Protein AF-A0A7S2BRA5-F1 (afdb_monomer_lite)

Secondary structure (DSSP, 8-state):
--S---HHHHHHHHHHHHHHHHHHGGG-SPPPP---------S--SSSTTS------------PPPPPP-PPPPP--------HHHHHHHHHHHHHHHHHHHHHHHHHHHHHHHHTT--S-HHHHHHHHHHHHHHHHHHHHHHHHHHHHHHHHHHHHHHHHHHHHHHHHHHHH----TTSSTTHHHHHHHHHHHHHHHHHH-TT-SS-EEHHHHHHHHHHH-TTS-HHHHHHHHHHHTT-TT-----SEE-HHHHHHHHHHHHTTT--GGGHHHHHHHHHHHHHHHHHHHHHHHHHHHHHHHHHHHHHHHHHHHHHHHHHHHHHHS----TT---S---S---------SS------HHHHHHHHHHHHHHHHHHHHHHHHHHHHHHHHHHHHHHHHHHHHHHHHHHHHHTTS--

Organism: NCBI:txid156173

pLDDT: mean 72.53, std 20.19, range [27.53, 97.31]

Foldseek 3Di:
DPPDDDPVNVVVVVVVVVVVVVVVVVVPDDDDDDDDDDDDDDDPPPDPVPPPDDDDDDDDDDDDDDDDDDDDDDDPDPDDDPPPVVVVVLVVQLVVLVVQLVVLVVQLVVLVVVVVVDDPDPVVVVVSVVSNVVSVVSNVVSVVSNVVSVVVVVVVVVVVVVVCVVVVCVLLVPPDPDDPPPPVSLVVVLLVLLLVLQVLQPPVPPQKHALVSLLVLLCQLPVVDDNVNLVVLLVVLQCDDPNDDRPRIHGSRSSSSSCCVRPVVPQDSVCSVVSVVSSVVVSVVVVVVVVVVVVVVVVVVVVVVVVCVPCVVLVVVLVVQLVVLQPPPPPVPPVPDDDPDDDPPPPPDVDPPRPRPPVSVVSNVVSVVVSVVVVVVVVVVVVVVVVVVVVVVVVVVVVVVVVVVVVVVVVPPPD

InterPro domains:
  IPR002048 EF-hand domain [PS50222] (189-224)
  IPR002048 EF-hand domain [cd00051] (202-258)
  IPR011992 EF-hand domain pair [SSF47473] (192-262)

Structure (mmCIF, N/CA/C/O backbone):
data_AF-A0A7S2BRA5-F1
#
_entry.id   AF-A0A7S2BRA5-F1
#
loop_
_atom_site.group_PDB
_atom_site.id
_atom_site.type_symbol
_atom_site.label_atom_id
_atom_site.label_alt_id
_atom_site.label_comp_id
_atom_site.label_asym_id
_atom_site.label_entity_id
_atom_site.label_seq_id
_atom_site.pdbx_PDB_ins_code
_atom_site.Cartn_x
_atom_site.Cartn_y
_atom_site.Cartn_z
_atom_site.occupancy
_atom_site.B_iso_or_equiv
_atom_site.auth_seq_id
_atom_site.auth_comp_id
_atom_site.auth_asym_id
_atom_site.auth_atom_id
_atom_site.pdbx_PDB_model_num
ATOM 1 N N . MET A 1 1 ? 44.182 22.747 -9.170 1.00 46.72 1 MET A N 1
ATOM 2 C CA . MET A 1 1 ? 43.966 21.871 -10.339 1.00 46.72 1 MET A CA 1
ATOM 3 C C . MET A 1 1 ? 45.149 22.026 -11.277 1.00 46.72 1 MET A C 1
ATOM 5 O O . MET A 1 1 ? 45.660 23.143 -11.347 1.00 46.72 1 MET A O 1
ATOM 9 N N . PRO A 1 2 ? 45.618 20.951 -11.929 1.00 47.84 2 PRO A N 1
ATOM 10 C CA . PRO A 1 2 ? 46.605 21.070 -12.998 1.00 47.84 2 PRO A CA 1
ATOM 11 C C . PRO A 1 2 ? 46.014 21.920 -14.130 1.00 47.84 2 PRO A C 1
ATOM 13 O O . PRO A 1 2 ? 44.801 21.903 -14.331 1.00 47.84 2 PRO A O 1
ATOM 16 N N . LYS A 1 3 ? 46.850 22.691 -14.829 1.00 53.38 3 LYS A N 1
ATOM 17 C CA . LYS A 1 3 ? 46.402 23.615 -15.885 1.00 53.38 3 LYS A CA 1
ATOM 18 C C . LYS A 1 3 ? 45.951 22.915 -17.175 1.00 53.38 3 LYS A C 1
ATOM 20 O O . LYS A 1 3 ? 45.308 23.561 -17.989 1.00 53.38 3 LYS A O 1
ATOM 25 N N . ASP A 1 4 ? 46.184 21.610 -17.287 1.00 45.78 4 ASP A N 1
ATOM 26 C CA . ASP A 1 4 ? 45.921 20.822 -18.489 1.00 45.78 4 ASP A CA 1
ATOM 27 C C . ASP A 1 4 ? 45.043 19.616 -18.134 1.00 45.78 4 ASP A C 1
ATOM 29 O O . ASP A 1 4 ? 45.521 18.491 -18.037 1.00 45.78 4 ASP A O 1
ATOM 33 N N . CYS A 1 5 ? 43.763 19.858 -17.846 1.00 57.06 5 CYS A N 1
ATOM 34 C CA . CYS A 1 5 ? 42.787 18.787 -17.653 1.00 57.06 5 CYS A CA 1
ATOM 35 C C . CYS A 1 5 ? 41.785 18.850 -18.803 1.00 57.06 5 CYS A C 1
ATOM 37 O O . CYS A 1 5 ? 41.179 19.898 -19.045 1.00 57.06 5 CYS A O 1
ATOM 39 N N . THR A 1 6 ? 41.641 17.754 -19.538 1.00 74.25 6 THR A N 1
ATOM 40 C CA . THR A 1 6 ? 40.702 17.683 -20.662 1.00 74.25 6 THR A CA 1
ATOM 41 C C . THR A 1 6 ? 39.257 17.654 -20.151 1.00 74.25 6 THR A C 1
ATOM 43 O O . THR A 1 6 ? 38.982 17.220 -19.031 1.00 74.25 6 THR A O 1
ATOM 46 N N . VAL A 1 7 ? 38.301 18.111 -20.969 1.00 53.34 7 VAL A N 1
ATOM 47 C CA . VAL A 1 7 ? 36.866 18.129 -20.612 1.00 53.34 7 VAL A CA 1
ATOM 48 C C . VAL A 1 7 ? 36.382 16.737 -20.183 1.00 53.34 7 VAL A C 1
ATOM 50 O O . VAL A 1 7 ? 35.589 16.609 -19.253 1.00 53.34 7 VAL A O 1
ATOM 53 N N . GLN A 1 8 ? 36.925 15.686 -20.795 1.00 54.59 8 GLN A N 1
ATOM 54 C CA . GLN A 1 8 ? 36.599 14.300 -20.483 1.00 54.59 8 GLN A CA 1
ATOM 55 C C . GLN A 1 8 ? 37.091 13.869 -19.090 1.00 54.59 8 GLN A C 1
ATOM 57 O O . GLN A 1 8 ? 36.327 13.273 -18.333 1.00 54.59 8 GLN A O 1
ATOM 62 N N . GLU A 1 9 ? 38.305 14.258 -18.694 1.00 59.75 9 GLU A N 1
ATOM 63 C CA . GLU A 1 9 ? 38.834 14.001 -17.344 1.00 59.75 9 GLU A CA 1
ATOM 64 C C . GLU A 1 9 ? 38.056 14.768 -16.265 1.00 59.75 9 GLU A C 1
ATOM 66 O O . GLU A 1 9 ? 37.844 14.261 -15.161 1.00 59.75 9 GLU A O 1
ATOM 71 N N . LEU A 1 10 ? 37.573 15.973 -16.584 1.00 62.12 10 LEU A N 1
ATOM 72 C CA . LEU A 1 10 ? 36.723 16.748 -15.680 1.00 62.12 10 LEU A CA 1
ATOM 73 C C . LEU A 1 10 ? 35.360 16.065 -15.471 1.00 62.12 10 LEU A C 1
ATOM 75 O O . LEU A 1 10 ? 34.874 15.989 -14.340 1.00 62.12 10 LEU A O 1
ATOM 79 N N . VAL A 1 11 ? 34.763 15.529 -16.541 1.00 62.78 11 VAL A N 1
ATOM 80 C CA . VAL A 1 11 ? 33.500 14.775 -16.484 1.00 62.78 11 VAL A CA 1
ATOM 81 C C . VAL A 1 11 ? 33.665 13.487 -15.671 1.00 62.78 11 VAL A C 1
ATOM 83 O O . VAL A 1 11 ? 32.839 13.213 -14.797 1.00 62.78 11 VAL A O 1
ATOM 86 N N . GLU A 1 12 ? 34.747 12.735 -15.875 1.00 63.59 12 GLU A N 1
ATOM 87 C CA . GLU A 1 12 ? 35.039 11.517 -15.105 1.00 63.59 12 GLU A CA 1
ATOM 88 C C . GLU A 1 12 ? 35.293 11.821 -13.619 1.00 63.59 12 GLU A C 1
ATOM 90 O O . GLU A 1 12 ? 34.756 11.148 -12.731 1.00 63.59 12 GLU A O 1
ATOM 95 N N . HIS A 1 13 ? 36.030 12.893 -13.317 1.00 61.69 13 HIS A N 1
ATOM 96 C CA . HIS A 1 13 ? 36.286 13.319 -11.942 1.00 61.69 13 HIS A CA 1
ATOM 97 C C . HIS A 1 13 ? 34.999 13.780 -11.226 1.00 61.69 13 HIS A C 1
ATOM 99 O O . HIS A 1 13 ? 34.818 13.532 -10.026 1.00 61.69 13 HIS A O 1
ATOM 105 N N . LEU A 1 14 ? 34.074 14.433 -11.938 1.00 58.50 14 LEU A N 1
ATOM 106 C CA . LEU A 1 14 ? 32.770 14.836 -11.399 1.00 58.50 14 LEU A CA 1
ATOM 107 C C . LEU A 1 14 ? 31.833 13.638 -11.189 1.00 58.50 14 LEU A C 1
ATOM 109 O O . LEU A 1 14 ? 31.177 13.556 -10.147 1.00 58.50 14 LEU A O 1
ATOM 113 N N . GLN A 1 15 ? 31.814 12.670 -12.111 1.00 60.31 15 GLN A N 1
ATOM 114 C CA . GLN A 1 15 ? 31.053 11.426 -11.948 1.00 60.31 15 GLN A CA 1
ATOM 115 C C . GLN A 1 15 ? 31.543 10.602 -10.749 1.00 60.31 15 GLN A C 1
ATOM 117 O O . GLN A 1 15 ? 30.725 10.079 -9.988 1.00 60.31 15 GLN A O 1
ATOM 122 N N . CYS A 1 16 ? 32.859 10.548 -10.525 1.00 53.97 16 CYS A N 1
ATOM 123 C CA . CYS A 1 16 ? 33.455 9.860 -9.381 1.00 53.97 16 CYS A CA 1
ATOM 124 C C . CYS A 1 16 ? 33.061 10.523 -8.044 1.00 53.97 16 CYS A C 1
ATOM 126 O O . CYS A 1 16 ? 32.631 9.845 -7.109 1.00 53.97 16 CYS A O 1
ATOM 128 N N . ARG A 1 17 ? 33.075 11.864 -7.965 1.00 50.81 17 ARG A N 1
ATOM 129 C CA . ARG A 1 17 ? 32.614 12.601 -6.768 1.00 50.81 17 ARG A CA 1
ATOM 130 C C . ARG A 1 17 ? 31.117 12.444 -6.488 1.00 50.81 17 ARG A C 1
ATOM 132 O O . ARG A 1 17 ? 30.725 12.316 -5.328 1.00 50.81 17 ARG A O 1
ATOM 139 N N . LEU A 1 18 ? 30.284 12.405 -7.527 1.00 47.84 18 LEU A N 1
ATOM 140 C CA . LEU A 1 18 ? 28.842 12.166 -7.386 1.00 47.84 18 LEU A CA 1
ATOM 141 C C . LEU A 1 18 ? 28.526 10.743 -6.892 1.00 47.84 18 LEU A C 1
ATOM 143 O O . LEU A 1 18 ? 27.549 10.550 -6.164 1.00 47.84 18 LEU A O 1
ATOM 147 N N . GLN A 1 19 ? 29.350 9.745 -7.234 1.00 49.25 19 GLN A N 1
ATOM 148 C CA . GLN A 1 19 ? 29.206 8.382 -6.708 1.00 49.25 19 GLN A CA 1
ATOM 149 C C . GLN A 1 19 ? 29.597 8.268 -5.227 1.00 49.25 19 GLN A C 1
ATOM 151 O O . GLN A 1 19 ? 28.903 7.576 -4.481 1.00 49.25 19 GLN A O 1
ATOM 156 N N . VAL A 1 20 ? 30.639 8.979 -4.779 1.00 51.38 20 VAL A N 1
ATOM 157 C CA . VAL A 1 20 ? 31.069 8.987 -3.366 1.00 51.38 20 VAL A CA 1
ATOM 158 C C . VAL A 1 20 ? 29.980 9.567 -2.456 1.00 51.38 20 VAL A C 1
ATOM 160 O O . VAL A 1 20 ? 29.613 8.934 -1.466 1.00 51.38 20 VAL A O 1
ATOM 163 N N . HIS A 1 21 ? 29.357 10.686 -2.837 1.00 42.12 21 HIS A N 1
ATOM 164 C CA . HIS A 1 21 ? 28.255 11.258 -2.051 1.00 42.12 21 HIS A CA 1
ATOM 165 C C . HIS A 1 21 ? 26.981 10.396 -2.060 1.00 42.12 21 HIS A C 1
ATOM 167 O O . HIS A 1 21 ? 26.274 10.332 -1.055 1.00 42.12 21 HIS A O 1
ATOM 173 N N . ARG A 1 22 ? 26.707 9.651 -3.143 1.00 43.31 22 ARG A N 1
ATOM 174 C CA . ARG A 1 22 ? 25.633 8.637 -3.156 1.00 43.31 22 ARG A CA 1
ATOM 175 C C . ARG A 1 22 ? 25.906 7.465 -2.208 1.00 43.31 22 ARG A C 1
ATOM 177 O O . ARG A 1 22 ? 24.955 6.899 -1.673 1.00 43.31 22 ARG A O 1
ATOM 184 N N . GLY A 1 23 ? 27.173 7.104 -1.999 1.00 38.81 23 GLY A N 1
ATOM 185 C CA . GLY A 1 23 ? 27.585 6.080 -1.037 1.00 38.81 23 GLY A CA 1
ATOM 186 C C . GLY A 1 23 ? 27.394 6.523 0.416 1.00 38.81 23 GLY A C 1
ATOM 187 O O . GLY A 1 23 ? 26.856 5.764 1.221 1.00 38.81 23 GLY A O 1
ATOM 188 N N . GLU A 1 24 ? 27.742 7.769 0.743 1.00 39.47 24 GLU A N 1
ATOM 189 C CA . GLU A 1 24 ? 27.607 8.324 2.102 1.00 39.47 24 GLU A CA 1
ATOM 190 C C . GLU A 1 24 ? 26.142 8.503 2.537 1.00 39.47 24 GLU A C 1
ATOM 192 O O . GLU A 1 24 ? 25.798 8.223 3.685 1.00 39.47 24 GLU A O 1
ATOM 197 N N . LEU A 1 25 ? 25.243 8.847 1.609 1.00 36.59 25 LEU A N 1
ATOM 198 C CA . LEU A 1 25 ? 23.796 8.916 1.866 1.00 36.59 25 LEU A CA 1
ATOM 199 C C . LEU A 1 25 ? 23.154 7.549 2.179 1.00 36.59 25 LEU A C 1
ATOM 201 O O . LEU A 1 25 ? 22.078 7.500 2.771 1.00 36.59 25 LEU A O 1
ATOM 205 N N . SER A 1 26 ? 23.809 6.432 1.841 1.00 36.31 26 SER A N 1
ATOM 206 C CA . SER A 1 26 ? 23.321 5.083 2.172 1.00 36.31 26 SER A CA 1
ATOM 207 C C . SER A 1 26 ? 23.658 4.627 3.602 1.00 36.31 26 SER A C 1
ATOM 209 O O . SER A 1 26 ? 23.059 3.670 4.096 1.00 36.31 26 SER A O 1
ATOM 211 N N . LEU A 1 27 ? 24.559 5.335 4.296 1.00 34.44 27 LEU A N 1
ATOM 212 C CA . LEU A 1 27 ? 24.981 5.030 5.671 1.00 34.44 27 LEU A CA 1
ATOM 213 C C . LEU A 1 27 ? 24.080 5.660 6.747 1.00 34.44 27 LEU A C 1
ATOM 215 O O . LEU A 1 27 ? 24.213 5.327 7.923 1.00 34.44 27 LEU A O 1
ATOM 219 N N . ILE A 1 28 ? 23.121 6.511 6.366 1.00 33.12 28 ILE A N 1
ATOM 220 C CA . ILE A 1 28 ? 22.154 7.128 7.286 1.00 33.12 28 ILE A CA 1
ATOM 221 C C . ILE A 1 28 ? 20.800 6.416 7.160 1.00 33.12 28 ILE A C 1
ATOM 223 O O . ILE A 1 28 ? 19.780 6.989 6.791 1.00 33.12 28 ILE A O 1
ATOM 227 N N . THR A 1 29 ? 20.785 5.120 7.460 1.00 33.69 29 THR A N 1
ATOM 228 C CA . THR A 1 29 ? 19.551 4.411 7.823 1.00 33.69 29 THR A CA 1
ATOM 229 C C . THR A 1 29 ? 19.807 3.642 9.117 1.00 33.69 29 THR A C 1
ATOM 231 O O . THR A 1 29 ? 20.888 3.072 9.277 1.00 33.69 29 THR A O 1
ATOM 234 N N . PRO A 1 30 ? 18.876 3.635 10.085 1.00 32.84 30 PRO A N 1
ATOM 235 C CA . PRO A 1 30 ? 19.078 2.881 11.311 1.00 32.84 30 PRO A CA 1
ATOM 236 C C . PRO A 1 30 ? 19.027 1.377 11.008 1.00 32.84 30 PRO A C 1
ATOM 238 O O . PRO A 1 30 ? 18.042 0.867 10.472 1.00 32.84 30 PRO A O 1
ATOM 241 N N . SER A 1 31 ? 20.104 0.675 11.368 1.00 28.55 31 SER A N 1
ATOM 242 C CA . SER A 1 31 ? 20.233 -0.784 11.308 1.00 28.55 31 SER A CA 1
ATOM 243 C C . SER A 1 31 ? 19.064 -1.518 11.976 1.00 28.55 31 SER A C 1
ATOM 245 O O . SER A 1 31 ? 18.672 -1.158 13.090 1.00 28.55 31 SER A O 1
ATOM 247 N N . PRO A 1 32 ? 18.596 -2.647 11.413 1.00 36.62 32 PRO A N 1
ATOM 248 C CA . PRO A 1 32 ? 17.955 -3.681 12.201 1.00 36.62 32 PRO A CA 1
ATOM 249 C C . PRO A 1 32 ? 19.015 -4.520 12.935 1.00 36.62 32 PRO A C 1
ATOM 251 O O . PRO A 1 32 ? 20.098 -4.812 12.429 1.00 36.62 32 PRO A O 1
ATOM 254 N N . ARG A 1 33 ? 18.672 -4.892 14.168 1.00 30.08 33 ARG A N 1
ATOM 255 C CA . ARG A 1 33 ? 19.448 -5.721 15.094 1.00 30.08 33 ARG A CA 1
ATOM 256 C C . ARG A 1 33 ? 19.929 -7.044 14.471 1.00 30.08 33 ARG A C 1
ATOM 258 O O . ARG A 1 33 ? 19.135 -7.808 13.939 1.00 30.08 33 ARG A O 1
ATOM 265 N N . LEU A 1 34 ? 21.226 -7.297 14.664 1.00 34.12 34 LEU A N 1
ATOM 266 C CA . LEU A 1 34 ? 21.883 -8.562 15.031 1.00 34.12 34 LEU A CA 1
ATOM 267 C C . LEU A 1 34 ? 21.257 -9.881 14.537 1.00 34.12 34 LEU A C 1
ATOM 269 O O . LEU A 1 34 ? 20.319 -10.405 15.130 1.00 34.12 34 LEU A O 1
ATOM 273 N N . ALA A 1 35 ? 21.952 -10.524 13.598 1.00 27.91 35 ALA A N 1
ATOM 274 C CA . ALA A 1 35 ? 22.103 -11.974 13.592 1.00 27.91 35 ALA A CA 1
ATOM 275 C C . ALA A 1 35 ? 23.601 -12.302 13.508 1.00 27.91 35 ALA A C 1
ATOM 277 O O . ALA A 1 35 ? 24.223 -12.190 12.455 1.00 27.91 35 ALA A O 1
ATOM 278 N N . LEU A 1 36 ? 24.177 -12.672 14.654 1.00 37.22 36 LEU A N 1
ATOM 279 C CA . LEU A 1 36 ? 25.467 -13.350 14.750 1.00 37.22 36 LEU A CA 1
ATOM 280 C C . LEU A 1 36 ? 25.398 -14.657 13.949 1.00 37.22 36 LEU A C 1
ATOM 282 O O . LEU A 1 36 ? 24.536 -15.502 14.192 1.00 37.22 36 LEU A O 1
ATOM 286 N N . GLY A 1 37 ? 26.315 -14.821 13.001 1.00 27.53 37 GLY A N 1
ATOM 287 C CA . GLY A 1 37 ? 26.464 -16.032 12.209 1.00 27.53 37 GLY A CA 1
ATOM 288 C C . GLY A 1 37 ? 27.846 -16.073 11.575 1.00 27.53 37 GLY A C 1
ATOM 289 O O . GLY A 1 37 ? 28.097 -15.383 10.596 1.00 27.53 37 GLY A O 1
ATOM 290 N N . ASN A 1 38 ? 28.721 -16.867 12.188 1.00 35.66 38 ASN A N 1
ATOM 291 C CA . ASN A 1 38 ? 30.100 -17.160 11.805 1.00 35.66 38 ASN A CA 1
ATOM 292 C C . ASN A 1 38 ? 30.315 -17.280 10.287 1.00 35.66 38 ASN A C 1
ATOM 294 O O . ASN A 1 38 ? 29.696 -18.127 9.643 1.00 35.66 38 ASN A O 1
ATOM 298 N N . VAL A 1 39 ? 31.280 -16.525 9.758 1.00 29.16 39 VAL A N 1
ATOM 299 C CA . VAL A 1 39 ? 31.960 -16.858 8.501 1.00 29.16 39 VAL A CA 1
ATOM 300 C C . VAL A 1 39 ? 33.380 -17.284 8.848 1.00 29.16 39 VAL A C 1
ATOM 302 O O . VAL A 1 39 ? 34.148 -16.538 9.451 1.00 29.16 39 VAL A O 1
ATOM 305 N N . GLN A 1 40 ? 33.668 -18.538 8.512 1.00 31.59 40 GLN A N 1
ATOM 306 C CA . GLN A 1 40 ? 34.974 -19.164 8.597 1.00 31.59 40 GLN A CA 1
ATOM 307 C C . GLN A 1 40 ? 35.931 -18.570 7.560 1.00 31.59 40 GLN A C 1
ATOM 309 O O . GLN A 1 40 ? 35.599 -18.449 6.385 1.00 31.59 40 GLN A O 1
ATOM 314 N N . ALA A 1 41 ? 37.118 -18.244 8.062 1.00 36.78 41 ALA A N 1
ATOM 315 C CA . ALA A 1 41 ? 38.440 -18.341 7.457 1.00 36.78 41 ALA A CA 1
ATOM 316 C C . ALA A 1 41 ? 38.543 -18.845 6.002 1.00 36.78 41 ALA A C 1
ATOM 318 O O . ALA A 1 41 ? 38.419 -20.039 5.740 1.00 36.78 41 ALA A O 1
ATOM 319 N N . ALA A 1 42 ? 38.943 -17.943 5.111 1.00 35.03 42 ALA A N 1
ATOM 320 C CA . ALA A 1 42 ? 40.104 -18.089 4.231 1.00 35.03 42 ALA A CA 1
ATOM 321 C C . ALA A 1 42 ? 40.444 -16.689 3.685 1.00 35.03 42 ALA A C 1
ATOM 323 O O . ALA A 1 42 ? 39.541 -15.886 3.484 1.00 35.03 42 ALA A O 1
ATOM 324 N N . ASP A 1 43 ? 41.728 -16.404 3.479 1.00 32.94 43 ASP A N 1
ATOM 325 C CA . ASP A 1 43 ? 42.270 -15.191 2.830 1.00 32.94 43 ASP A CA 1
ATOM 326 C C . ASP A 1 43 ? 42.571 -13.956 3.698 1.00 32.94 43 ASP A C 1
ATOM 328 O O . ASP A 1 43 ? 42.394 -12.812 3.284 1.00 32.94 43 ASP A O 1
ATOM 332 N N . SER A 1 44 ? 43.176 -14.161 4.873 1.00 32.47 44 SER A N 1
ATOM 333 C CA . SER A 1 44 ? 43.899 -13.087 5.576 1.00 32.47 44 SER A CA 1
ATOM 334 C C . SER A 1 44 ? 45.235 -13.557 6.161 1.00 32.47 44 SER A C 1
ATOM 336 O O . SER A 1 44 ? 45.499 -13.411 7.352 1.00 32.47 44 SER A O 1
ATOM 338 N N . VAL A 1 45 ? 46.105 -14.116 5.320 1.00 38.50 45 VAL A N 1
ATOM 339 C CA . VAL A 1 45 ? 47.541 -14.236 5.619 1.00 38.50 45 VAL A CA 1
ATOM 340 C C . VAL A 1 45 ? 48.255 -13.231 4.728 1.00 38.50 45 VAL A C 1
ATOM 342 O O . VAL A 1 45 ? 48.522 -13.539 3.571 1.00 38.50 45 VAL A O 1
ATOM 345 N N . LYS A 1 46 ? 48.457 -12.008 5.244 1.00 36.25 46 LYS A N 1
ATOM 346 C CA . LYS A 1 46 ? 49.505 -11.041 4.828 1.00 36.25 46 LYS A CA 1
ATOM 347 C C . LYS A 1 46 ? 49.409 -9.649 5.470 1.00 36.25 46 LYS A C 1
ATOM 349 O O . LYS A 1 46 ? 50.289 -8.837 5.222 1.00 36.25 46 LYS A O 1
ATOM 354 N N . LEU A 1 47 ? 48.406 -9.358 6.307 1.00 30.92 47 LEU A N 1
ATOM 355 C CA . LEU A 1 47 ? 48.275 -8.026 6.928 1.00 30.92 47 LEU A CA 1
ATOM 356 C C . LEU A 1 47 ? 48.659 -7.939 8.415 1.00 30.92 47 LEU A C 1
ATOM 358 O O . LEU A 1 47 ? 48.621 -6.848 8.974 1.00 30.92 47 LEU A O 1
ATOM 362 N N . VAL A 1 48 ? 49.042 -9.049 9.054 1.00 32.00 48 VAL A N 1
ATOM 363 C CA . VAL A 1 48 ? 49.353 -9.073 10.499 1.00 32.00 48 VAL A CA 1
ATOM 364 C C . VAL A 1 48 ? 50.850 -8.874 10.798 1.00 32.00 48 VAL A C 1
ATOM 366 O O . VAL A 1 48 ? 51.186 -8.426 11.886 1.00 32.00 48 VAL A O 1
ATOM 369 N N . ASP A 1 49 ? 51.745 -9.033 9.818 1.00 34.06 49 ASP A N 1
ATOM 370 C CA . ASP A 1 49 ? 53.202 -8.896 10.033 1.00 34.06 49 ASP A CA 1
ATOM 371 C C . ASP A 1 49 ? 53.742 -7.453 9.932 1.00 34.06 49 ASP A C 1
ATOM 373 O O . ASP A 1 49 ? 54.942 -7.226 10.083 1.00 34.06 49 ASP A O 1
ATOM 377 N N . LEU A 1 50 ? 52.890 -6.450 9.683 1.00 34.34 50 LEU A N 1
ATOM 378 C CA . LEU A 1 50 ? 53.331 -5.064 9.441 1.00 34.34 50 LEU A CA 1
ATOM 379 C C . LEU A 1 50 ? 53.034 -4.063 10.569 1.00 34.34 50 LEU A C 1
ATOM 381 O O . LEU A 1 50 ? 53.355 -2.886 10.421 1.00 34.34 50 LEU A O 1
ATOM 385 N N . LEU A 1 51 ? 52.485 -4.499 11.707 1.00 31.92 51 LEU A N 1
ATOM 386 C CA . LEU A 1 51 ? 52.162 -3.604 12.833 1.00 31.92 51 LEU A CA 1
ATOM 387 C C . LEU A 1 51 ? 52.828 -3.972 14.168 1.00 31.92 51 LEU A C 1
ATOM 389 O O . LEU A 1 51 ? 52.472 -3.416 15.203 1.00 31.92 51 LEU A O 1
ATOM 393 N N . GLU A 1 52 ? 53.845 -4.837 14.158 1.00 36.75 52 GLU A N 1
ATOM 394 C CA . GLU A 1 52 ? 54.565 -5.251 15.372 1.00 36.75 52 GLU A CA 1
ATOM 395 C C . GLU A 1 52 ? 55.966 -4.626 15.506 1.00 36.75 52 GLU A C 1
ATOM 397 O O . GLU A 1 52 ? 56.938 -5.295 15.843 1.00 36.75 52 GLU A O 1
ATOM 402 N N . LYS A 1 53 ? 56.099 -3.316 15.266 1.00 37.31 53 LYS A N 1
ATOM 403 C CA . LYS A 1 53 ? 57.252 -2.539 15.754 1.00 37.31 53 LYS A CA 1
ATOM 404 C C . LYS A 1 53 ? 56.825 -1.119 16.098 1.00 37.31 53 LYS A C 1
ATOM 406 O O . LYS A 1 53 ? 56.577 -0.342 15.186 1.00 37.31 53 LYS A O 1
ATOM 411 N N . GLN A 1 54 ? 56.767 -0.822 17.400 1.00 33.22 54 GLN A N 1
ATOM 412 C CA . GLN A 1 54 ? 57.142 0.433 18.092 1.00 33.22 54 GLN A CA 1
ATOM 413 C C . GLN A 1 54 ? 56.445 0.460 19.474 1.00 33.22 54 GLN A C 1
ATOM 415 O O . GLN A 1 54 ? 55.218 0.556 19.530 1.00 33.22 54 GLN A O 1
ATOM 420 N N . PRO A 1 55 ? 57.176 0.361 20.602 1.00 43.38 55 PRO A N 1
ATOM 421 C CA . PRO A 1 55 ? 56.598 0.490 21.933 1.00 43.38 55 PRO A CA 1
ATOM 422 C C . PRO A 1 55 ? 56.859 1.890 22.498 1.00 43.38 55 PRO A C 1
ATOM 424 O O . PRO A 1 55 ? 58.012 2.232 22.715 1.00 43.38 55 PRO A O 1
ATOM 427 N N . GLU A 1 56 ? 55.827 2.665 22.855 1.00 34.31 56 GLU A N 1
ATOM 428 C CA . GLU A 1 56 ? 55.992 3.716 23.872 1.00 34.31 56 GLU A CA 1
ATOM 429 C C . GLU A 1 56 ? 54.684 4.123 24.587 1.00 34.31 56 GLU A C 1
ATOM 431 O O . GLU A 1 56 ? 53.806 4.813 24.083 1.00 34.31 56 GLU A O 1
ATOM 436 N N . LYS A 1 57 ? 54.584 3.618 25.822 1.00 38.12 57 LYS A N 1
ATOM 437 C CA . LYS A 1 57 ? 54.010 4.189 27.053 1.00 38.12 57 LYS A CA 1
ATOM 438 C C . LYS A 1 57 ? 53.097 5.430 26.936 1.00 38.12 57 LYS A C 1
ATOM 440 O O . LYS A 1 57 ? 53.581 6.557 26.941 1.00 38.12 57 LYS A O 1
ATOM 445 N N . ARG A 1 58 ? 51.793 5.244 27.190 1.00 30.80 58 ARG A N 1
ATOM 446 C CA . ARG A 1 58 ? 50.994 6.165 28.033 1.00 30.80 58 ARG A CA 1
ATOM 447 C C . ARG A 1 58 ? 50.028 5.388 28.932 1.00 30.80 58 ARG A C 1
ATOM 449 O O . ARG A 1 58 ? 49.029 4.845 28.478 1.00 30.80 58 ARG A O 1
ATOM 456 N N . LYS A 1 59 ? 50.335 5.355 30.234 1.00 30.59 59 LYS A N 1
ATOM 457 C CA . LYS A 1 59 ? 49.399 4.965 31.299 1.00 30.59 59 LYS A CA 1
ATOM 458 C C . LYS A 1 59 ? 48.338 6.060 31.430 1.00 30.59 59 LYS A C 1
ATOM 460 O O . LYS A 1 59 ? 48.659 7.151 31.893 1.00 30.59 59 LYS A O 1
ATOM 465 N N . VAL A 1 60 ? 47.090 5.763 31.080 1.00 30.62 60 VAL A N 1
ATOM 466 C CA . VAL A 1 60 ? 45.930 6.551 31.522 1.00 30.62 60 VAL A CA 1
ATOM 467 C C . VAL A 1 60 ? 45.315 5.815 32.707 1.00 30.62 60 VAL A C 1
ATOM 469 O O . VAL A 1 60 ? 44.776 4.720 32.571 1.00 30.62 60 VAL A O 1
ATOM 472 N N . VAL A 1 61 ? 45.466 6.396 33.895 1.00 30.17 61 VAL A N 1
ATOM 473 C CA . VAL A 1 61 ? 44.852 5.911 35.134 1.00 30.17 61 VAL A CA 1
ATOM 474 C C . VAL A 1 61 ? 43.389 6.350 35.130 1.00 30.17 61 VAL A C 1
ATOM 476 O O . VAL A 1 61 ? 43.094 7.524 35.343 1.00 30.17 61 VAL A O 1
ATOM 479 N N . VAL A 1 62 ? 42.467 5.416 34.895 1.00 31.39 62 VAL A N 1
ATOM 480 C CA . VAL A 1 62 ? 41.029 5.649 35.078 1.00 31.39 62 VAL A CA 1
ATOM 481 C C . VAL A 1 62 ? 40.690 5.371 36.543 1.00 31.39 62 VAL A C 1
ATOM 483 O O . VAL A 1 62 ? 40.652 4.223 36.981 1.00 31.39 62 VAL A O 1
ATOM 486 N N . LYS A 1 63 ? 40.479 6.435 37.325 1.00 30.64 63 LYS A N 1
ATOM 487 C CA . LYS A 1 63 ? 39.889 6.345 38.667 1.00 30.64 63 LYS A CA 1
ATOM 488 C C . LYS A 1 63 ? 38.386 6.099 38.524 1.00 30.64 63 LYS A C 1
ATOM 490 O O . LYS A 1 63 ? 37.665 6.984 38.069 1.00 30.64 63 LYS A O 1
ATOM 495 N N . PHE A 1 64 ? 37.913 4.933 38.956 1.00 30.31 64 PHE A N 1
ATOM 496 C CA . PHE A 1 64 ? 36.487 4.692 39.165 1.00 30.31 64 PHE A CA 1
ATOM 497 C C . PHE A 1 64 ? 36.027 5.442 40.420 1.00 30.31 64 PHE A C 1
ATOM 499 O O . PHE A 1 64 ? 36.496 5.174 41.525 1.00 30.31 64 PHE A O 1
ATOM 506 N N . LYS A 1 65 ? 35.128 6.412 40.234 1.00 33.44 65 LYS A N 1
ATOM 507 C CA . LYS A 1 65 ? 34.378 7.057 41.314 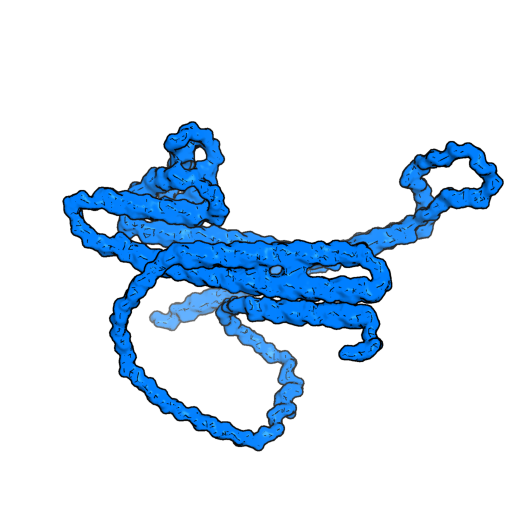1.00 33.44 65 LYS A CA 1
ATOM 508 C C . LYS A 1 65 ? 33.151 6.184 41.587 1.00 33.44 65 LYS A C 1
ATOM 510 O O . LYS A 1 65 ? 32.404 5.879 40.661 1.00 33.44 65 LYS A O 1
ATOM 515 N N . SER A 1 66 ? 32.989 5.741 42.828 1.00 37.66 66 SER A N 1
ATOM 516 C CA . SER A 1 66 ? 31.835 4.970 43.288 1.00 37.66 66 SER A CA 1
ATOM 517 C C . SER A 1 66 ? 30.528 5.746 43.080 1.00 37.66 66 SER A C 1
ATOM 519 O O . SER A 1 66 ? 30.455 6.948 43.333 1.00 37.66 66 SER A O 1
ATOM 521 N N . LEU A 1 67 ? 29.506 5.037 42.596 1.00 35.31 67 LEU A N 1
ATOM 522 C CA . LEU A 1 67 ? 28.131 5.517 42.438 1.00 35.31 67 LEU A CA 1
ATOM 523 C C . LEU A 1 67 ? 27.472 5.714 43.814 1.00 35.31 67 LEU A C 1
ATOM 525 O O . LEU A 1 67 ? 27.542 4.794 44.632 1.00 35.31 67 LEU A O 1
ATOM 529 N N . PRO A 1 68 ? 26.777 6.835 44.071 1.00 37.97 68 PRO A N 1
ATOM 530 C CA . PRO A 1 68 ? 25.828 6.904 45.167 1.00 37.97 68 PRO A CA 1
ATOM 531 C C . PRO A 1 68 ? 24.475 6.320 44.732 1.00 37.97 68 PRO A C 1
ATOM 533 O O . PRO A 1 68 ? 23.880 6.742 43.741 1.00 37.97 68 PRO A O 1
ATOM 536 N N . GLN A 1 69 ? 23.999 5.343 45.505 1.00 43.78 69 GLN A N 1
ATOM 537 C CA . GLN A 1 69 ? 22.601 4.918 45.560 1.00 43.78 69 GLN A CA 1
ATOM 538 C C . GLN A 1 69 ? 21.748 6.036 46.170 1.00 43.78 69 GLN A C 1
ATOM 540 O O . GLN A 1 69 ? 21.928 6.359 47.340 1.00 43.78 69 GLN A O 1
ATOM 545 N N . ALA A 1 70 ? 20.806 6.575 45.396 1.00 37.25 70 ALA A N 1
ATOM 546 C CA . ALA A 1 70 ? 19.532 7.119 45.874 1.00 37.25 70 ALA A CA 1
ATOM 547 C C . ALA A 1 70 ? 18.628 7.415 44.665 1.00 37.25 70 ALA A C 1
ATOM 549 O O . ALA A 1 70 ? 18.990 8.214 43.802 1.00 37.25 70 ALA A O 1
ATOM 550 N N . CYS A 1 71 ? 17.457 6.776 44.594 1.00 39.16 71 CYS A N 1
ATOM 551 C CA . CYS A 1 71 ? 16.386 7.197 43.689 1.00 39.16 71 CYS A CA 1
ATOM 552 C C . CYS A 1 71 ? 15.785 8.511 44.218 1.00 39.16 71 CYS A C 1
ATOM 554 O O . CYS A 1 71 ? 15.407 8.548 45.393 1.00 39.16 71 CYS A O 1
ATOM 556 N N . PRO A 1 72 ? 15.668 9.576 43.408 1.00 41.69 72 PRO A N 1
ATOM 557 C CA . PRO A 1 72 ? 14.867 10.726 43.785 1.00 41.69 72 PRO A CA 1
ATOM 558 C C . PRO A 1 72 ? 13.384 10.397 43.583 1.00 41.69 72 PRO A C 1
ATOM 560 O O . PRO A 1 72 ? 13.005 9.806 42.576 1.00 41.69 72 PRO A O 1
ATOM 563 N N . GLN A 1 73 ? 12.569 10.765 44.569 1.00 38.81 73 GLN A N 1
ATOM 564 C CA . GLN A 1 73 ? 11.112 10.700 44.505 1.00 38.81 73 GLN A CA 1
ATOM 565 C C . GLN A 1 73 ? 10.589 11.582 43.363 1.00 38.81 73 GLN A C 1
ATOM 567 O O . GLN A 1 73 ? 11.032 12.726 43.213 1.00 38.81 73 GLN A O 1
ATOM 572 N N . ASP A 1 74 ? 9.656 11.030 42.584 1.00 42.00 74 ASP A N 1
ATOM 573 C CA . ASP A 1 74 ? 8.982 11.689 41.468 1.00 42.00 74 ASP A CA 1
ATOM 574 C C . ASP A 1 74 ? 8.321 12.994 41.927 1.00 42.00 74 ASP A C 1
ATOM 576 O O . ASP A 1 74 ? 7.428 13.014 42.777 1.00 42.00 74 ASP A O 1
ATOM 580 N N . LYS A 1 75 ? 8.778 14.108 41.349 1.00 38.12 75 LYS A N 1
ATOM 581 C CA . LYS A 1 75 ? 8.032 15.367 41.368 1.00 38.12 75 LYS A CA 1
ATOM 582 C C . LYS A 1 75 ? 6.883 15.245 40.362 1.00 38.12 75 LYS A C 1
ATOM 584 O O . LYS A 1 75 ? 7.125 14.715 39.280 1.00 38.12 75 LYS A O 1
ATOM 589 N N . PRO A 1 76 ? 5.679 15.765 40.661 1.00 43.44 76 PRO A N 1
ATOM 590 C CA . PRO A 1 76 ? 4.610 15.834 39.674 1.00 43.44 76 PRO A CA 1
ATOM 591 C C . PRO A 1 76 ? 5.106 16.652 38.476 1.00 43.44 76 PRO A C 1
ATOM 593 O O . PRO A 1 76 ? 5.441 17.831 38.616 1.00 43.44 76 PRO A O 1
ATOM 596 N N . GLU A 1 77 ? 5.236 15.997 37.322 1.00 41.47 77 GLU A N 1
ATOM 597 C CA . GLU A 1 77 ? 5.561 16.663 36.066 1.00 41.47 77 GLU A CA 1
ATOM 598 C C . GLU A 1 77 ? 4.434 17.650 35.762 1.00 41.47 77 GLU A C 1
ATOM 600 O O . GLU A 1 77 ? 3.269 17.277 35.639 1.00 41.47 77 GLU A O 1
ATOM 605 N N . HIS A 1 78 ? 4.790 18.931 35.708 1.00 42.28 78 HIS A N 1
ATOM 606 C CA . HIS A 1 78 ? 3.877 20.003 35.352 1.00 42.28 78 HIS A CA 1
ATOM 607 C C . HIS A 1 78 ? 3.349 19.719 33.941 1.00 42.28 78 HIS A C 1
ATOM 609 O O . HIS A 1 78 ? 4.138 19.638 32.997 1.00 42.28 78 HIS A O 1
ATOM 615 N N . GLU A 1 79 ? 2.035 19.540 33.800 1.00 45.38 79 GLU A N 1
ATOM 616 C CA . GLU A 1 79 ? 1.393 19.417 32.494 1.00 45.38 79 GLU A CA 1
ATOM 617 C C . GLU A 1 79 ? 1.709 20.666 31.672 1.00 45.38 79 GLU A C 1
ATOM 619 O O . GLU A 1 79 ? 1.218 21.755 31.961 1.00 45.38 79 GLU A O 1
ATOM 624 N N . VAL A 1 80 ? 2.567 20.517 30.664 1.00 50.56 80 VAL A N 1
ATOM 625 C CA . VAL A 1 80 ? 2.776 21.554 29.659 1.00 50.56 80 VAL A CA 1
ATOM 626 C C . VAL A 1 80 ? 1.564 21.486 28.721 1.00 50.56 80 VAL A C 1
ATOM 628 O O . VAL A 1 80 ? 1.341 20.430 28.102 1.00 50.56 80 VAL A O 1
ATOM 631 N N . PRO A 1 81 ? 0.739 22.546 28.641 1.00 51.59 81 PRO A N 1
ATOM 632 C CA . PRO A 1 81 ? -0.334 22.620 27.661 1.00 51.59 81 PRO A CA 1
ATOM 633 C C . PRO A 1 81 ? 0.273 22.447 26.268 1.00 51.59 81 PRO A C 1
ATOM 635 O O . PRO A 1 81 ? 1.318 23.029 25.972 1.00 51.59 81 PRO A O 1
ATOM 638 N N . LEU A 1 82 ? -0.341 21.614 25.424 1.00 55.25 82 LEU A N 1
ATOM 639 C CA . LEU A 1 82 ? -0.015 21.666 24.005 1.00 55.25 82 LEU A CA 1
ATOM 640 C C . LEU A 1 82 ? -0.584 22.987 23.495 1.00 55.25 82 LEU A C 1
ATOM 642 O O . LEU A 1 82 ? -1.798 23.112 23.374 1.00 55.25 82 LEU A O 1
ATOM 646 N N . ASP A 1 83 ? 0.285 23.951 23.215 1.00 72.31 83 ASP A N 1
ATOM 647 C CA . ASP A 1 83 ? -0.103 25.085 22.389 1.00 72.31 83 ASP A CA 1
ATOM 648 C C . ASP A 1 83 ? -0.409 24.537 20.993 1.00 72.31 83 ASP A C 1
ATOM 650 O O . ASP A 1 83 ? 0.497 24.140 20.251 1.00 72.31 83 ASP A O 1
ATOM 654 N N . GLU A 1 84 ? -1.694 24.484 20.638 1.00 74.81 84 GLU A N 1
ATOM 655 C CA . GLU A 1 84 ? -2.158 24.197 19.274 1.00 74.81 84 GLU A CA 1
ATOM 656 C C . GLU A 1 84 ? -1.449 25.107 18.255 1.00 74.81 84 GLU A C 1
ATOM 658 O O . GLU A 1 84 ? -1.115 24.676 17.148 1.00 74.81 84 GLU A O 1
ATOM 663 N N . ASP A 1 85 ? -1.091 26.315 18.690 1.00 77.69 85 ASP A N 1
ATOM 664 C CA . ASP A 1 85 ? -0.292 27.287 17.954 1.00 77.69 85 ASP A CA 1
ATOM 665 C C . ASP A 1 85 ? 1.089 26.739 17.551 1.00 77.69 85 ASP A C 1
ATOM 667 O O . ASP A 1 85 ? 1.519 26.925 16.412 1.00 77.69 85 ASP A O 1
ATOM 671 N N . VAL A 1 86 ? 1.765 25.978 18.421 1.00 81.31 86 VAL A N 1
ATOM 672 C CA . VAL A 1 86 ? 3.080 25.377 18.122 1.00 81.31 86 VAL A CA 1
ATOM 673 C C . VAL A 1 86 ? 2.948 24.238 17.106 1.00 81.31 86 VAL A C 1
ATOM 675 O O . VAL A 1 86 ? 3.821 24.046 16.254 1.00 81.31 86 VAL A O 1
ATOM 678 N N . ALA A 1 87 ? 1.859 23.466 17.163 1.00 76.38 87 ALA A N 1
ATOM 679 C CA . ALA A 1 87 ? 1.600 22.403 16.192 1.00 76.38 87 ALA A CA 1
ATOM 680 C C . ALA A 1 87 ? 1.306 22.979 14.796 1.00 76.38 87 ALA A C 1
ATOM 682 O O . ALA A 1 87 ? 1.879 22.514 13.806 1.00 76.38 87 ALA A O 1
ATOM 683 N N . MET A 1 88 ? 0.481 24.027 14.731 1.00 80.25 88 MET A N 1
ATOM 684 C CA . MET A 1 88 ? 0.178 24.755 13.499 1.00 80.25 88 MET A CA 1
ATOM 685 C C . MET A 1 88 ? 1.414 25.443 12.913 1.00 80.25 88 MET A C 1
ATOM 687 O O . MET A 1 88 ? 1.659 25.342 11.709 1.00 80.25 88 MET A O 1
ATOM 691 N N . GLU A 1 89 ? 2.247 26.069 13.746 1.00 86.06 89 GLU A N 1
ATOM 692 C CA . GLU A 1 89 ? 3.497 26.694 13.305 1.00 86.06 89 GLU A CA 1
ATOM 693 C C . GLU A 1 89 ? 4.465 25.659 12.702 1.00 86.06 89 GLU A C 1
ATOM 695 O O . GLU A 1 89 ? 5.066 25.890 11.649 1.00 86.06 89 GLU A O 1
ATOM 700 N N . ASN A 1 90 ? 4.599 24.482 13.324 1.00 81.62 90 ASN A N 1
ATOM 701 C CA . ASN A 1 90 ? 5.441 23.405 12.798 1.00 81.62 90 ASN A CA 1
ATOM 702 C C . ASN A 1 90 ? 4.909 22.842 11.472 1.00 81.62 90 ASN A C 1
ATOM 704 O O . ASN A 1 90 ? 5.700 22.530 10.579 1.00 81.62 90 ASN A O 1
ATOM 708 N N . PHE A 1 91 ? 3.586 22.747 11.313 1.00 79.56 91 PHE A N 1
ATOM 709 C CA . PHE A 1 91 ? 2.972 22.342 10.049 1.00 79.56 91 PHE A CA 1
ATOM 710 C C . PHE A 1 91 ? 3.266 23.354 8.932 1.00 79.56 91 PHE A C 1
ATOM 712 O O . PHE A 1 91 ? 3.754 22.970 7.868 1.00 79.56 91 PHE A O 1
ATOM 719 N N . GLN A 1 92 ? 3.078 24.649 9.200 1.00 89.19 92 GLN A N 1
ATOM 720 C CA . GLN A 1 92 ? 3.383 25.720 8.246 1.00 89.19 92 GLN A CA 1
ATOM 721 C C . GLN A 1 92 ? 4.869 25.740 7.854 1.00 89.19 92 GLN A C 1
ATOM 723 O O . GLN A 1 92 ? 5.200 25.891 6.677 1.00 89.19 92 GLN A O 1
ATOM 728 N N . LYS A 1 93 ? 5.785 25.519 8.809 1.00 85.88 93 LYS A N 1
ATOM 729 C CA . LYS A 1 93 ? 7.229 25.395 8.531 1.00 85.88 93 LYS A CA 1
ATOM 730 C C . LYS A 1 93 ? 7.552 24.191 7.645 1.00 85.88 93 LYS A C 1
ATOM 732 O O . LYS A 1 93 ? 8.404 24.297 6.762 1.00 85.88 93 LYS A O 1
ATOM 737 N N . ALA A 1 94 ? 6.886 23.057 7.860 1.00 77.25 94 ALA A N 1
ATOM 738 C CA . ALA A 1 94 ? 7.057 21.870 7.028 1.00 77.25 94 ALA A CA 1
ATOM 739 C C . ALA A 1 94 ? 6.546 22.094 5.595 1.00 77.25 94 ALA A C 1
ATOM 741 O O . ALA A 1 94 ? 7.201 21.682 4.635 1.00 77.25 94 ALA A O 1
ATOM 742 N N . GLU A 1 95 ? 5.413 22.779 5.441 1.00 85.75 95 GLU A N 1
ATOM 743 C CA . GLU A 1 95 ? 4.839 23.114 4.137 1.00 85.75 95 GLU A CA 1
ATOM 744 C C . GLU A 1 95 ? 5.703 24.127 3.370 1.00 85.75 95 GLU A C 1
ATOM 746 O O . GLU A 1 95 ? 6.014 23.908 2.197 1.00 85.75 95 GLU A O 1
ATOM 751 N N . ALA A 1 96 ? 6.207 25.159 4.052 1.00 87.62 96 ALA A N 1
ATOM 752 C CA . ALA A 1 96 ? 7.152 26.116 3.479 1.00 87.62 96 ALA A CA 1
ATOM 753 C C . ALA A 1 96 ? 8.452 25.438 3.007 1.00 87.62 96 ALA A C 1
ATOM 755 O O . ALA A 1 96 ? 8.915 25.693 1.896 1.00 87.62 96 ALA A O 1
ATOM 756 N N . ALA A 1 97 ? 9.014 24.518 3.803 1.00 82.19 97 ALA A N 1
ATOM 757 C CA . ALA A 1 97 ? 10.198 23.751 3.406 1.00 82.19 97 ALA A CA 1
ATOM 758 C C . ALA A 1 97 ? 9.930 22.854 2.183 1.00 82.19 97 ALA A C 1
ATOM 760 O O . ALA A 1 97 ? 10.813 22.664 1.345 1.00 82.19 97 ALA A O 1
ATOM 761 N N . ARG A 1 98 ? 8.710 22.311 2.060 1.00 85.06 98 ARG A N 1
ATOM 762 C CA . ARG A 1 98 ? 8.303 21.510 0.898 1.00 85.06 98 ARG A CA 1
ATOM 763 C C . ARG A 1 98 ? 8.242 22.357 -0.372 1.00 85.06 98 ARG A C 1
ATOM 765 O O . ARG A 1 98 ? 8.757 21.920 -1.398 1.00 85.06 98 ARG A O 1
ATOM 772 N N . LEU A 1 99 ? 7.649 23.549 -0.292 1.00 90.62 99 LEU A N 1
ATOM 773 C CA . LEU A 1 99 ? 7.576 24.499 -1.406 1.00 90.62 99 LEU A CA 1
ATOM 774 C C . LEU A 1 99 ? 8.975 24.969 -1.842 1.00 90.62 99 LEU A C 1
ATOM 776 O O . LEU A 1 99 ? 9.268 24.956 -3.034 1.00 90.62 99 LEU A O 1
ATOM 780 N N . GLU A 1 100 ? 9.873 25.271 -0.894 1.00 86.44 100 GLU A N 1
ATOM 781 C CA . GLU A 1 100 ? 11.277 25.632 -1.179 1.00 86.44 100 GLU A CA 1
ATOM 782 C C . GLU A 1 100 ? 12.010 24.504 -1.936 1.00 86.44 100 GLU A C 1
ATOM 784 O O . GLU A 1 100 ? 12.753 24.753 -2.888 1.00 86.44 100 GLU A O 1
ATOM 789 N N . ALA A 1 101 ? 11.776 23.242 -1.557 1.00 81.00 101 ALA A N 1
ATOM 790 C CA . ALA A 1 101 ? 12.352 22.088 -2.248 1.00 81.00 101 ALA A CA 1
ATOM 791 C C . ALA A 1 101 ? 11.777 21.892 -3.662 1.00 81.00 101 ALA A C 1
ATOM 793 O O . ALA A 1 101 ? 12.500 21.487 -4.575 1.00 81.00 101 ALA A O 1
ATOM 794 N N . GLU A 1 102 ? 10.491 22.183 -3.858 1.00 88.44 102 GLU A N 1
ATOM 795 C CA . GLU A 1 102 ? 9.828 22.092 -5.159 1.00 88.44 102 GLU A CA 1
ATOM 796 C C . GLU A 1 102 ? 10.334 23.169 -6.131 1.00 88.44 102 GLU A C 1
ATOM 798 O O . GLU A 1 102 ? 10.686 22.858 -7.270 1.00 88.44 102 GLU A O 1
ATOM 803 N N . GLU A 1 103 ? 10.497 24.406 -5.661 1.00 91.69 103 GLU A N 1
ATOM 804 C CA . GLU A 1 103 ? 11.102 25.500 -6.429 1.00 91.69 103 GLU A CA 1
ATOM 805 C C . GLU A 1 103 ? 12.565 25.194 -6.807 1.00 91.69 103 GLU A C 1
ATOM 807 O O . GLU A 1 103 ? 12.973 25.342 -7.967 1.00 91.69 103 GLU A O 1
ATOM 812 N N . ALA A 1 104 ? 13.356 24.663 -5.865 1.00 83.88 104 ALA A N 1
ATOM 813 C CA . ALA A 1 104 ? 14.729 24.223 -6.128 1.00 83.88 104 ALA A CA 1
ATOM 814 C C . ALA A 1 104 ? 14.796 23.087 -7.169 1.00 83.88 104 ALA A C 1
ATOM 816 O O . ALA A 1 104 ? 15.739 22.991 -7.958 1.00 83.88 104 ALA A O 1
ATOM 817 N N . ARG A 1 105 ? 13.783 22.219 -7.208 1.00 85.50 105 ARG A N 1
ATOM 818 C CA . ARG A 1 105 ? 13.699 21.144 -8.199 1.00 85.50 105 ARG A CA 1
ATOM 819 C C . ARG A 1 105 ? 13.318 21.670 -9.580 1.00 85.50 105 ARG A C 1
ATOM 821 O O . ARG A 1 105 ? 13.884 21.212 -10.571 1.00 85.50 105 ARG A O 1
ATOM 828 N N . ASN A 1 106 ? 12.409 22.639 -9.651 1.00 89.31 106 ASN A N 1
ATOM 829 C CA . ASN A 1 106 ? 12.007 23.267 -10.909 1.00 89.31 106 ASN A CA 1
ATOM 830 C C . ASN A 1 106 ? 13.164 24.050 -11.540 1.00 89.31 106 ASN A C 1
ATOM 832 O O . ASN A 1 106 ? 13.443 23.866 -12.722 1.00 89.31 106 ASN A O 1
ATOM 836 N N . THR A 1 107 ? 13.922 24.807 -10.743 1.00 86.62 107 THR A N 1
ATOM 837 C CA . THR A 1 107 ? 15.140 25.492 -11.216 1.00 86.62 107 THR A CA 1
ATOM 838 C C . THR A 1 107 ? 16.204 24.516 -11.730 1.00 86.62 107 THR A C 1
ATOM 840 O O . THR A 1 107 ? 16.846 24.784 -12.745 1.00 86.62 107 THR A O 1
ATOM 843 N N . LEU A 1 108 ? 16.357 23.340 -11.108 1.00 85.44 108 LEU A N 1
ATOM 844 C CA . LEU A 1 108 ? 17.228 22.278 -11.628 1.00 85.44 108 LEU A CA 1
ATOM 845 C C . LEU A 1 108 ? 16.726 21.721 -12.974 1.00 85.44 108 LEU A C 1
ATOM 847 O O . LEU A 1 108 ? 17.531 21.430 -13.858 1.00 85.44 108 LEU A O 1
ATOM 851 N N . ILE A 1 109 ? 15.410 21.552 -13.138 1.00 85.62 109 ILE A N 1
ATOM 852 C CA . ILE A 1 109 ? 14.806 21.078 -14.393 1.00 85.62 109 ILE A CA 1
ATOM 853 C C . ILE A 1 109 ? 15.018 22.103 -15.512 1.00 85.62 109 ILE A C 1
ATOM 855 O O . ILE A 1 109 ? 15.391 21.715 -16.618 1.00 85.62 109 ILE A O 1
ATOM 859 N N . GLU A 1 110 ? 14.815 23.391 -15.237 1.00 87.06 110 GLU A N 1
ATOM 860 C CA . GLU A 1 110 ? 15.073 24.473 -16.195 1.00 87.06 110 GLU A CA 1
ATOM 861 C C . GLU A 1 110 ? 16.549 24.557 -16.571 1.00 87.06 110 GLU A C 1
ATOM 863 O O . GLU A 1 110 ? 16.871 24.589 -17.759 1.00 87.06 110 GLU A O 1
ATOM 868 N N . ALA A 1 111 ? 17.447 24.482 -15.583 1.00 80.50 111 ALA A N 1
ATOM 869 C CA . ALA A 1 111 ? 18.877 24.391 -15.841 1.00 80.50 111 ALA A CA 1
ATOM 870 C C . ALA A 1 111 ? 19.180 23.184 -16.737 1.00 80.50 111 ALA A C 1
ATOM 872 O O . ALA A 1 111 ? 19.858 23.321 -17.742 1.00 80.50 111 ALA A O 1
ATOM 873 N N . LYS A 1 112 ? 18.609 22.007 -16.465 1.00 82.38 112 LYS A N 1
ATOM 874 C CA . LYS A 1 112 ? 18.848 20.817 -17.290 1.00 82.38 112 LYS A CA 1
ATOM 875 C C . LYS A 1 112 ? 18.351 20.968 -18.731 1.00 82.38 112 LYS A C 1
ATOM 877 O O . LYS A 1 112 ? 19.028 20.489 -19.628 1.00 82.38 112 LYS A O 1
ATOM 882 N N . LYS A 1 113 ? 17.218 21.636 -18.967 1.00 85.31 113 LYS A N 1
ATOM 883 C CA . LYS A 1 113 ? 16.726 21.914 -20.331 1.00 85.31 113 LYS A CA 1
ATOM 884 C C . LYS A 1 113 ? 17.673 22.823 -21.116 1.00 85.31 113 LYS A C 1
ATOM 886 O O . LYS A 1 113 ? 17.787 22.669 -22.323 1.00 85.31 113 LYS A O 1
ATOM 891 N N . GLY A 1 114 ? 18.364 23.738 -20.434 1.00 79.56 114 GLY A N 1
ATOM 892 C CA . GLY A 1 114 ? 19.392 24.575 -21.052 1.00 79.56 114 GLY A CA 1
ATOM 893 C C . GLY A 1 114 ? 20.599 23.783 -21.565 1.00 79.56 114 GLY A C 1
ATOM 894 O O . GLY A 1 114 ? 21.241 24.236 -22.501 1.00 79.56 114 GLY A O 1
ATOM 895 N N . LEU A 1 115 ? 20.875 22.594 -21.011 1.00 79.12 115 LEU A N 1
ATOM 896 C CA . LEU A 1 115 ? 21.985 21.739 -21.453 1.00 79.12 115 LEU A CA 1
ATOM 897 C C . LEU A 1 115 ? 21.826 21.288 -22.910 1.00 79.12 115 LEU A C 1
ATOM 899 O O . LEU A 1 115 ? 22.817 21.182 -23.620 1.00 79.12 115 LEU A O 1
ATOM 903 N N . ASP A 1 116 ? 20.588 21.046 -23.344 1.00 77.25 116 ASP A N 1
ATOM 904 C CA . ASP A 1 116 ? 20.285 20.588 -24.705 1.00 77.25 116 ASP A CA 1
ATOM 905 C C . ASP A 1 116 ? 20.389 21.726 -25.742 1.00 77.25 116 ASP A C 1
ATOM 907 O O . ASP A 1 116 ? 20.331 21.472 -26.941 1.00 77.25 116 ASP A O 1
ATOM 911 N N . ALA A 1 117 ? 20.528 22.976 -25.283 1.00 80.62 117 ALA A N 1
ATOM 912 C CA . ALA A 1 117 ? 20.609 24.178 -26.110 1.00 80.62 117 ALA A CA 1
ATOM 913 C C . ALA A 1 117 ? 22.007 24.826 -26.114 1.00 80.62 117 ALA A C 1
ATOM 915 O O . ALA A 1 117 ? 22.159 25.910 -26.673 1.00 80.62 117 ALA A O 1
ATOM 916 N N . LEU A 1 118 ? 23.005 24.214 -25.464 1.00 79.81 118 LEU A N 1
ATOM 917 C CA . LEU A 1 118 ? 24.374 24.730 -25.468 1.00 79.81 118 LEU A CA 1
ATOM 918 C C . LEU A 1 118 ? 25.093 24.365 -26.777 1.00 79.81 118 LEU A C 1
ATOM 920 O O . LEU A 1 118 ? 25.231 23.184 -27.090 1.00 79.81 118 LEU A O 1
ATOM 924 N N . ASP A 1 119 ? 25.593 25.383 -27.480 1.00 74.69 119 ASP A N 1
ATOM 925 C CA . ASP A 1 119 ? 26.614 25.246 -28.527 1.00 74.69 119 ASP A CA 1
ATOM 926 C C . ASP A 1 119 ? 28.012 25.053 -27.896 1.00 74.69 119 ASP A C 1
ATOM 928 O O . ASP A 1 119 ? 28.203 25.275 -26.699 1.00 74.69 119 ASP A O 1
ATOM 932 N N . ASP A 1 120 ? 29.006 24.656 -28.699 1.00 78.19 120 ASP A N 1
ATOM 933 C CA . ASP A 1 120 ? 30.376 24.289 -28.278 1.00 78.19 120 ASP A CA 1
ATOM 934 C C . ASP A 1 120 ? 31.225 25.438 -27.657 1.00 78.19 120 ASP A C 1
ATOM 936 O O . ASP A 1 120 ? 32.449 25.316 -27.537 1.00 78.19 120 ASP A O 1
ATOM 940 N N . ASP A 1 121 ? 30.624 26.559 -27.236 1.00 84.38 121 ASP A N 1
ATOM 941 C CA . ASP A 1 121 ? 31.346 27.656 -26.584 1.00 84.38 121 ASP A CA 1
ATOM 942 C C . ASP A 1 121 ? 31.709 27.308 -25.126 1.00 84.38 121 ASP A C 1
ATOM 944 O O . ASP A 1 121 ? 30.873 27.075 -24.246 1.00 84.38 121 ASP A O 1
ATOM 948 N N . VAL A 1 122 ? 33.012 27.276 -24.851 1.00 77.31 122 VAL A N 1
ATOM 949 C CA . VAL A 1 122 ? 33.594 26.847 -23.573 1.00 77.31 122 VAL A CA 1
ATOM 950 C C . VAL A 1 122 ? 33.171 27.751 -22.412 1.00 77.31 122 VAL A C 1
ATOM 952 O O . VAL A 1 122 ? 33.048 27.274 -21.276 1.00 77.31 122 VAL A O 1
ATOM 955 N N . ASP A 1 123 ? 32.963 29.046 -22.655 1.00 84.81 123 ASP A N 1
ATOM 956 C CA . ASP A 1 123 ? 32.587 29.980 -21.590 1.00 84.81 123 ASP A CA 1
ATOM 957 C C . ASP A 1 123 ? 31.106 29.839 -21.196 1.00 84.81 123 ASP A C 1
ATOM 959 O O . ASP A 1 123 ? 30.779 29.906 -20.001 1.00 84.81 123 ASP A O 1
ATOM 963 N N . ASP A 1 124 ? 30.237 29.485 -22.147 1.00 81.38 124 ASP A N 1
ATOM 964 C CA . ASP A 1 124 ? 28.840 29.135 -21.878 1.00 81.38 124 ASP A CA 1
ATOM 965 C C . ASP A 1 124 ? 28.734 27.829 -21.083 1.00 81.38 124 ASP A C 1
ATOM 967 O O . ASP A 1 124 ? 27.992 27.762 -20.095 1.00 81.38 124 ASP A O 1
ATOM 971 N N . VAL A 1 125 ? 29.561 26.826 -21.406 1.00 77.19 125 VAL A N 1
ATOM 972 C CA . VAL A 1 125 ? 29.653 25.571 -20.636 1.00 77.19 125 VAL A CA 1
ATOM 973 C C . VAL A 1 125 ? 30.068 25.834 -19.184 1.00 77.19 125 VAL A C 1
ATOM 975 O O . VAL A 1 125 ? 29.475 25.279 -18.254 1.00 77.19 125 VAL A O 1
ATOM 978 N N . LYS A 1 126 ? 31.055 26.704 -18.938 1.00 84.31 126 LYS A N 1
ATOM 979 C CA . LYS A 1 126 ? 31.478 27.044 -17.564 1.00 84.31 126 LYS A CA 1
ATOM 980 C C . LYS A 1 126 ? 30.380 27.771 -16.790 1.00 84.31 126 LYS A C 1
ATOM 982 O O . LYS A 1 126 ? 30.108 27.419 -15.638 1.00 84.31 126 LYS A O 1
ATOM 987 N N . SER A 1 127 ? 29.736 28.762 -17.407 1.00 86.31 127 SER A N 1
ATOM 988 C CA . SER A 1 127 ? 28.607 29.490 -16.812 1.00 86.31 127 SER A CA 1
ATOM 989 C C . SER A 1 127 ? 27.468 28.532 -16.445 1.00 86.31 127 SER A C 1
ATOM 991 O O . SER A 1 127 ? 26.943 28.565 -15.326 1.00 86.31 127 SER A O 1
ATOM 993 N N . PHE A 1 128 ? 27.162 27.595 -17.344 1.00 85.31 128 PHE A N 1
ATOM 994 C CA . PHE A 1 128 ? 26.171 26.549 -17.137 1.00 85.31 128 PHE A CA 1
ATOM 995 C C . PHE A 1 128 ? 26.510 25.627 -15.958 1.00 85.31 128 PHE A C 1
ATOM 997 O O . PHE A 1 128 ? 25.680 25.436 -15.067 1.00 85.31 128 PHE A O 1
ATOM 1004 N N . ILE A 1 129 ? 27.738 25.093 -15.904 1.00 84.25 129 ILE A N 1
ATOM 1005 C CA . ILE A 1 129 ? 28.197 24.218 -14.810 1.00 84.25 129 ILE A CA 1
ATOM 1006 C C . ILE A 1 129 ? 28.071 24.928 -13.458 1.00 84.25 129 ILE A C 1
ATOM 1008 O O . ILE A 1 129 ? 27.662 24.312 -12.472 1.00 84.25 129 ILE A O 1
ATOM 1012 N N . THR A 1 130 ? 28.377 26.226 -13.410 1.00 88.94 130 THR A N 1
ATOM 1013 C CA . THR A 1 130 ? 28.292 27.022 -12.178 1.00 88.94 130 THR A CA 1
ATOM 1014 C C . THR A 1 130 ? 26.838 27.156 -11.709 1.00 88.94 130 THR A C 1
ATOM 1016 O O . THR A 1 130 ? 26.538 26.854 -10.552 1.00 88.94 130 THR A O 1
ATOM 1019 N N . LYS A 1 131 ? 25.907 27.483 -12.620 1.00 88.50 131 LYS A N 1
ATOM 1020 C CA . LYS A 1 131 ? 24.462 27.543 -12.325 1.00 88.50 131 LYS A CA 1
ATOM 1021 C C . LYS A 1 131 ? 23.899 26.188 -11.887 1.00 88.50 131 LYS A C 1
ATOM 1023 O O . LYS A 1 131 ? 23.124 26.120 -10.934 1.00 88.50 131 LYS A O 1
ATOM 1028 N N . LEU A 1 132 ? 24.311 25.103 -12.546 1.00 83.62 132 LEU A N 1
ATOM 1029 C CA . LEU A 1 132 ? 23.897 23.744 -12.194 1.00 83.62 132 LEU A CA 1
ATOM 1030 C C . LEU A 1 132 ? 24.400 23.360 -10.792 1.00 83.62 132 LEU A C 1
ATOM 1032 O O . LEU A 1 132 ? 23.637 22.841 -9.979 1.00 83.62 132 LEU A O 1
ATOM 1036 N N . SER A 1 133 ? 25.662 23.668 -10.484 1.00 88.56 133 SER A N 1
ATOM 1037 C CA . SER A 1 133 ? 26.261 23.489 -9.156 1.00 88.56 133 SER A CA 1
ATOM 1038 C C . SER A 1 133 ? 25.458 24.220 -8.073 1.00 88.56 133 SER A C 1
ATOM 1040 O O . SER A 1 133 ? 25.052 23.609 -7.083 1.00 88.56 133 SER A O 1
ATOM 1042 N N . GLU A 1 134 ? 25.146 25.500 -8.277 1.00 89.31 134 GLU A N 1
ATOM 1043 C CA . GLU A 1 134 ? 24.355 26.283 -7.321 1.00 89.31 134 GLU A CA 1
ATOM 1044 C C . GLU A 1 134 ? 22.938 25.722 -7.131 1.00 89.31 134 GLU A C 1
ATOM 1046 O O . GLU A 1 134 ? 22.473 25.601 -5.993 1.00 89.31 134 GLU A O 1
ATOM 1051 N N . ALA A 1 135 ? 22.268 25.317 -8.216 1.00 82.81 135 ALA A N 1
ATOM 1052 C CA . ALA A 1 135 ? 20.945 24.694 -8.155 1.00 82.81 135 ALA A CA 1
ATOM 1053 C C . ALA A 1 135 ? 20.973 23.368 -7.376 1.00 82.81 135 ALA A C 1
ATOM 1055 O O . ALA A 1 135 ? 20.134 23.142 -6.502 1.00 82.81 135 ALA A O 1
ATOM 1056 N N . THR A 1 136 ? 21.979 22.517 -7.613 1.00 82.62 136 THR A N 1
ATOM 1057 C CA . THR A 1 136 ? 22.133 21.259 -6.862 1.00 82.62 136 THR A CA 1
ATOM 1058 C C . THR A 1 136 ? 22.399 21.494 -5.376 1.00 82.62 136 THR A C 1
ATOM 1060 O O . THR A 1 136 ? 21.837 20.788 -4.538 1.00 82.62 136 THR A O 1
ATOM 1063 N N . GLN A 1 137 ? 23.188 22.513 -5.018 1.00 90.38 137 GLN A N 1
ATOM 1064 C CA . GLN A 1 137 ? 23.447 22.851 -3.619 1.00 90.38 137 GLN A CA 1
ATOM 1065 C C . GLN A 1 137 ? 22.192 23.392 -2.916 1.00 90.38 137 GLN A C 1
ATOM 1067 O O . GLN A 1 137 ? 21.959 23.067 -1.749 1.00 90.38 137 GLN A O 1
ATOM 1072 N N . LYS A 1 138 ? 21.374 24.198 -3.608 1.00 88.88 138 LYS A N 1
ATOM 1073 C CA . LYS A 1 138 ? 20.082 24.676 -3.086 1.00 88.88 138 LYS A CA 1
ATOM 1074 C C . LYS A 1 138 ? 19.116 23.517 -2.846 1.00 88.88 138 LYS A C 1
ATOM 1076 O O . LYS A 1 138 ? 18.559 23.426 -1.755 1.00 88.88 138 LYS A O 1
ATOM 1081 N N . LEU A 1 139 ? 18.994 22.597 -3.806 1.00 86.31 139 LEU A N 1
ATOM 1082 C CA . LEU A 1 139 ? 18.147 21.411 -3.666 1.00 86.31 139 LEU A CA 1
ATOM 1083 C C . LEU A 1 139 ? 18.588 20.537 -2.485 1.00 86.31 139 LEU A C 1
ATOM 1085 O O . LEU A 1 139 ? 17.760 20.181 -1.652 1.00 8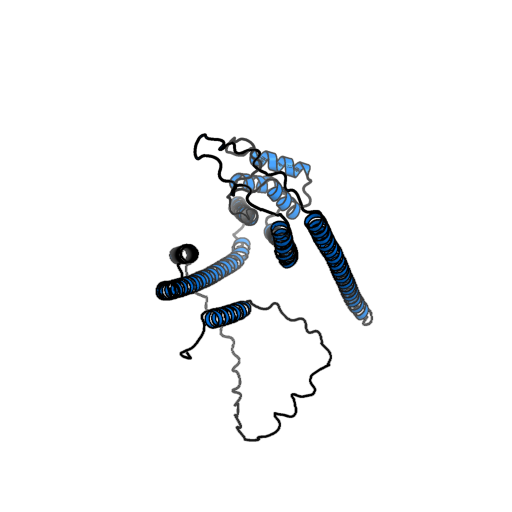6.31 139 LEU A O 1
ATOM 1089 N N . ALA A 1 140 ? 19.890 20.266 -2.351 1.00 86.31 140 ALA A N 1
ATOM 1090 C CA . ALA A 1 140 ? 20.415 19.478 -1.238 1.00 86.31 140 ALA A CA 1
ATOM 1091 C C . ALA A 1 140 ? 20.095 20.111 0.130 1.00 86.31 140 ALA A C 1
ATOM 1093 O O . ALA A 1 140 ? 19.703 19.411 1.062 1.00 86.31 140 ALA A O 1
ATOM 1094 N N . LYS A 1 141 ? 20.210 21.441 0.259 1.00 90.50 141 LYS A N 1
ATOM 1095 C CA . LYS A 1 141 ? 19.839 22.155 1.494 1.00 90.50 141 LYS A CA 1
ATOM 1096 C C . LYS A 1 141 ? 18.337 22.070 1.783 1.00 90.50 141 LYS A C 1
ATOM 1098 O O . LYS A 1 141 ? 17.961 21.872 2.937 1.00 90.50 141 LYS A O 1
ATOM 1103 N N . ALA A 1 142 ? 17.491 22.201 0.762 1.00 85.62 142 ALA A N 1
ATOM 1104 C CA . ALA A 1 142 ? 16.042 22.113 0.919 1.00 85.62 142 ALA A CA 1
ATOM 1105 C C . ALA A 1 142 ? 15.590 20.693 1.311 1.00 85.62 142 ALA A C 1
ATOM 1107 O O . ALA A 1 142 ? 14.784 20.532 2.226 1.00 85.62 142 ALA A O 1
ATOM 1108 N N . GLU A 1 143 ? 16.168 19.651 0.706 1.00 84.25 143 GLU A N 1
ATOM 1109 C CA . GLU A 1 143 ? 15.877 18.254 1.057 1.00 84.25 143 GLU A CA 1
ATOM 1110 C C . GLU A 1 143 ? 16.256 17.923 2.510 1.00 84.25 143 GLU A C 1
ATOM 1112 O O . GLU A 1 143 ? 15.502 17.229 3.198 1.00 84.25 143 GLU A O 1
ATOM 1117 N N . VAL A 1 144 ? 17.376 18.461 3.011 1.00 91.38 144 VAL A N 1
ATOM 1118 C CA . VAL A 1 144 ? 17.768 18.318 4.425 1.00 91.38 144 VAL A CA 1
ATOM 1119 C C . VAL A 1 144 ? 16.749 18.988 5.351 1.00 91.38 144 VAL A C 1
ATOM 1121 O O . VAL A 1 144 ? 16.298 18.347 6.299 1.00 91.38 144 VAL A O 1
ATOM 1124 N N . LYS A 1 145 ? 16.305 20.220 5.053 1.00 88.44 145 LYS A N 1
ATOM 1125 C CA . LYS A 1 145 ? 15.256 20.900 5.841 1.00 88.44 145 LYS A CA 1
ATOM 1126 C C . LYS A 1 145 ? 13.953 20.095 5.875 1.00 88.44 145 LYS A C 1
ATOM 1128 O O . LYS A 1 145 ? 13.348 19.940 6.935 1.00 88.44 145 LYS A O 1
ATOM 1133 N N . VAL A 1 146 ? 13.523 19.547 4.736 1.00 85.62 146 VAL A N 1
ATOM 1134 C CA . VAL A 1 146 ? 12.324 18.692 4.658 1.00 85.62 146 VAL A CA 1
ATOM 1135 C C . VAL A 1 146 ? 12.494 17.432 5.513 1.00 85.62 146 VAL A C 1
ATOM 1137 O O . VAL A 1 146 ? 11.564 17.032 6.217 1.00 85.62 146 VAL A O 1
ATOM 1140 N N . ALA A 1 147 ? 13.676 16.811 5.492 1.00 83.62 147 ALA A N 1
ATOM 1141 C CA . ALA A 1 147 ? 13.968 15.647 6.323 1.00 83.62 147 ALA A CA 1
ATOM 1142 C C . ALA A 1 147 ? 13.918 15.979 7.825 1.00 83.62 147 ALA A C 1
ATOM 1144 O O . ALA A 1 147 ? 13.309 15.227 8.589 1.00 83.62 147 ALA A O 1
ATOM 1145 N N . GLU A 1 148 ? 14.486 17.112 8.247 1.00 88.81 148 GLU A N 1
ATOM 1146 C CA . GLU A 1 148 ? 14.433 17.591 9.635 1.00 88.81 148 GLU A CA 1
ATOM 1147 C C . GLU A 1 148 ? 12.991 17.829 10.103 1.00 88.81 148 GLU A C 1
ATOM 1149 O O . GLU A 1 148 ? 12.588 17.314 11.149 1.00 88.81 148 GLU A O 1
ATOM 1154 N N . GLN A 1 149 ? 12.182 18.525 9.296 1.00 85.62 149 GLN A N 1
ATOM 1155 C CA . GLN A 1 149 ? 10.769 18.773 9.605 1.00 85.62 149 GLN A CA 1
ATOM 1156 C C . GLN A 1 149 ? 9.969 17.472 9.709 1.00 85.62 149 GLN A C 1
ATOM 1158 O O . GLN A 1 149 ? 9.165 17.291 10.624 1.00 85.62 149 GLN A O 1
ATOM 1163 N N . LYS A 1 150 ? 10.245 16.500 8.835 1.00 80.19 150 LYS A N 1
ATOM 1164 C CA . LYS A 1 150 ? 9.609 15.182 8.899 1.00 80.19 150 LYS A CA 1
ATOM 1165 C C . LYS A 1 150 ? 9.958 14.431 10.187 1.00 80.19 150 LYS A C 1
ATOM 1167 O O . LYS A 1 150 ? 9.090 13.773 10.758 1.00 80.19 150 LYS A O 1
ATOM 1172 N N . VAL A 1 151 ? 11.202 14.526 10.664 1.00 85.06 151 VAL A N 1
ATOM 1173 C CA . VAL A 1 151 ? 11.622 13.927 11.943 1.00 85.06 151 VAL A CA 1
ATOM 1174 C C . VAL A 1 151 ? 10.910 14.591 13.123 1.00 85.06 151 VAL A C 1
ATOM 1176 O O . VAL A 1 151 ? 10.464 13.881 14.026 1.00 85.06 151 VAL A O 1
ATOM 1179 N N . LEU A 1 152 ? 10.765 15.919 13.119 1.00 83.25 152 LEU A N 1
ATOM 1180 C CA . LEU A 1 152 ? 10.016 16.641 14.154 1.00 83.25 152 LEU A CA 1
ATOM 1181 C C . LEU A 1 152 ? 8.543 16.220 14.182 1.00 83.25 152 LEU A C 1
ATOM 1183 O O . LEU A 1 152 ? 8.020 15.901 15.248 1.00 83.25 152 LEU A O 1
ATOM 1187 N N . LEU A 1 153 ? 7.907 16.107 13.016 1.00 76.38 153 LEU A N 1
ATOM 1188 C CA . LEU A 1 153 ? 6.510 15.687 12.901 1.00 76.38 153 LEU A CA 1
ATOM 1189 C C . LEU A 1 153 ? 6.312 14.231 13.361 1.00 76.38 153 LEU A C 1
ATOM 1191 O O . LEU A 1 153 ? 5.351 13.924 14.065 1.00 76.38 153 LEU A O 1
ATOM 1195 N N . MET A 1 154 ? 7.260 13.334 13.059 1.00 75.81 154 MET A N 1
ATOM 1196 C CA . MET A 1 154 ? 7.251 11.970 13.604 1.00 75.81 154 MET A CA 1
ATOM 1197 C C . MET A 1 154 ? 7.412 11.941 15.130 1.00 75.81 154 MET A C 1
ATOM 1199 O O . MET A 1 154 ? 6.747 11.139 15.787 1.00 75.81 154 MET A O 1
ATOM 1203 N N . LYS A 1 155 ? 8.267 12.799 15.710 1.00 83.00 155 LYS A N 1
ATOM 1204 C CA . LYS A 1 155 ? 8.407 12.911 17.172 1.00 83.00 155 LYS A CA 1
ATOM 1205 C C . LYS A 1 155 ? 7.111 13.399 17.811 1.00 83.00 155 LYS A C 1
ATOM 1207 O O . LYS A 1 155 ? 6.617 12.717 18.707 1.00 83.00 155 LYS A O 1
ATOM 1212 N N . ALA A 1 156 ? 6.528 14.479 17.290 1.00 76.31 156 ALA A N 1
ATOM 1213 C CA . ALA A 1 156 ? 5.257 15.025 17.761 1.00 76.31 156 ALA A CA 1
ATOM 1214 C C . ALA A 1 156 ? 4.133 13.978 17.692 1.00 76.31 156 ALA A C 1
ATOM 1216 O O . ALA A 1 156 ? 3.429 13.758 18.675 1.00 76.31 156 ALA A O 1
ATOM 1217 N N . LYS A 1 157 ? 4.032 13.237 16.579 1.00 75.31 157 LYS A N 1
ATOM 1218 C CA . LYS A 1 157 ? 3.081 12.124 16.445 1.00 75.31 157 LYS A CA 1
ATOM 1219 C C . LYS A 1 157 ? 3.317 11.035 17.494 1.00 75.31 157 LYS A C 1
ATOM 1221 O O . LYS A 1 157 ? 2.371 10.576 18.125 1.00 75.31 157 LYS A O 1
ATOM 1226 N N . SER A 1 158 ? 4.571 10.638 17.717 1.00 76.75 158 SER A N 1
ATOM 1227 C CA . SER A 1 158 ? 4.900 9.616 18.718 1.00 76.75 158 SER A CA 1
ATOM 1228 C C . SER A 1 158 ? 4.583 10.062 20.152 1.00 76.75 158 SER A C 1
ATOM 1230 O O . SER A 1 158 ? 4.203 9.241 20.985 1.00 76.75 158 SER A O 1
ATOM 1232 N N . GLU A 1 159 ? 4.719 11.354 20.453 1.00 79.00 159 GLU A N 1
ATOM 1233 C CA . GLU A 1 159 ? 4.368 11.928 21.753 1.00 79.00 159 GLU A CA 1
ATOM 1234 C C . GLU A 1 159 ? 2.855 12.021 21.935 1.00 79.00 159 GLU A C 1
ATOM 1236 O O . GLU A 1 159 ? 2.358 11.618 22.987 1.00 79.00 159 GLU A O 1
ATOM 1241 N N . ALA A 1 160 ? 2.121 12.438 20.900 1.00 69.81 160 ALA A N 1
ATOM 1242 C CA . ALA A 1 160 ? 0.662 12.405 20.884 1.00 69.81 160 ALA A CA 1
ATOM 1243 C C . ALA A 1 160 ? 0.133 10.976 21.094 1.00 69.81 160 ALA A C 1
ATOM 1245 O O . ALA A 1 160 ? -0.733 10.762 21.938 1.00 69.81 160 ALA A O 1
ATOM 1246 N N . GLU A 1 161 ? 0.719 9.973 20.430 1.00 71.94 161 GLU A N 1
ATOM 1247 C CA . GLU A 1 161 ? 0.382 8.558 20.642 1.00 71.94 161 GLU A CA 1
ATOM 1248 C C . GLU A 1 161 ? 0.689 8.091 22.075 1.00 71.94 161 GLU A C 1
ATOM 1250 O O . GLU A 1 161 ? -0.111 7.378 22.680 1.00 71.94 161 GLU A O 1
ATOM 1255 N N . ARG A 1 162 ? 1.829 8.491 22.659 1.00 75.19 162 ARG A N 1
ATOM 1256 C CA . ARG A 1 162 ? 2.152 8.178 24.066 1.00 75.19 162 ARG A CA 1
ATOM 1257 C C . ARG A 1 162 ? 1.192 8.851 25.042 1.00 75.19 162 ARG A C 1
ATOM 1259 O O . ARG A 1 162 ? 0.878 8.255 26.069 1.00 75.19 162 ARG A O 1
ATOM 1266 N N . ARG A 1 163 ? 0.757 10.081 24.754 1.00 72.69 163 ARG A N 1
ATOM 1267 C CA . ARG A 1 163 ? -0.207 10.819 25.578 1.00 72.69 163 ARG A CA 1
ATOM 1268 C C . ARG A 1 163 ? -1.585 10.178 25.482 1.00 72.69 163 ARG A C 1
ATOM 1270 O O . ARG A 1 163 ? -2.153 9.862 26.517 1.00 72.69 163 ARG A O 1
ATOM 1277 N N . ALA A 1 164 ? -2.047 9.858 24.274 1.00 66.25 164 ALA A N 1
ATOM 1278 C CA . ALA A 1 164 ? -3.281 9.110 24.052 1.00 66.25 164 ALA A CA 1
ATOM 1279 C C . ALA A 1 164 ? -3.266 7.761 24.788 1.00 66.25 164 ALA A C 1
ATOM 1281 O O . ALA A 1 164 ? -4.236 7.427 25.455 1.00 66.25 164 ALA A O 1
ATOM 1282 N N . LYS A 1 165 ? -2.141 7.029 24.761 1.00 69.75 165 LYS A N 1
ATOM 1283 C CA . LYS A 1 165 ? -1.967 5.777 25.521 1.00 69.75 165 LYS A CA 1
ATOM 1284 C C . LYS A 1 165 ? -1.969 5.946 27.040 1.00 69.75 165 LYS A C 1
ATOM 1286 O O . LYS A 1 165 ? -2.316 4.991 27.720 1.00 69.75 165 LYS A O 1
ATOM 1291 N N . ARG A 1 166 ? -1.550 7.097 27.579 1.00 72.38 166 ARG A N 1
ATOM 1292 C CA . ARG A 1 166 ? -1.648 7.399 29.022 1.00 72.38 166 ARG A CA 1
ATOM 1293 C C . ARG A 1 166 ? -3.067 7.803 29.414 1.00 72.38 166 ARG A C 1
ATOM 1295 O O . ARG A 1 166 ? -3.571 7.346 30.429 1.00 72.38 166 ARG A O 1
ATOM 1302 N N . PHE A 1 167 ? -3.708 8.597 28.565 1.00 64.81 167 PHE A N 1
ATOM 1303 C CA . PHE A 1 167 ? -5.045 9.123 28.801 1.00 64.81 167 PHE A CA 1
ATOM 1304 C C . PHE A 1 167 ? -6.131 8.051 28.657 1.00 64.81 167 PHE A C 1
ATOM 1306 O O . PHE A 1 167 ? -7.129 8.085 29.368 1.00 64.81 167 PHE A O 1
ATOM 1313 N N . TRP A 1 168 ? -5.931 7.070 27.768 1.00 57.00 168 TRP A N 1
ATOM 1314 C CA . TRP A 1 168 ? -6.900 5.999 27.528 1.00 57.00 168 TRP A CA 1
ATOM 1315 C C . TRP A 1 168 ? -7.220 5.195 28.801 1.00 57.00 168 TRP A C 1
ATOM 1317 O O . TRP A 1 168 ? -8.381 5.167 29.195 1.00 57.00 168 TRP A O 1
ATOM 1327 N N . PRO A 1 169 ? -6.245 4.597 29.512 1.00 60.31 169 PRO A N 1
ATOM 1328 C CA . PRO A 1 169 ? -6.527 3.875 30.750 1.00 60.31 169 PRO A CA 1
ATOM 1329 C C . PRO A 1 169 ? -7.192 4.747 31.817 1.00 60.31 169 PRO A C 1
ATOM 1331 O O . PRO A 1 169 ? -8.107 4.283 32.484 1.00 60.31 169 PRO A O 1
ATOM 1334 N N . GLU A 1 170 ? -6.787 6.008 31.969 1.00 60.69 170 GLU A N 1
ATOM 1335 C CA . GLU A 1 170 ? -7.360 6.930 32.962 1.00 60.69 170 GLU A CA 1
ATOM 1336 C C . GLU A 1 170 ? -8.822 7.296 32.657 1.00 60.69 170 GLU A C 1
ATOM 1338 O O . GLU A 1 170 ? -9.652 7.315 33.568 1.00 60.69 170 GLU A O 1
ATOM 1343 N N . MET A 1 171 ? -9.172 7.480 31.377 1.00 54.31 171 MET A N 1
ATOM 1344 C CA . MET A 1 171 ? -10.548 7.758 30.946 1.00 54.31 171 MET A CA 1
ATOM 1345 C C . MET A 1 171 ? -11.502 6.587 31.250 1.00 54.31 171 MET A C 1
ATOM 1347 O O . MET A 1 171 ? -12.665 6.816 31.571 1.00 54.31 171 MET A O 1
ATOM 1351 N N . PHE A 1 172 ? -11.010 5.343 31.205 1.00 51.56 172 PHE A N 1
ATOM 1352 C CA . PHE A 1 172 ? -11.808 4.133 31.459 1.00 51.56 172 PHE A CA 1
ATOM 1353 C C . PHE A 1 172 ? -11.695 3.572 32.887 1.00 51.56 172 PHE A C 1
ATOM 1355 O O . PHE A 1 172 ? -12.519 2.748 33.280 1.00 51.56 172 PHE A O 1
ATOM 1362 N N . THR A 1 173 ? -10.703 3.990 33.681 1.00 54.56 173 THR A N 1
ATOM 1363 C CA . THR A 1 173 ? -10.506 3.501 35.062 1.00 54.56 173 THR A CA 1
ATOM 1364 C C . THR A 1 173 ? -11.008 4.463 36.133 1.00 54.56 173 THR A C 1
ATOM 1366 O O . THR A 1 173 ? -11.055 4.084 37.308 1.00 54.56 173 THR A O 1
ATOM 1369 N N . SER A 1 174 ? -11.426 5.674 35.754 1.00 49.31 174 SER A N 1
ATOM 1370 C CA . SER A 1 174 ? -12.125 6.591 36.651 1.00 49.31 174 SER A CA 1
ATOM 1371 C C . SER A 1 174 ? -13.449 5.960 37.091 1.00 49.31 174 SER A C 1
ATOM 1373 O O . SER A 1 174 ? -14.445 5.975 36.371 1.00 49.31 174 SER A O 1
ATOM 1375 N N . LYS A 1 175 ? -13.438 5.344 38.279 1.00 50.38 175 LYS A N 1
ATOM 1376 C CA . LYS A 1 175 ? -14.627 4.878 38.995 1.00 50.38 175 LYS A CA 1
ATOM 1377 C C . LYS A 1 175 ? -15.475 6.098 39.346 1.00 50.38 175 LYS A C 1
ATOM 1379 O O . LYS A 1 175 ? -15.340 6.652 40.431 1.00 50.38 175 LYS A O 1
ATOM 1384 N N . THR A 1 176 ? -16.308 6.546 38.420 1.00 47.16 176 THR A N 1
ATOM 1385 C CA . THR A 1 176 ? -17.338 7.534 38.713 1.00 47.16 176 THR A CA 1
ATOM 1386 C C . THR A 1 176 ? -18.472 6.847 39.473 1.00 47.16 176 THR A C 1
ATOM 1388 O O . THR A 1 176 ? -18.907 5.744 39.135 1.00 47.16 176 THR A O 1
ATOM 1391 N N . ASP A 1 177 ? -18.890 7.473 40.571 1.00 47.84 177 ASP A N 1
ATOM 1392 C CA . ASP A 1 177 ? -19.879 6.934 41.500 1.00 47.84 177 ASP A CA 1
ATOM 1393 C C . ASP A 1 177 ? -21.204 6.585 40.800 1.00 47.84 177 ASP A C 1
ATOM 1395 O O . ASP A 1 177 ? -21.777 7.343 40.017 1.00 47.84 177 ASP A O 1
ATOM 1399 N N . THR A 1 178 ? -21.698 5.386 41.092 1.00 50.75 178 THR A N 1
ATOM 1400 C CA . THR A 1 178 ? -22.471 4.547 40.171 1.00 50.75 178 THR A CA 1
ATOM 1401 C C . THR A 1 178 ? -23.968 4.841 40.000 1.00 50.75 178 THR A C 1
ATOM 1403 O O . THR A 1 178 ? -24.655 4.025 39.389 1.00 50.75 178 THR A O 1
ATOM 1406 N N . ASN A 1 179 ? -24.530 5.948 40.494 1.00 49.94 179 ASN A N 1
ATOM 1407 C CA . ASN A 1 179 ? -25.977 5.942 40.783 1.00 49.94 179 ASN A CA 1
ATOM 1408 C C . ASN A 1 179 ? -26.916 6.819 39.933 1.00 49.94 179 ASN A C 1
ATOM 1410 O O . ASN A 1 179 ? -28.124 6.693 40.114 1.00 49.94 179 ASN A O 1
ATOM 1414 N N . SER A 1 180 ? -26.460 7.627 38.969 1.00 46.56 180 SER A N 1
ATOM 1415 C CA . SER A 1 180 ? -27.418 8.298 38.050 1.00 46.56 180 SER A CA 1
ATOM 1416 C C . SER A 1 180 ? -26.879 8.794 36.703 1.00 46.56 180 SER A C 1
ATOM 1418 O O . SER A 1 180 ? -27.671 9.238 35.879 1.00 46.56 180 SER A O 1
ATOM 1420 N N . PHE A 1 181 ? -25.574 8.677 36.431 1.00 45.97 181 PHE A N 1
ATOM 1421 C CA . PHE A 1 181 ? -24.938 9.183 35.198 1.00 45.97 181 PHE A CA 1
ATOM 1422 C C . PHE A 1 181 ? -24.507 8.076 34.207 1.00 45.97 181 PHE A C 1
ATOM 1424 O O . PHE A 1 181 ? -23.838 8.336 33.208 1.00 45.97 181 PHE A O 1
ATOM 1431 N N . ASN A 1 182 ? -24.872 6.819 34.483 1.00 50.69 182 ASN A N 1
ATOM 1432 C CA . ASN A 1 182 ? -24.202 5.647 33.908 1.00 50.69 182 ASN A CA 1
ATOM 1433 C C . ASN A 1 182 ? -24.725 5.141 32.554 1.00 50.69 182 ASN A C 1
ATOM 1435 O O . ASN A 1 182 ? -24.081 4.280 31.963 1.00 50.69 182 ASN A O 1
ATOM 1439 N N . ALA A 1 183 ? -25.831 5.669 32.025 1.00 57.72 183 ALA A N 1
ATOM 1440 C CA . ALA A 1 183 ? -26.263 5.326 30.663 1.00 57.72 183 ALA A CA 1
ATOM 1441 C C . ALA A 1 183 ? -25.549 6.179 29.591 1.00 57.72 183 ALA A C 1
ATOM 1443 O O . ALA A 1 183 ? -25.163 5.672 28.535 1.00 57.72 183 ALA A O 1
ATOM 1444 N N . ASP A 1 184 ? -25.291 7.456 29.886 1.00 59.94 184 ASP A N 1
ATOM 1445 C CA . ASP A 1 184 ? -24.767 8.402 28.892 1.00 59.94 184 ASP A CA 1
ATOM 1446 C C . ASP A 1 184 ? -23.236 8.357 28.777 1.00 59.94 184 ASP A C 1
ATOM 1448 O O . ASP A 1 184 ? -22.691 8.457 27.675 1.00 59.94 184 ASP A O 1
ATOM 1452 N N . ALA A 1 185 ? -22.523 8.117 29.885 1.00 63.84 185 ALA A N 1
ATOM 1453 C CA . ALA A 1 185 ? -21.058 8.050 29.882 1.00 63.84 185 ALA A CA 1
ATOM 1454 C C . ALA A 1 185 ? -20.515 6.883 29.032 1.00 63.84 185 ALA A C 1
ATOM 1456 O O . ALA A 1 185 ? -19.540 7.045 28.295 1.00 63.84 185 ALA A O 1
ATOM 1457 N N . GLY A 1 186 ? -21.177 5.720 29.076 1.00 74.56 186 GLY A N 1
ATOM 1458 C CA . GLY A 1 186 ? -20.793 4.564 28.261 1.00 74.56 186 GLY A CA 1
ATOM 1459 C C . GLY A 1 186 ? -21.034 4.781 26.765 1.00 74.56 186 GLY A C 1
ATOM 1460 O O . GLY A 1 186 ? -20.247 4.329 25.931 1.00 74.56 186 GLY A O 1
ATOM 1461 N N . THR A 1 187 ? -22.079 5.538 26.425 1.00 83.31 187 THR A N 1
ATOM 1462 C CA . THR A 1 187 ? -22.406 5.891 25.039 1.00 83.31 187 THR A CA 1
ATOM 1463 C C . THR A 1 187 ? -21.341 6.813 24.443 1.00 83.31 187 THR A C 1
ATOM 1465 O O . THR A 1 187 ? -20.880 6.571 23.329 1.00 83.31 187 THR A O 1
ATOM 1468 N N . GLY A 1 188 ? -20.872 7.812 25.199 1.00 85.31 188 GLY A N 1
ATOM 1469 C CA . GLY A 1 188 ? -19.815 8.724 24.748 1.00 85.31 188 GLY A CA 1
ATOM 1470 C C . GLY A 1 188 ? -18.487 8.017 24.458 1.00 85.31 188 GLY A C 1
ATOM 1471 O O . GLY A 1 188 ? -17.878 8.237 23.412 1.00 85.31 188 GLY A O 1
ATOM 1472 N N . ALA A 1 189 ? -18.068 7.105 25.338 1.00 86.12 189 ALA A N 1
ATOM 1473 C CA . ALA A 1 189 ? -16.832 6.351 25.149 1.00 86.12 189 ALA A CA 1
ATOM 1474 C C . ALA A 1 189 ? -16.883 5.415 23.926 1.00 86.12 189 ALA A C 1
ATOM 1476 O O . ALA A 1 189 ? -15.904 5.304 23.185 1.00 86.12 189 ALA A O 1
ATOM 1477 N N . ARG A 1 190 ? -18.038 4.778 23.677 1.00 89.81 190 ARG A N 1
ATOM 1478 C CA . ARG A 1 190 ? -18.268 3.959 22.474 1.00 89.81 190 ARG A CA 1
ATOM 1479 C C . ARG A 1 190 ? -18.229 4.802 21.199 1.00 89.81 190 ARG A C 1
ATOM 1481 O O . ARG A 1 190 ? -17.585 4.399 20.237 1.00 89.81 190 ARG A O 1
ATOM 1488 N N . MET A 1 191 ? -18.848 5.982 21.210 1.00 90.56 191 MET A N 1
ATOM 1489 C CA . MET A 1 191 ? -18.820 6.908 20.070 1.00 90.56 191 MET A CA 1
ATOM 1490 C C . MET A 1 191 ? -17.395 7.335 19.722 1.00 90.56 191 MET A C 1
ATOM 1492 O O . MET A 1 191 ? -16.983 7.196 18.573 1.00 90.56 191 MET A O 1
ATOM 1496 N N . LEU A 1 192 ? -16.615 7.757 20.723 1.00 90.19 192 LEU A N 1
ATOM 1497 C CA . LEU A 1 192 ? -15.214 8.124 20.523 1.00 90.19 192 LEU A CA 1
ATOM 1498 C C . LEU A 1 192 ? -14.394 6.944 19.983 1.00 90.19 192 LEU A C 1
ATOM 1500 O O . LEU A 1 192 ? -13.554 7.109 19.101 1.00 90.19 192 LEU A O 1
ATOM 1504 N N . PHE A 1 193 ? -14.646 5.731 20.481 1.00 92.50 193 PHE A N 1
ATOM 1505 C CA . PHE A 1 193 ? -14.005 4.527 19.963 1.00 92.50 193 PHE A CA 1
ATOM 1506 C C . PHE A 1 193 ? -14.342 4.274 18.483 1.00 92.50 193 PHE A C 1
ATOM 1508 O O . PHE A 1 193 ? -13.439 3.965 17.705 1.00 92.50 193 PHE A O 1
ATOM 1515 N N . TYR A 1 194 ? -15.600 4.446 18.071 1.00 95.38 194 TYR A N 1
ATOM 1516 C CA . TYR A 1 194 ? -16.011 4.291 16.672 1.00 95.38 194 TYR A CA 1
ATOM 1517 C C . TYR A 1 194 ? -15.394 5.355 15.754 1.00 95.38 194 TYR A C 1
ATOM 1519 O O . TYR A 1 194 ? -14.982 5.032 14.642 1.00 95.38 194 TYR A O 1
ATOM 1527 N N . GLU A 1 195 ? -15.241 6.594 16.223 1.00 94.38 195 GLU A N 1
ATOM 1528 C CA . GLU A 1 195 ? -14.513 7.638 15.487 1.00 94.38 195 GLU A CA 1
ATOM 1529 C C . GLU A 1 195 ? -13.023 7.302 15.338 1.00 94.38 195 GLU A C 1
ATOM 1531 O O . GLU A 1 195 ? -12.446 7.435 14.257 1.00 94.38 195 GLU A O 1
ATOM 1536 N N . ILE A 1 196 ? -12.385 6.794 16.397 1.00 92.12 196 ILE A N 1
ATOM 1537 C CA . ILE A 1 196 ? -10.992 6.337 16.323 1.00 92.12 196 ILE A CA 1
ATOM 1538 C C . ILE A 1 196 ? -10.858 5.178 15.325 1.00 92.12 196 ILE A C 1
ATOM 1540 O O . ILE A 1 196 ? -9.912 5.162 14.535 1.00 92.12 196 ILE A O 1
ATOM 1544 N N . LEU A 1 197 ? -11.800 4.228 15.329 1.00 94.44 197 LEU A N 1
ATOM 1545 C CA . LEU A 1 197 ?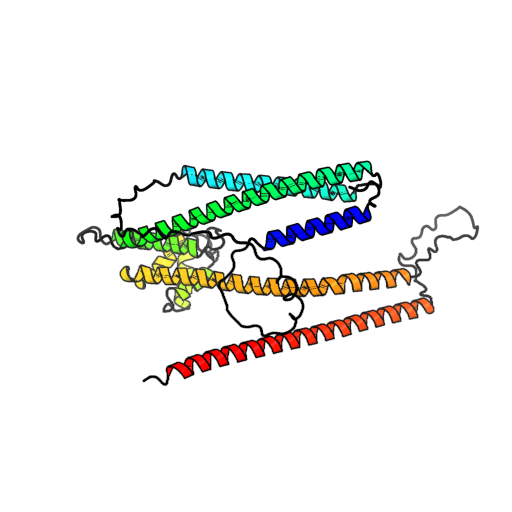 -11.846 3.140 14.349 1.00 94.44 197 LEU A CA 1
ATOM 1546 C C . LEU A 1 197 ? -11.980 3.663 12.921 1.00 94.44 197 LEU A C 1
ATOM 1548 O O . LEU A 1 197 ? -11.282 3.166 12.038 1.00 94.44 197 LEU A O 1
ATOM 1552 N N . PHE A 1 198 ? -12.824 4.674 12.705 1.00 96.06 198 PHE A N 1
ATOM 1553 C CA . PHE A 1 198 ? -12.992 5.300 11.398 1.00 96.06 198 PHE A CA 1
ATOM 1554 C C . PHE A 1 198 ? -11.651 5.819 10.870 1.00 96.06 198 PHE A C 1
ATOM 1556 O O . PHE A 1 198 ? -11.213 5.438 9.788 1.00 96.06 198 PHE A O 1
ATOM 1563 N N . HIS A 1 199 ? -10.940 6.612 11.673 1.00 93.12 199 HIS A N 1
ATOM 1564 C CA . HIS A 1 199 ? -9.647 7.173 11.277 1.00 93.12 199 HIS A CA 1
ATOM 1565 C C . HIS A 1 199 ? -8.544 6.125 11.095 1.00 93.12 199 HIS A C 1
ATOM 1567 O O . HIS A 1 199 ? -7.604 6.345 10.335 1.00 93.12 199 HIS A O 1
ATOM 1573 N N . GLN A 1 200 ? -8.621 4.990 11.793 1.00 91.06 200 GLN A N 1
ATOM 1574 C CA . GLN A 1 200 ? -7.687 3.881 11.584 1.00 91.06 200 GLN A CA 1
ATOM 1575 C C . GLN A 1 200 ? -7.980 3.098 10.300 1.00 91.06 200 GLN A C 1
ATOM 1577 O O . GLN A 1 200 ? -7.054 2.550 9.700 1.00 91.06 200 GLN A O 1
ATOM 1582 N N . ALA A 1 201 ? -9.250 3.025 9.902 1.00 92.88 201 ALA A N 1
ATOM 1583 C CA . ALA A 1 201 ? -9.695 2.321 8.709 1.00 92.88 201 ALA A CA 1
ATOM 1584 C C . ALA A 1 201 ? -9.579 3.172 7.432 1.00 92.88 201 ALA A C 1
ATOM 1586 O O . ALA A 1 201 ? -9.276 2.618 6.376 1.00 92.88 201 ALA A O 1
ATOM 1587 N N . ASP A 1 202 ? -9.742 4.496 7.518 1.00 94.81 202 ASP A N 1
ATOM 1588 C CA . ASP A 1 202 ? -9.502 5.439 6.415 1.00 94.81 202 ASP A CA 1
ATOM 1589 C C . ASP A 1 202 ? -7.996 5.690 6.217 1.00 94.81 202 ASP A C 1
ATOM 1591 O O . ASP A 1 202 ? -7.450 6.753 6.519 1.00 94.81 202 ASP A O 1
ATOM 1595 N N . VAL A 1 203 ? -7.298 4.665 5.720 1.00 87.25 203 VAL A N 1
ATOM 1596 C CA . VAL A 1 203 ? -5.847 4.703 5.465 1.00 87.25 203 VAL A CA 1
ATOM 1597 C C . VAL A 1 203 ? -5.477 5.777 4.437 1.00 87.25 203 VAL A C 1
ATOM 1599 O O . VAL A 1 203 ? -4.388 6.353 4.513 1.00 87.25 203 VAL A O 1
ATOM 1602 N N . ASP A 1 204 ? -6.378 6.051 3.494 1.00 88.94 204 ASP A N 1
ATOM 1603 C CA . ASP A 1 204 ? -6.164 7.010 2.411 1.00 88.94 204 ASP A CA 1
ATOM 1604 C C . ASP A 1 204 ? -6.475 8.457 2.834 1.00 88.94 204 ASP A C 1
ATOM 1606 O O . ASP A 1 204 ? -6.076 9.395 2.139 1.00 88.94 204 ASP A O 1
ATOM 1610 N N . GLY A 1 205 ? -7.153 8.652 3.971 1.00 92.12 205 GLY A N 1
ATOM 1611 C CA . GLY A 1 205 ? -7.526 9.961 4.507 1.00 92.12 205 GLY A CA 1
ATOM 1612 C C . GLY A 1 205 ? -8.507 10.717 3.613 1.00 92.12 205 GLY A C 1
ATOM 1613 O O . GLY A 1 205 ? -8.476 11.948 3.568 1.00 92.12 205 GLY A O 1
ATOM 1614 N N . ASN A 1 206 ? -9.326 9.999 2.840 1.00 94.00 206 ASN A N 1
ATOM 1615 C CA . ASN A 1 206 ? -10.243 10.611 1.879 1.00 94.00 206 ASN A CA 1
ATOM 1616 C C . ASN A 1 206 ? -11.596 10.993 2.513 1.00 94.00 206 ASN A C 1
ATOM 1618 O O . ASN A 1 206 ? -12.428 11.606 1.840 1.00 94.00 206 ASN A O 1
ATOM 1622 N N . GLY A 1 207 ? -11.800 10.660 3.792 1.00 95.06 207 GLY A N 1
ATOM 1623 C CA . GLY A 1 207 ? -13.019 10.930 4.543 1.00 95.06 207 GLY A CA 1
ATOM 1624 C C . GLY A 1 207 ? -14.132 9.904 4.326 1.00 95.06 207 GLY A C 1
ATOM 1625 O O . GLY A 1 207 ? -15.258 10.159 4.750 1.00 95.06 207 GLY A O 1
ATOM 1626 N N . TYR A 1 208 ? -13.848 8.765 3.689 1.00 96.38 208 TYR A N 1
ATOM 1627 C CA . TYR A 1 208 ? -14.805 7.691 3.421 1.00 96.38 208 TYR A CA 1
ATOM 1628 C C . TYR A 1 208 ? -14.149 6.312 3.535 1.00 96.38 208 TYR A C 1
ATOM 1630 O O . TYR A 1 208 ? -13.014 6.100 3.118 1.00 96.38 208 TYR A O 1
ATOM 1638 N N . ILE A 1 209 ? -14.905 5.324 4.006 1.00 96.44 209 ILE A N 1
ATOM 1639 C CA . ILE A 1 209 ? -14.454 3.927 4.053 1.00 96.44 209 ILE A CA 1
ATOM 1640 C C . ILE A 1 209 ? -15.217 3.127 3.004 1.00 96.44 209 ILE A C 1
ATOM 1642 O O . ILE A 1 209 ? -16.443 3.199 2.933 1.00 96.44 209 ILE A O 1
ATOM 1646 N N . SER A 1 210 ? -14.510 2.360 2.173 1.00 96.44 210 SER A N 1
ATOM 1647 C CA . SER A 1 210 ? -15.175 1.487 1.204 1.00 96.44 210 SER A CA 1
ATOM 1648 C C . SER A 1 210 ? -15.906 0.343 1.914 1.00 96.44 210 SER A C 1
ATOM 1650 O O . SER A 1 210 ? -15.467 -0.136 2.961 1.00 96.44 210 SER A O 1
ATOM 1652 N N . TYR A 1 211 ? -17.000 -0.148 1.331 1.00 95.88 211 TYR A N 1
ATOM 1653 C CA . TYR A 1 211 ? -17.707 -1.320 1.865 1.00 95.88 211 TYR A CA 1
ATOM 1654 C C . TYR A 1 211 ? -16.792 -2.527 2.083 1.00 95.88 211 TYR A C 1
ATOM 1656 O O . TYR A 1 211 ? -16.934 -3.253 3.064 1.00 95.88 211 TYR A O 1
ATOM 1664 N N . GLU A 1 212 ? -15.848 -2.743 1.167 1.00 95.56 212 GLU A N 1
ATOM 1665 C CA . GLU A 1 212 ? -14.907 -3.854 1.252 1.00 95.56 212 GLU A CA 1
ATOM 1666 C C . GLU A 1 212 ? -14.021 -3.728 2.497 1.00 95.56 212 GLU A C 1
ATOM 1668 O O . GLU A 1 212 ? -13.858 -4.701 3.236 1.00 95.56 212 GLU A O 1
ATOM 1673 N N . ASP A 1 213 ? -13.516 -2.524 2.773 1.00 95.62 213 ASP A N 1
ATOM 1674 C CA . ASP A 1 213 ? -12.652 -2.264 3.925 1.00 95.62 213 ASP A CA 1
ATOM 1675 C C . ASP A 1 213 ? -13.431 -2.342 5.241 1.00 95.62 213 ASP A C 1
ATOM 1677 O O . ASP A 1 213 ? -12.966 -2.971 6.194 1.00 95.62 213 ASP A O 1
ATOM 1681 N N . ALA A 1 214 ? -14.645 -1.782 5.287 1.00 96.62 214 ALA A N 1
ATOM 1682 C CA . ALA A 1 214 ? -15.529 -1.879 6.449 1.00 96.62 214 ALA A CA 1
ATOM 1683 C C . ALA A 1 214 ? -15.911 -3.341 6.744 1.00 96.62 214 ALA A C 1
ATOM 1685 O O . ALA A 1 214 ? -15.895 -3.779 7.898 1.00 96.62 214 ALA A O 1
ATOM 1686 N N . ARG A 1 215 ? -16.183 -4.134 5.699 1.00 96.19 215 ARG A N 1
ATOM 1687 C CA . ARG A 1 215 ? -16.470 -5.568 5.814 1.00 96.19 215 ARG A CA 1
ATOM 1688 C C . ARG A 1 215 ? -15.284 -6.346 6.367 1.00 96.19 215 ARG A C 1
ATOM 1690 O O . ARG A 1 215 ? -15.481 -7.217 7.218 1.00 96.19 215 ARG A O 1
ATOM 1697 N N . GLN A 1 216 ? -14.077 -6.076 5.870 1.00 95.50 216 GLN A N 1
ATOM 1698 C CA . GLN A 1 216 ? -12.849 -6.729 6.328 1.00 95.50 216 GLN A CA 1
ATOM 1699 C C . GLN A 1 216 ? -12.510 -6.348 7.769 1.00 95.50 216 GLN A C 1
ATOM 1701 O O . GLN A 1 216 ? -12.183 -7.232 8.562 1.00 95.50 216 GLN A O 1
ATOM 1706 N N . LEU A 1 217 ? -12.662 -5.071 8.127 1.00 95.44 217 LEU A N 1
ATOM 1707 C CA . LEU A 1 217 ? -12.491 -4.593 9.494 1.00 95.44 217 LEU A CA 1
ATOM 1708 C C . LEU A 1 217 ? -13.443 -5.324 10.446 1.00 95.44 217 LEU A C 1
ATOM 1710 O O . LEU A 1 217 ? -13.003 -5.891 11.446 1.00 95.44 217 LEU A O 1
ATOM 1714 N N . LEU A 1 218 ? -14.735 -5.377 10.111 1.00 95.31 218 LEU A N 1
ATOM 1715 C CA . LEU A 1 218 ? -15.723 -6.036 10.960 1.00 95.31 218 LEU A CA 1
ATOM 1716 C C . LEU A 1 218 ? -15.504 -7.554 11.029 1.00 95.31 218 LEU A C 1
ATOM 1718 O O . LEU A 1 218 ? -15.655 -8.134 12.098 1.00 95.31 218 LEU A O 1
ATOM 1722 N N . ALA A 1 219 ? -15.063 -8.189 9.933 1.00 95.44 219 ALA A N 1
ATOM 1723 C CA . ALA A 1 219 ? -14.650 -9.599 9.931 1.00 95.44 219 ALA A CA 1
ATOM 1724 C C . ALA A 1 219 ? -13.564 -9.900 10.967 1.00 95.44 219 ALA A C 1
ATOM 1726 O O . ALA A 1 219 ? -13.472 -11.018 11.466 1.00 95.44 219 ALA A O 1
ATOM 1727 N N . PHE A 1 220 ? -12.693 -8.919 11.204 1.00 94.62 220 PHE A N 1
ATOM 1728 C CA . PHE A 1 220 ? -11.538 -9.058 12.071 1.00 94.62 220 PHE A CA 1
ATOM 1729 C C . PHE A 1 220 ? -11.879 -8.763 13.533 1.00 94.62 220 PHE A C 1
ATOM 1731 O O . PHE A 1 220 ? -11.394 -9.463 14.418 1.00 94.62 220 PHE A O 1
ATOM 1738 N N . ILE A 1 221 ? -12.707 -7.742 13.784 1.00 94.19 221 ILE A N 1
ATOM 1739 C CA . ILE A 1 221 ? -13.122 -7.343 15.139 1.00 94.19 221 ILE A CA 1
ATOM 1740 C C . ILE A 1 221 ? -14.185 -8.299 15.695 1.00 94.19 221 ILE A C 1
ATOM 1742 O O . ILE A 1 221 ? -14.091 -8.715 16.846 1.00 94.19 221 ILE A O 1
ATOM 1746 N N . ALA A 1 222 ? -15.181 -8.658 14.884 1.00 94.62 222 ALA A N 1
ATOM 1747 C CA . ALA A 1 222 ? -16.323 -9.477 15.281 1.00 94.62 222 ALA A CA 1
ATOM 1748 C C . ALA A 1 222 ? -16.477 -10.677 14.325 1.00 94.62 222 ALA A C 1
ATOM 1750 O O . ALA A 1 222 ? -17.378 -10.695 13.480 1.00 94.62 222 ALA A O 1
ATOM 1751 N N . PRO A 1 223 ? -15.590 -11.689 14.425 1.00 94.81 223 PRO A N 1
ATOM 1752 C CA . PRO A 1 223 ? -15.578 -12.835 13.512 1.00 94.81 223 PRO A CA 1
ATOM 1753 C C . PRO A 1 223 ? -16.844 -13.699 13.592 1.00 94.81 223 PRO A C 1
ATOM 1755 O O . PRO A 1 223 ? -17.128 -14.438 12.651 1.00 94.81 223 PRO A O 1
ATOM 1758 N N . ASP A 1 224 ? -17.601 -13.589 14.685 1.00 95.00 224 ASP A N 1
ATOM 1759 C CA . ASP A 1 224 ? -18.834 -14.344 14.915 1.00 95.00 224 ASP A CA 1
ATOM 1760 C C . ASP A 1 224 ? -20.024 -13.818 14.094 1.00 95.00 224 ASP A C 1
ATOM 1762 O O . ASP A 1 224 ? -21.011 -14.535 13.927 1.00 95.00 224 ASP A O 1
ATOM 1766 N N . ILE A 1 225 ? -19.940 -12.599 13.540 1.00 95.44 225 ILE A N 1
ATOM 1767 C CA . ILE A 1 225 ? -20.986 -12.075 12.657 1.00 95.44 225 ILE A CA 1
ATOM 1768 C C . ILE A 1 225 ? -20.858 -12.734 11.282 1.00 95.44 225 ILE A C 1
ATOM 1770 O O . ILE A 1 225 ? -19.846 -12.609 10.572 1.00 95.44 225 ILE A O 1
ATOM 1774 N N . ASP A 1 226 ? -21.925 -13.410 10.869 1.00 97.19 226 ASP A N 1
ATOM 1775 C CA . ASP A 1 226 ? -21.992 -14.053 9.569 1.00 97.19 226 ASP A CA 1
ATOM 1776 C C . ASP A 1 226 ? -21.873 -13.034 8.421 1.00 97.19 226 ASP A C 1
ATOM 1778 O O . ASP A 1 226 ? -21.961 -11.812 8.583 1.00 97.19 226 ASP A O 1
ATOM 1782 N N . LYS A 1 227 ? -21.573 -13.538 7.226 1.00 96.56 227 LYS A N 1
ATOM 1783 C CA . LYS A 1 227 ? -21.331 -12.672 6.072 1.00 96.56 227 LYS A CA 1
ATOM 1784 C C . LYS A 1 227 ? -22.602 -11.934 5.635 1.00 96.56 227 LYS A C 1
ATOM 1786 O O . LYS A 1 227 ? -22.496 -10.775 5.258 1.00 96.56 227 LYS A O 1
ATOM 1791 N N . GLU A 1 228 ? -23.765 -12.580 5.667 1.00 97.31 228 GLU A N 1
ATOM 1792 C CA . GLU A 1 228 ? -25.016 -11.999 5.164 1.00 97.31 228 GLU A CA 1
ATOM 1793 C C . GLU A 1 228 ? -25.503 -10.874 6.080 1.00 97.31 228 GLU A C 1
ATOM 1795 O O . GLU A 1 228 ? -25.811 -9.788 5.592 1.00 97.31 228 GLU A O 1
ATOM 1800 N N . SER A 1 229 ? -25.445 -11.076 7.399 1.00 96.94 229 SER A N 1
ATOM 1801 C CA . SER A 1 229 ? -25.765 -10.040 8.386 1.00 96.94 229 SER A CA 1
ATOM 1802 C C . SER A 1 229 ? -24.860 -8.816 8.255 1.00 96.94 229 SER A C 1
ATOM 1804 O O . SER A 1 229 ? -25.338 -7.688 8.358 1.00 96.94 229 SER A O 1
ATOM 1806 N N . ARG A 1 230 ? -23.561 -9.000 7.970 1.00 95.94 230 ARG A N 1
ATOM 1807 C CA . ARG A 1 230 ? -22.646 -7.866 7.740 1.00 95.94 230 ARG A CA 1
ATOM 1808 C C . ARG A 1 230 ? -23.011 -7.060 6.502 1.00 95.94 230 ARG A C 1
ATOM 1810 O O . ARG A 1 230 ? -22.983 -5.835 6.557 1.00 95.94 230 ARG A O 1
ATOM 1817 N N . GLU A 1 231 ? -23.343 -7.729 5.401 1.00 96.19 231 GLU A N 1
ATOM 1818 C CA . GLU A 1 231 ? -23.754 -7.060 4.160 1.00 96.19 231 GLU A CA 1
ATOM 1819 C C . GLU A 1 231 ? -25.096 -6.323 4.352 1.00 96.19 231 GLU A C 1
ATOM 1821 O O . GLU A 1 231 ? -25.252 -5.203 3.868 1.00 96.19 231 GLU A O 1
ATOM 1826 N N . ASP A 1 232 ? -26.035 -6.887 5.123 1.00 95.88 232 ASP A N 1
ATOM 1827 C CA . ASP A 1 232 ? -27.298 -6.221 5.481 1.00 95.88 232 ASP A CA 1
ATOM 1828 C C . ASP A 1 232 ? -27.072 -4.985 6.373 1.00 95.88 232 ASP A C 1
ATOM 1830 O O . ASP A 1 232 ? -27.637 -3.920 6.120 1.00 95.88 232 ASP A O 1
ATOM 1834 N N . MET A 1 233 ? -26.186 -5.074 7.373 1.00 95.56 233 MET A N 1
ATOM 1835 C CA . MET A 1 233 ? -25.797 -3.931 8.213 1.00 95.56 233 MET A CA 1
ATOM 1836 C C . MET A 1 233 ? -25.124 -2.815 7.400 1.00 95.56 233 MET A C 1
ATOM 1838 O O . MET A 1 233 ? -25.465 -1.648 7.582 1.00 95.56 233 MET A O 1
ATOM 1842 N N . LEU A 1 234 ? -24.215 -3.153 6.477 1.00 95.62 234 LEU A N 1
ATOM 1843 C CA . LEU A 1 234 ? -23.584 -2.180 5.572 1.00 95.62 234 LEU A CA 1
ATOM 1844 C C . LEU A 1 234 ? -24.626 -1.495 4.682 1.00 95.62 234 LEU A C 1
ATOM 1846 O O . LEU A 1 234 ? -24.660 -0.269 4.589 1.00 95.62 234 LEU A O 1
ATOM 1850 N N . ALA A 1 235 ? -25.527 -2.282 4.086 1.00 94.12 235 ALA A N 1
ATOM 1851 C CA . ALA A 1 235 ? -26.585 -1.762 3.232 1.00 94.12 235 ALA A CA 1
ATOM 1852 C C . ALA A 1 235 ? -27.575 -0.865 3.991 1.00 94.12 235 ALA A C 1
ATOM 1854 O O . ALA A 1 235 ? -28.154 0.034 3.379 1.00 94.12 235 ALA A O 1
ATOM 1855 N N . LYS A 1 236 ? -27.807 -1.112 5.287 1.00 93.44 236 LYS A N 1
ATOM 1856 C CA . LYS A 1 236 ? -28.622 -0.254 6.162 1.00 93.44 236 LYS A CA 1
ATOM 1857 C C . LYS A 1 236 ? -27.889 1.021 6.568 1.00 93.44 236 LYS A C 1
ATOM 1859 O O . LYS A 1 236 ? -28.515 2.074 6.602 1.00 93.44 236 LYS A O 1
ATOM 1864 N N . ALA A 1 237 ? -26.589 0.943 6.840 1.00 93.94 237 ALA A N 1
ATOM 1865 C CA . ALA A 1 237 ? -25.788 2.098 7.235 1.00 93.94 237 ALA A CA 1
ATOM 1866 C C . ALA A 1 237 ? -25.643 3.137 6.109 1.00 93.94 237 ALA A C 1
ATOM 1868 O O . ALA A 1 237 ? -25.806 4.326 6.361 1.00 93.94 237 ALA A O 1
ATOM 1869 N N . 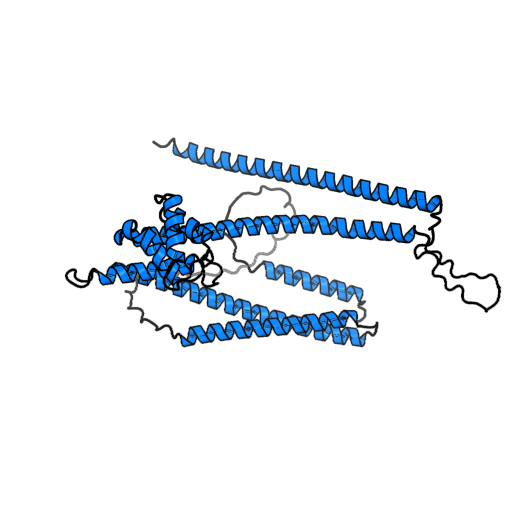ASP A 1 238 ? -25.434 2.698 4.865 1.00 92.50 238 ASP A N 1
ATOM 1870 C CA . ASP A 1 238 ? -25.364 3.570 3.672 1.00 92.50 238 ASP A CA 1
ATOM 1871 C C . ASP A 1 238 ? -26.725 4.186 3.294 1.00 92.50 238 ASP A C 1
ATOM 1873 O O . ASP A 1 238 ? -26.814 5.211 2.632 1.00 92.50 238 ASP A O 1
ATOM 1877 N N . GLN A 1 239 ? -27.834 3.612 3.770 1.00 87.69 239 GLN A N 1
ATOM 1878 C CA . GLN A 1 239 ? -29.156 4.245 3.649 1.00 87.69 239 GLN A CA 1
ATOM 1879 C C . GLN A 1 239 ? -29.357 5.409 4.638 1.00 87.69 239 GLN A C 1
ATOM 1881 O O . GLN A 1 239 ? -30.468 5.931 4.737 1.00 87.69 239 GLN A O 1
ATOM 1886 N N . GLY A 1 240 ? -28.315 5.784 5.388 1.00 70.75 240 GLY A N 1
ATOM 1887 C CA . GLY A 1 240 ? -28.346 6.731 6.496 1.00 70.75 240 GLY A CA 1
ATOM 1888 C C . GLY A 1 240 ? -28.866 8.140 6.172 1.00 70.75 240 GLY A C 1
ATOM 1889 O O . GLY A 1 240 ? -29.228 8.478 5.046 1.00 70.75 240 GLY A O 1
ATOM 1890 N N . LEU A 1 241 ? -28.888 8.965 7.230 1.00 59.25 241 LEU A N 1
ATOM 1891 C C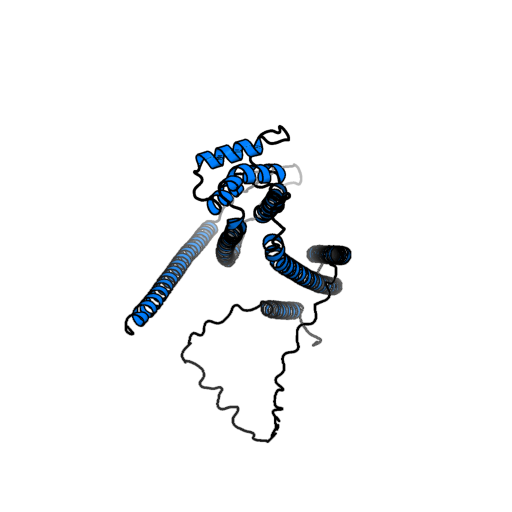A . LEU A 1 241 ? -29.520 10.291 7.432 1.00 59.25 241 LEU A CA 1
ATOM 1892 C C . LEU A 1 241 ? -29.656 11.244 6.229 1.00 59.25 241 LEU A C 1
ATOM 1894 O O . LEU A 1 241 ? -30.511 12.127 6.253 1.00 59.25 241 LEU A O 1
ATOM 1898 N N . SER A 1 242 ? -28.815 11.116 5.207 1.00 65.56 242 SER A N 1
ATOM 1899 C CA . SER A 1 242 ? -28.789 12.007 4.050 1.00 65.56 242 SER A CA 1
ATOM 1900 C C . SER A 1 242 ? -29.772 11.627 2.932 1.00 65.56 242 SER A C 1
ATOM 1902 O O . SER A 1 242 ? -29.986 12.440 2.031 1.00 65.56 242 SER A O 1
ATOM 1904 N N . GLY A 1 243 ? -30.368 10.424 2.963 1.00 74.12 243 GLY A N 1
ATOM 1905 C CA . GLY A 1 243 ? -31.271 9.941 1.908 1.00 74.12 243 GLY A CA 1
ATOM 1906 C C . GLY A 1 243 ? -30.608 9.859 0.525 1.00 74.12 243 GLY A C 1
ATOM 1907 O O . GLY A 1 243 ? -31.295 9.900 -0.498 1.00 74.12 243 GLY A O 1
ATOM 1908 N N . ARG A 1 244 ? -29.270 9.816 0.482 1.00 72.44 244 ARG A N 1
ATOM 1909 C CA . ARG A 1 244 ? -28.491 9.792 -0.756 1.00 72.44 244 ARG A CA 1
ATOM 1910 C C . ARG A 1 244 ? -28.488 8.404 -1.395 1.00 72.44 244 ARG A C 1
ATOM 1912 O O . ARG A 1 244 ? -28.813 7.389 -0.788 1.00 72.44 244 ARG A O 1
ATOM 1919 N N . THR A 1 245 ? -28.160 8.393 -2.683 1.00 75.62 245 THR A N 1
ATOM 1920 C CA . THR A 1 245 ? -27.939 7.181 -3.475 1.00 75.62 245 THR A CA 1
ATOM 1921 C C . THR A 1 245 ? -26.804 6.352 -2.889 1.00 75.62 245 THR A C 1
ATOM 1923 O O . THR A 1 245 ? -25.728 6.903 -2.683 1.00 75.62 245 THR A O 1
ATOM 1926 N N . LYS A 1 246 ? -27.043 5.044 -2.731 1.00 89.44 246 LYS A N 1
ATOM 1927 C CA . LYS A 1 246 ? -26.051 4.038 -2.325 1.00 89.44 246 LYS A CA 1
ATOM 1928 C C . LYS A 1 246 ? -24.788 4.159 -3.172 1.00 89.44 246 LYS A C 1
ATOM 1930 O O . LYS A 1 246 ? -24.822 3.827 -4.361 1.00 89.44 246 LYS A O 1
ATOM 1935 N N . ASP A 1 247 ? -23.705 4.654 -2.588 1.00 90.88 247 ASP A N 1
ATOM 1936 C CA . ASP A 1 247 ? -22.449 4.908 -3.301 1.00 90.88 247 ASP A CA 1
ATOM 1937 C C . ASP A 1 247 ? -21.379 3.835 -3.024 1.00 90.88 247 ASP A C 1
ATOM 1939 O O . ASP A 1 247 ? -20.312 3.839 -3.647 1.00 90.88 247 ASP A O 1
ATOM 1943 N N . GLY A 1 248 ? -21.691 2.872 -2.146 1.00 94.25 248 GLY A N 1
ATOM 1944 C CA . GLY A 1 248 ? -20.783 1.789 -1.767 1.00 94.25 248 GLY A CA 1
ATOM 1945 C C . GLY A 1 248 ? -19.643 2.249 -0.855 1.00 94.25 248 GLY A C 1
ATOM 1946 O O . GLY A 1 248 ? -18.611 1.569 -0.760 1.00 94.25 248 GLY A O 1
ATOM 1947 N N . LYS A 1 249 ? -19.799 3.405 -0.206 1.00 95.56 249 LYS A N 1
ATOM 1948 C CA . LYS A 1 249 ? -18.856 3.980 0.749 1.00 95.56 249 LYS A CA 1
ATOM 1949 C C . LYS A 1 249 ? -19.605 4.411 2.006 1.00 95.56 249 LYS A C 1
ATOM 1951 O O . LYS A 1 249 ? -20.818 4.536 2.014 1.00 95.56 249 LYS A O 1
ATOM 1956 N N . LEU A 1 250 ? -18.870 4.580 3.096 1.00 95.44 250 LEU A N 1
ATOM 1957 C CA . LEU A 1 250 ? -19.409 5.036 4.369 1.00 95.44 250 LEU A CA 1
ATOM 1958 C C . LEU A 1 250 ? -18.698 6.320 4.770 1.00 95.44 250 LEU A C 1
ATOM 1960 O O . LEU A 1 250 ? -17.476 6.334 4.939 1.00 95.44 250 LEU A O 1
ATOM 1964 N N . SER A 1 251 ? -19.467 7.392 4.930 1.00 94.62 251 SER A N 1
ATOM 1965 C CA . SER A 1 251 ? -19.011 8.613 5.596 1.00 94.62 251 SER A CA 1
ATOM 1966 C C . SER A 1 251 ? -18.781 8.366 7.101 1.00 94.62 251 SER A C 1
ATOM 1968 O O . SER A 1 251 ? -19.221 7.339 7.627 1.00 94.62 251 SER A O 1
ATOM 1970 N N . PRO A 1 252 ? -18.138 9.293 7.842 1.00 94.81 252 PRO A N 1
ATOM 1971 C CA . PRO A 1 252 ? -17.873 9.103 9.271 1.00 94.81 252 PRO A CA 1
ATOM 1972 C C . PRO A 1 252 ? -19.141 8.804 10.082 1.00 94.81 252 PRO A C 1
ATOM 1974 O O . PRO A 1 252 ? -19.145 7.908 10.921 1.00 94.81 252 PRO A O 1
ATOM 1977 N N . GLY A 1 253 ? -20.244 9.503 9.790 1.00 93.50 253 GLY A N 1
ATOM 1978 C CA . GLY A 1 253 ? -21.520 9.296 10.479 1.00 93.50 253 GLY A CA 1
ATOM 1979 C C . GLY A 1 253 ? -22.156 7.939 10.168 1.00 93.50 253 GLY A C 1
ATOM 1980 O O . GLY A 1 253 ? -22.594 7.243 11.081 1.00 93.50 253 GLY A O 1
ATOM 1981 N N . GLU A 1 254 ? -22.164 7.533 8.897 1.00 95.06 254 GLU A N 1
ATOM 1982 C CA . GLU A 1 254 ? -22.706 6.233 8.469 1.00 95.06 254 GLU A CA 1
ATOM 1983 C C . GLU A 1 254 ? -21.869 5.075 9.018 1.00 95.06 254 GLU A C 1
ATOM 1985 O O . GLU A 1 254 ? -22.417 4.063 9.446 1.00 95.06 254 GLU A O 1
ATOM 1990 N N . PHE A 1 255 ? -20.546 5.236 9.088 1.00 96.19 255 PHE A N 1
ATOM 1991 C CA . PHE A 1 255 ? -19.660 4.245 9.688 1.00 96.19 255 PHE A CA 1
ATOM 1992 C C . PHE A 1 255 ? -19.863 4.110 11.203 1.00 96.19 255 PHE A C 1
ATOM 1994 O O . PHE A 1 255 ? -19.828 3.000 11.735 1.00 96.19 255 PHE A O 1
ATOM 2001 N N . VAL A 1 256 ? -20.105 5.216 11.911 1.00 94.94 256 VAL A N 1
ATOM 2002 C CA . VAL A 1 256 ? -20.433 5.172 13.342 1.00 94.94 256 VAL A CA 1
ATOM 2003 C C . VAL A 1 256 ? -21.770 4.461 13.565 1.00 94.94 256 VAL A C 1
ATOM 2005 O O . VAL A 1 256 ? -21.855 3.611 14.449 1.00 94.94 256 VAL A O 1
ATOM 2008 N N . GLU A 1 257 ? -22.794 4.728 12.748 1.00 94.12 257 GLU A N 1
ATOM 2009 C CA . GLU A 1 257 ? -24.066 3.988 12.791 1.00 94.12 257 GLU A CA 1
ATOM 2010 C C . GLU A 1 257 ? -23.886 2.501 12.462 1.00 94.12 257 GLU A C 1
ATOM 2012 O O . GLU A 1 257 ? -24.416 1.641 13.165 1.00 94.12 257 GLU A O 1
ATOM 2017 N N . PHE A 1 258 ? -23.063 2.175 11.464 1.00 95.81 258 PHE A N 1
ATOM 2018 C CA . PHE A 1 258 ? -22.676 0.799 11.160 1.00 95.81 258 PHE A CA 1
ATOM 2019 C C . PHE A 1 258 ? -22.034 0.105 12.371 1.00 95.81 258 PHE A C 1
ATOM 2021 O O . PHE A 1 258 ? -22.433 -0.999 12.745 1.00 95.81 258 PHE A O 1
ATOM 2028 N N . CYS A 1 259 ? -21.082 0.768 13.033 1.00 95.62 259 CYS A N 1
ATOM 2029 C CA . CYS A 1 259 ? -20.438 0.244 14.235 1.00 95.62 259 CYS A CA 1
ATOM 2030 C C . CYS A 1 259 ? -21.423 0.081 15.395 1.00 95.62 259 CYS A C 1
ATOM 2032 O O . CYS A 1 259 ? -21.342 -0.913 16.114 1.00 95.62 259 CYS A O 1
ATOM 2034 N N . LYS A 1 260 ? -22.382 1.000 15.565 1.00 94.31 260 LYS A N 1
ATOM 2035 C CA . LYS A 1 260 ? -23.454 0.844 16.555 1.00 94.31 260 LYS A CA 1
ATOM 2036 C C . LYS A 1 260 ? -24.301 -0.393 16.263 1.00 94.31 260 LYS A C 1
ATOM 2038 O O . LYS A 1 260 ? -24.557 -1.167 17.172 1.00 94.31 260 LYS A O 1
ATOM 2043 N N . MET A 1 261 ? -24.710 -0.620 15.017 1.00 94.69 261 MET A N 1
ATOM 2044 C CA . MET A 1 261 ? -25.521 -1.797 14.678 1.00 94.69 261 MET A CA 1
ATOM 2045 C C . MET A 1 261 ? -24.752 -3.109 14.875 1.00 94.69 261 MET A C 1
ATOM 2047 O O . MET A 1 261 ? -25.332 -4.095 15.314 1.00 94.69 261 MET A O 1
ATOM 2051 N N . ALA A 1 262 ? -23.457 -3.124 14.552 1.00 94.81 262 ALA A N 1
ATOM 2052 C CA . ALA A 1 262 ? -22.667 -4.351 14.548 1.00 94.81 262 ALA A CA 1
ATOM 2053 C C . ALA A 1 262 ? -22.000 -4.677 15.893 1.00 94.81 262 ALA A C 1
ATOM 2055 O O . ALA A 1 262 ? -21.893 -5.842 16.264 1.00 94.81 262 ALA A O 1
ATOM 2056 N N . LEU A 1 263 ? -21.502 -3.668 16.612 1.00 94.06 263 LEU A N 1
ATOM 2057 C CA . LEU A 1 263 ? -20.629 -3.858 17.775 1.00 94.06 263 LEU A CA 1
ATOM 2058 C C . LEU A 1 263 ? -21.313 -3.562 19.107 1.00 94.06 263 LEU A C 1
ATOM 2060 O O . LEU A 1 263 ? -20.793 -3.982 20.135 1.00 94.06 263 LEU A O 1
ATOM 2064 N N . ASN A 1 264 ? -22.438 -2.845 19.129 1.00 92.50 264 ASN A N 1
ATOM 2065 C CA . ASN A 1 264 ? -23.045 -2.396 20.387 1.00 92.50 264 ASN A CA 1
ATOM 2066 C C . ASN A 1 264 ? -23.563 -3.560 21.250 1.00 92.50 264 ASN A C 1
ATOM 2068 O O . ASN A 1 264 ? -23.500 -3.464 22.477 1.00 92.50 264 ASN A O 1
ATOM 2072 N N . ASP A 1 265 ? -23.987 -4.652 20.604 1.00 88.25 265 ASP A N 1
ATOM 2073 C CA . ASP A 1 265 ? -24.481 -5.874 21.256 1.00 88.25 265 ASP A CA 1
ATOM 2074 C C . ASP A 1 265 ? -23.367 -6.892 21.560 1.00 88.25 265 ASP A C 1
ATOM 2076 O O . ASP A 1 265 ? -23.540 -7.768 22.403 1.00 88.25 265 ASP A O 1
ATOM 2080 N N . ILE A 1 266 ? -22.222 -6.795 20.875 1.00 87.44 266 ILE A N 1
ATOM 2081 C CA . ILE A 1 266 ? -21.120 -7.771 20.970 1.00 87.44 266 ILE A CA 1
ATOM 2082 C C . ILE A 1 266 ? -20.013 -7.266 21.898 1.00 87.44 266 ILE A C 1
ATOM 2084 O O . ILE A 1 266 ? -19.429 -8.023 22.674 1.00 87.44 266 ILE A O 1
ATOM 2088 N N . VAL A 1 267 ? -19.693 -5.977 21.804 1.00 82.06 267 VAL A N 1
ATOM 2089 C CA . VAL A 1 267 ? -18.599 -5.355 22.545 1.00 82.06 267 VAL A CA 1
ATOM 2090 C C . VAL A 1 267 ? -19.159 -4.728 23.813 1.00 82.06 267 VAL A C 1
ATOM 2092 O O . VAL A 1 267 ? -19.510 -3.543 23.869 1.00 82.06 267 VAL A O 1
ATOM 2095 N N . ASP A 1 268 ? -19.211 -5.531 24.871 1.00 85.19 268 ASP A N 1
ATOM 2096 C CA . ASP A 1 268 ? -19.388 -5.010 26.222 1.00 85.19 268 ASP A CA 1
ATOM 2097 C C . ASP A 1 268 ? -18.312 -3.963 26.533 1.00 85.19 268 ASP A C 1
ATOM 2099 O O . ASP A 1 268 ? -17.168 -4.069 26.087 1.00 85.19 268 ASP A O 1
ATOM 2103 N N . LEU A 1 269 ? -18.664 -2.939 27.319 1.00 76.81 269 LEU A N 1
ATOM 2104 C CA . LEU A 1 269 ? -17.723 -1.875 27.695 1.00 76.81 269 LEU A CA 1
ATOM 2105 C C . LEU A 1 269 ? -16.445 -2.417 28.356 1.00 76.81 269 LEU A C 1
ATOM 2107 O O . LEU A 1 269 ? -15.375 -1.843 28.175 1.00 76.81 269 LEU A O 1
ATOM 2111 N N . SER A 1 270 ? -16.535 -3.544 29.067 1.00 80.06 270 SER A N 1
ATOM 2112 C CA . SER A 1 270 ? -15.384 -4.239 29.654 1.00 80.06 270 SER A CA 1
ATOM 2113 C C . SER A 1 270 ? -14.412 -4.809 28.616 1.00 80.06 270 SER A C 1
ATOM 2115 O O . SER A 1 270 ? -13.230 -4.956 28.915 1.00 80.06 270 SER A O 1
ATOM 2117 N N . ASN A 1 271 ? -14.883 -5.100 27.401 1.00 86.94 271 ASN A N 1
ATOM 2118 C CA . ASN A 1 271 ? -14.103 -5.701 26.317 1.00 86.94 271 ASN A CA 1
ATOM 2119 C C . ASN A 1 271 ? -13.653 -4.674 25.263 1.00 86.94 271 ASN A C 1
ATOM 2121 O O . ASN A 1 271 ? -13.063 -5.047 24.247 1.00 86.94 271 ASN A O 1
ATOM 2125 N N . LEU A 1 272 ? -13.896 -3.380 25.491 1.00 86.75 272 LEU A N 1
ATOM 2126 C CA . LEU A 1 272 ? -13.549 -2.324 24.538 1.00 86.75 272 LEU A CA 1
ATOM 2127 C C . LEU A 1 272 ? -12.037 -2.256 24.260 1.00 86.75 272 LEU A C 1
ATOM 2129 O O . LEU A 1 272 ? -11.633 -2.041 23.119 1.00 86.75 272 LEU A O 1
ATOM 2133 N N . ASP A 1 273 ? -11.194 -2.506 25.270 1.00 87.44 273 ASP A N 1
ATOM 2134 C CA . ASP A 1 273 ? -9.734 -2.561 25.095 1.00 87.44 273 ASP A CA 1
ATOM 2135 C C . ASP A 1 273 ? -9.317 -3.724 24.178 1.00 87.44 273 ASP A C 1
ATOM 2137 O O . ASP A 1 273 ? -8.473 -3.565 23.297 1.00 87.44 273 ASP A O 1
ATOM 2141 N N . GLN A 1 274 ? -9.974 -4.883 24.293 1.00 89.50 274 GLN A N 1
ATOM 2142 C CA . GLN A 1 274 ? -9.727 -6.006 23.389 1.00 89.50 274 GLN A CA 1
ATOM 2143 C C . GLN A 1 274 ? -10.141 -5.658 21.953 1.00 89.50 274 GLN A C 1
ATOM 2145 O O . GLN A 1 274 ? -9.375 -5.918 21.024 1.00 89.50 274 GLN A O 1
ATOM 2150 N N . ALA A 1 275 ? -11.298 -5.014 21.764 1.00 89.50 275 ALA A N 1
ATOM 2151 C CA . ALA A 1 275 ? -11.738 -4.544 20.451 1.00 89.50 275 ALA A CA 1
ATOM 2152 C C . ALA A 1 275 ? -10.735 -3.539 19.849 1.00 89.50 275 ALA A C 1
ATOM 2154 O O . ALA A 1 275 ? -10.328 -3.674 18.692 1.00 89.50 275 ALA A O 1
ATOM 2155 N N . TYR A 1 276 ? -10.238 -2.594 20.649 1.00 89.06 276 TYR A N 1
ATOM 2156 C CA . TYR A 1 276 ? -9.191 -1.658 20.236 1.00 89.06 276 TYR A CA 1
ATOM 2157 C C . TYR A 1 276 ? -7.887 -2.366 19.842 1.00 89.06 276 TYR A C 1
ATOM 2159 O O . TYR A 1 276 ? -7.309 -2.095 18.785 1.00 89.06 276 TYR A O 1
ATOM 2167 N N . GLN A 1 277 ? -7.435 -3.337 20.634 1.00 91.19 277 GLN A N 1
ATOM 2168 C CA . GLN A 1 277 ? -6.259 -4.140 20.300 1.00 91.19 277 GLN A CA 1
ATOM 2169 C C . GLN A 1 277 ? -6.464 -4.941 19.006 1.00 91.19 277 GLN A C 1
ATOM 2171 O O . GLN A 1 277 ? -5.562 -4.998 18.170 1.00 91.19 277 GLN A O 1
ATOM 2176 N N . THR A 1 278 ? -7.652 -5.506 18.772 1.00 92.38 278 THR A N 1
ATOM 2177 C CA . THR A 1 278 ? -7.945 -6.188 17.500 1.00 92.38 278 THR A CA 1
ATOM 2178 C C . THR A 1 278 ? -7.928 -5.229 16.312 1.00 92.38 278 THR A C 1
ATOM 2180 O O . THR A 1 278 ? -7.331 -5.552 15.287 1.00 92.38 278 THR A O 1
ATOM 2183 N N . ALA A 1 279 ? -8.469 -4.021 16.455 1.00 90.44 279 ALA A N 1
ATOM 2184 C CA . ALA A 1 279 ? -8.443 -3.018 15.398 1.00 90.44 279 ALA A CA 1
ATOM 2185 C C . ALA A 1 279 ? -7.025 -2.524 15.076 1.00 90.44 279 ALA A C 1
ATOM 2187 O O . ALA A 1 279 ? -6.638 -2.422 13.911 1.00 90.44 279 ALA A O 1
ATOM 2188 N N . THR A 1 280 ? -6.194 -2.305 16.098 1.00 89.69 280 THR A N 1
ATOM 2189 C CA . THR A 1 280 ? -4.784 -1.945 15.880 1.00 89.69 280 THR A CA 1
ATOM 2190 C C . THR A 1 280 ? -4.001 -3.081 15.215 1.00 89.69 280 THR A C 1
ATOM 2192 O O . THR A 1 280 ? -3.189 -2.823 14.324 1.00 89.69 280 THR A O 1
ATOM 2195 N N . ASN A 1 281 ? -4.279 -4.340 15.569 1.00 92.44 281 ASN A N 1
ATOM 2196 C CA . ASN A 1 281 ? -3.709 -5.509 14.895 1.00 92.44 281 ASN A CA 1
ATOM 2197 C C . ASN A 1 281 ? -4.156 -5.602 13.429 1.00 92.44 281 ASN A C 1
ATOM 2199 O O . ASN A 1 281 ? -3.338 -5.927 12.566 1.00 92.44 281 ASN A O 1
ATOM 2203 N N . TYR A 1 282 ? -5.417 -5.276 13.131 1.00 92.31 282 TYR A N 1
ATOM 2204 C CA . TYR A 1 282 ? -5.929 -5.197 11.763 1.00 92.31 282 TYR A CA 1
ATOM 2205 C C . TYR A 1 282 ? -5.183 -4.138 10.940 1.00 92.31 282 TYR A C 1
ATOM 2207 O O . TYR A 1 282 ? -4.635 -4.454 9.882 1.00 92.31 282 TYR A O 1
ATOM 2215 N N . ALA A 1 283 ? -5.058 -2.912 11.458 1.00 89.00 283 ALA A N 1
ATOM 2216 C CA . ALA A 1 283 ? -4.323 -1.836 10.788 1.00 89.00 283 ALA A CA 1
ATOM 2217 C C . ALA A 1 283 ? -2.849 -2.214 10.536 1.00 89.00 283 ALA A C 1
ATOM 2219 O O . ALA A 1 283 ? -2.302 -1.990 9.451 1.00 89.00 283 ALA A O 1
ATOM 2220 N N . GLN A 1 284 ? -2.200 -2.868 11.507 1.00 89.88 284 GLN A N 1
ATOM 2221 C CA . GLN A 1 284 ? -0.847 -3.400 11.330 1.00 89.88 284 GLN A CA 1
ATOM 2222 C C . GLN A 1 284 ? -0.788 -4.493 10.255 1.00 89.88 284 GLN A C 1
ATOM 2224 O O . GLN A 1 284 ? 0.142 -4.506 9.443 1.00 89.88 284 GLN A O 1
ATOM 2229 N N . ALA A 1 285 ? -1.769 -5.398 10.216 1.00 89.38 285 ALA A N 1
ATOM 2230 C CA . ALA A 1 285 ? -1.843 -6.459 9.219 1.00 89.38 285 ALA A CA 1
ATOM 2231 C C . ALA A 1 285 ? -1.994 -5.896 7.797 1.00 89.38 285 ALA A C 1
ATOM 2233 O O . ALA A 1 285 ? -1.261 -6.326 6.900 1.00 89.38 285 ALA A O 1
ATOM 2234 N N . LEU A 1 286 ? -2.850 -4.886 7.600 1.00 87.50 286 LEU A N 1
ATOM 2235 C CA . LEU A 1 286 ? -2.964 -4.158 6.331 1.00 87.50 286 LEU A CA 1
ATOM 2236 C C . LEU A 1 286 ? -1.623 -3.538 5.918 1.00 87.50 286 LEU A C 1
ATOM 2238 O O . LEU A 1 286 ? -1.161 -3.731 4.788 1.00 87.50 286 LEU A O 1
ATOM 2242 N N . GLY A 1 287 ? -0.927 -2.891 6.859 1.00 87.25 287 GLY A N 1
ATOM 2243 C CA . GLY A 1 287 ? 0.414 -2.351 6.629 1.00 87.25 287 GLY A CA 1
ATOM 2244 C C . GLY A 1 287 ? 1.427 -3.421 6.200 1.00 87.25 287 GLY A C 1
ATOM 2245 O O . GLY A 1 287 ? 2.242 -3.199 5.300 1.00 87.25 287 GLY A O 1
ATOM 2246 N N . VAL A 1 288 ? 1.370 -4.623 6.782 1.00 88.19 288 VAL A N 1
ATOM 2247 C CA . VAL A 1 288 ? 2.225 -5.754 6.385 1.00 88.19 288 VAL A CA 1
ATOM 2248 C C . VAL A 1 288 ? 1.900 -6.234 4.968 1.00 88.19 288 VAL A C 1
ATOM 2250 O O . VAL A 1 288 ? 2.828 -6.530 4.209 1.00 88.19 288 VAL A O 1
ATOM 2253 N N . VAL A 1 289 ? 0.624 -6.297 4.581 1.00 82.69 289 VAL A N 1
ATOM 2254 C CA . VAL A 1 289 ? 0.214 -6.670 3.216 1.00 82.69 289 VAL A CA 1
ATOM 2255 C C . VAL A 1 289 ? 0.741 -5.655 2.203 1.00 82.69 289 VAL A C 1
ATOM 2257 O O . VAL A 1 289 ? 1.415 -6.048 1.247 1.00 82.69 289 VAL A O 1
ATOM 2260 N N . ALA A 1 290 ? 0.537 -4.359 2.449 1.00 82.81 290 ALA A N 1
ATOM 2261 C CA . ALA A 1 290 ? 1.063 -3.291 1.601 1.00 82.81 290 ALA A CA 1
ATOM 2262 C C . ALA A 1 290 ? 2.595 -3.368 1.483 1.00 82.81 290 ALA A C 1
ATOM 2264 O O . ALA A 1 290 ? 3.153 -3.327 0.383 1.00 82.81 290 ALA A O 1
ATOM 2265 N N . ASN A 1 291 ? 3.294 -3.589 2.600 1.00 85.00 291 ASN A N 1
ATOM 2266 C CA . ASN A 1 291 ? 4.746 -3.755 2.616 1.00 85.00 291 ASN A CA 1
ATOM 2267 C C . ASN A 1 291 ? 5.215 -4.973 1.810 1.00 85.00 291 ASN A C 1
ATOM 2269 O O . ASN A 1 291 ? 6.200 -4.873 1.075 1.00 85.00 291 ASN A O 1
ATOM 2273 N N . ARG A 1 292 ? 4.513 -6.111 1.888 1.00 84.75 292 ARG A N 1
ATOM 2274 C CA . ARG A 1 292 ? 4.818 -7.303 1.076 1.00 84.75 292 ARG A CA 1
ATOM 2275 C C . ARG A 1 292 ? 4.633 -7.025 -0.412 1.00 84.75 292 ARG A C 1
ATOM 2277 O O . ARG A 1 292 ? 5.501 -7.393 -1.207 1.00 84.75 292 ARG A O 1
ATOM 2284 N N . THR A 1 293 ? 3.549 -6.352 -0.790 1.00 79.81 293 THR A N 1
ATOM 2285 C CA . THR A 1 293 ? 3.293 -5.957 -2.180 1.00 79.81 293 THR A CA 1
ATOM 2286 C C . THR A 1 293 ? 4.376 -5.005 -2.681 1.00 79.81 293 THR A C 1
ATOM 2288 O O . THR A 1 293 ? 4.966 -5.253 -3.732 1.00 79.81 293 THR A O 1
ATOM 2291 N N . ASN A 1 294 ? 4.748 -3.999 -1.889 1.00 83.75 294 ASN A N 1
ATOM 2292 C CA . ASN A 1 294 ? 5.824 -3.062 -2.215 1.00 83.75 294 ASN A CA 1
ATOM 2293 C C . ASN A 1 294 ? 7.183 -3.757 -2.360 1.00 83.75 294 ASN A C 1
ATOM 2295 O O . ASN A 1 294 ? 7.917 -3.499 -3.314 1.00 83.75 294 ASN A O 1
ATOM 2299 N N . GLN A 1 295 ? 7.525 -4.684 -1.462 1.00 87.38 295 GLN A N 1
ATOM 2300 C CA . GLN A 1 295 ? 8.747 -5.485 -1.579 1.00 87.38 295 GLN A CA 1
ATOM 2301 C C . GLN A 1 295 ? 8.738 -6.355 -2.841 1.00 87.38 295 GLN A C 1
ATOM 2303 O O . GLN A 1 295 ? 9.751 -6.438 -3.542 1.00 87.38 295 GLN A O 1
ATOM 2308 N N . ARG A 1 296 ? 7.594 -6.966 -3.174 1.00 84.50 296 ARG A N 1
ATOM 2309 C CA . ARG A 1 296 ? 7.425 -7.744 -4.407 1.00 84.50 296 ARG A CA 1
ATOM 2310 C C . ARG A 1 296 ? 7.605 -6.868 -5.645 1.00 84.50 296 ARG A C 1
ATOM 2312 O O . ARG A 1 296 ? 8.352 -7.260 -6.540 1.00 84.50 296 ARG A O 1
ATOM 2319 N N . MET A 1 297 ? 6.988 -5.689 -5.683 1.00 81.25 297 MET A N 1
ATOM 2320 C CA . MET A 1 297 ? 7.115 -4.752 -6.802 1.00 81.25 297 MET A CA 1
ATOM 2321 C C . MET A 1 297 ? 8.545 -4.237 -6.954 1.00 81.25 297 MET A C 1
ATOM 2323 O O . MET A 1 297 ? 9.069 -4.246 -8.063 1.00 81.25 297 MET A O 1
ATOM 2327 N N . ARG A 1 298 ? 9.241 -3.910 -5.858 1.00 86.25 298 ARG A N 1
ATOM 2328 C CA . ARG A 1 298 ? 10.672 -3.554 -5.895 1.00 86.25 298 ARG A CA 1
ATOM 2329 C C . ARG A 1 298 ? 11.532 -4.685 -6.454 1.00 86.25 298 ARG A C 1
ATOM 2331 O O . ARG A 1 298 ? 12.423 -4.446 -7.263 1.00 86.25 298 ARG A O 1
ATOM 2338 N N . ALA A 1 299 ? 11.258 -5.930 -6.066 1.00 85.44 299 ALA A N 1
ATOM 2339 C CA . ALA A 1 299 ? 11.976 -7.080 -6.605 1.00 85.44 299 ALA A CA 1
ATOM 2340 C C . ALA A 1 299 ? 11.715 -7.280 -8.109 1.00 85.44 299 ALA A C 1
ATOM 2342 O O . ALA A 1 299 ? 12.637 -7.645 -8.838 1.00 85.44 299 ALA A O 1
ATOM 2343 N N . ILE A 1 300 ? 10.487 -7.038 -8.579 1.00 83.81 300 ILE A N 1
ATOM 2344 C CA . ILE A 1 300 ? 10.139 -7.079 -10.006 1.00 83.81 300 ILE A CA 1
ATOM 2345 C C . ILE A 1 300 ? 10.834 -5.940 -10.754 1.00 83.81 300 ILE A C 1
ATOM 2347 O O . ILE A 1 300 ? 11.509 -6.210 -11.741 1.00 83.81 300 ILE A O 1
ATOM 2351 N N . ALA A 1 301 ? 10.757 -4.707 -10.253 1.00 85.31 301 ALA A N 1
ATOM 2352 C CA . ALA A 1 301 ? 11.415 -3.544 -10.842 1.00 85.31 301 ALA A CA 1
ATOM 2353 C C . ALA A 1 301 ? 12.928 -3.762 -10.981 1.00 85.31 301 ALA A C 1
ATOM 2355 O O . ALA A 1 301 ? 13.477 -3.584 -12.061 1.00 85.31 301 ALA A O 1
ATOM 2356 N N . ASN A 1 302 ? 13.587 -4.279 -9.941 1.00 89.81 302 ASN A N 1
ATOM 2357 C CA . ASN A 1 302 ? 15.014 -4.611 -9.989 1.00 89.81 302 ASN A CA 1
ATOM 2358 C C . ASN A 1 302 ? 15.348 -5.705 -11.010 1.00 89.81 302 ASN A C 1
ATOM 2360 O O . ASN A 1 302 ? 16.462 -5.746 -11.528 1.00 89.81 302 ASN A O 1
ATOM 2364 N N . ARG A 1 303 ? 14.421 -6.633 -11.280 1.00 84.88 303 ARG A N 1
ATOM 2365 C CA . ARG A 1 303 ? 14.600 -7.621 -12.349 1.00 84.88 303 ARG A CA 1
ATOM 2366 C C . ARG A 1 303 ? 14.463 -6.949 -13.707 1.00 84.88 303 ARG A C 1
ATOM 2368 O O . ARG A 1 303 ? 15.359 -7.116 -14.522 1.00 84.88 303 ARG A O 1
ATOM 2375 N N . VAL A 1 304 ? 13.389 -6.187 -13.921 1.00 82.69 304 VAL A N 1
ATOM 2376 C CA . VAL A 1 304 ? 13.133 -5.441 -15.165 1.00 82.69 304 VAL A CA 1
ATOM 2377 C C . VAL A 1 304 ? 14.306 -4.523 -15.497 1.00 82.69 304 VAL A C 1
ATOM 2379 O O . VAL A 1 304 ? 14.797 -4.579 -16.615 1.00 82.69 304 VAL A O 1
ATOM 2382 N N . ASP A 1 305 ? 14.838 -3.785 -14.524 1.00 90.75 305 ASP A N 1
ATOM 2383 C CA . ASP A 1 305 ? 16.006 -2.920 -14.721 1.00 90.75 305 ASP A CA 1
ATOM 2384 C C . ASP A 1 305 ? 17.228 -3.703 -15.232 1.00 90.75 305 ASP A C 1
ATOM 2386 O O . ASP A 1 305 ? 17.865 -3.309 -16.206 1.00 90.75 305 ASP A O 1
ATOM 2390 N N . ARG A 1 306 ? 17.516 -4.883 -14.659 1.00 84.75 306 ARG A N 1
ATOM 2391 C CA . ARG A 1 306 ? 18.598 -5.753 -15.159 1.00 84.75 306 ARG A CA 1
ATOM 2392 C C . ARG A 1 306 ? 18.353 -6.236 -16.588 1.00 84.75 306 ARG A C 1
ATOM 2394 O O . ARG A 1 306 ? 19.309 -6.327 -17.352 1.00 84.75 306 ARG A O 1
ATOM 2401 N N . TYR A 1 307 ? 17.105 -6.548 -16.947 1.00 82.06 307 TYR A N 1
ATOM 2402 C CA . TYR A 1 307 ? 16.749 -6.914 -18.321 1.00 82.06 307 TYR A CA 1
ATOM 2403 C C . TYR A 1 307 ? 16.962 -5.738 -19.274 1.00 82.06 307 TYR A C 1
ATOM 2405 O O . TYR A 1 307 ? 17.621 -5.897 -20.298 1.00 82.06 307 TYR A O 1
ATOM 2413 N N . CYS A 1 308 ? 16.459 -4.556 -18.920 1.00 84.00 308 CYS A N 1
ATOM 2414 C CA . CYS A 1 308 ? 16.567 -3.357 -19.743 1.00 84.00 308 CYS A CA 1
ATOM 2415 C C . CYS A 1 308 ? 18.024 -2.961 -19.994 1.00 84.00 308 CYS A C 1
ATOM 2417 O O . CYS A 1 308 ? 18.371 -2.650 -21.129 1.00 84.00 308 CYS A O 1
ATOM 2419 N N . ARG A 1 309 ? 18.900 -3.055 -18.983 1.00 85.19 309 ARG A N 1
ATOM 2420 C CA . ARG A 1 309 ? 20.337 -2.756 -19.131 1.00 85.19 309 ARG A CA 1
ATOM 2421 C C . ARG A 1 309 ? 21.046 -3.603 -20.187 1.00 85.19 309 ARG A C 1
ATOM 2423 O O . ARG A 1 309 ? 22.056 -3.154 -20.713 1.00 85.19 309 ARG A O 1
ATOM 2430 N N . LEU A 1 310 ? 20.545 -4.801 -20.493 1.00 81.50 310 LEU A N 1
ATOM 2431 C CA . LEU A 1 310 ? 21.099 -5.638 -21.558 1.00 81.50 310 LEU A CA 1
ATOM 2432 C C . LEU A 1 310 ? 20.322 -5.495 -22.872 1.00 81.50 310 LEU A C 1
ATOM 2434 O O . LEU A 1 310 ? 20.921 -5.324 -23.931 1.00 81.50 310 LEU A O 1
ATOM 2438 N N . ILE A 1 311 ? 18.992 -5.575 -22.808 1.00 82.38 311 ILE A N 1
ATOM 2439 C CA . ILE A 1 311 ? 18.131 -5.612 -23.996 1.00 82.38 311 ILE A CA 1
ATOM 2440 C C . ILE A 1 311 ? 18.153 -4.271 -24.734 1.00 82.38 311 ILE A C 1
ATOM 2442 O O . ILE A 1 311 ? 18.184 -4.267 -25.962 1.00 82.38 311 ILE A O 1
ATOM 2446 N N . VAL A 1 312 ? 18.158 -3.137 -24.025 1.00 83.00 312 VAL A N 1
ATOM 2447 C CA . VAL A 1 312 ? 18.118 -1.814 -24.670 1.00 83.00 312 VAL A CA 1
ATOM 2448 C C . VAL A 1 312 ? 19.386 -1.561 -25.500 1.00 83.00 312 VAL A C 1
ATOM 2450 O O . VAL A 1 312 ? 19.240 -1.309 -26.693 1.00 83.00 312 VAL A O 1
ATOM 2453 N N . PRO A 1 313 ? 20.621 -1.727 -24.982 1.00 85.44 313 PRO A N 1
ATOM 2454 C CA . PRO A 1 313 ? 21.816 -1.592 -25.819 1.00 85.44 313 PRO A CA 1
ATOM 2455 C C . PRO A 1 313 ? 21.886 -2.620 -26.954 1.00 85.44 313 PRO A C 1
ATOM 2457 O O . PRO A 1 313 ? 22.272 -2.275 -28.067 1.00 85.44 313 PRO A O 1
ATOM 2460 N N . ALA A 1 314 ? 21.488 -3.874 -26.703 1.00 79.56 314 ALA A N 1
ATOM 2461 C CA . ALA A 1 314 ? 21.515 -4.920 -27.726 1.00 79.56 314 ALA A CA 1
ATOM 2462 C C . ALA A 1 314 ? 20.533 -4.637 -28.874 1.00 79.56 314 ALA A C 1
ATOM 2464 O O . ALA A 1 314 ? 20.887 -4.781 -30.041 1.00 79.56 314 ALA A O 1
ATOM 2465 N N . SER A 1 315 ? 19.310 -4.209 -28.551 1.00 77.94 315 SER A N 1
ATOM 2466 C CA . SER A 1 315 ? 18.314 -3.809 -29.551 1.00 77.94 315 SER A CA 1
ATOM 2467 C C . SER A 1 315 ? 18.741 -2.551 -30.303 1.00 77.94 315 SER A C 1
ATOM 2469 O O . SER A 1 315 ? 18.599 -2.506 -31.520 1.00 77.94 315 SER A O 1
ATOM 2471 N N . TYR A 1 316 ? 19.344 -1.575 -29.621 1.00 84.06 316 TYR A N 1
ATOM 2472 C CA . TYR A 1 316 ? 19.910 -0.391 -30.264 1.00 84.06 316 TYR A CA 1
ATOM 2473 C C . TYR A 1 316 ? 21.013 -0.753 -31.270 1.00 84.06 316 TYR A C 1
ATOM 2475 O O . TYR A 1 316 ? 20.955 -0.324 -32.420 1.00 84.06 316 TYR A O 1
ATOM 2483 N N . LEU A 1 317 ? 21.978 -1.595 -30.881 1.00 83.00 317 LEU A N 1
ATOM 2484 C CA . LEU A 1 317 ? 23.026 -2.079 -31.787 1.00 83.00 317 LEU A CA 1
ATOM 2485 C C . LEU A 1 317 ? 22.446 -2.857 -32.971 1.00 83.00 317 LEU A C 1
ATOM 2487 O O . LEU A 1 317 ? 22.895 -2.681 -34.099 1.00 83.00 317 LEU A O 1
ATOM 2491 N N . PHE A 1 318 ? 21.431 -3.686 -32.731 1.00 80.19 318 PHE A N 1
ATOM 2492 C CA . PHE A 1 318 ? 20.743 -4.411 -33.794 1.00 80.19 318 PHE A CA 1
ATOM 2493 C C . PHE A 1 318 ? 20.095 -3.463 -34.812 1.00 80.19 318 PHE A C 1
ATOM 2495 O O . PHE A 1 318 ? 20.284 -3.634 -36.015 1.00 80.19 318 PHE A O 1
ATOM 2502 N N . VAL A 1 319 ? 19.399 -2.425 -34.340 1.00 80.75 319 VAL A N 1
ATOM 2503 C CA . VAL A 1 319 ? 18.807 -1.393 -35.202 1.00 80.75 319 VAL A CA 1
ATOM 2504 C C . VAL A 1 319 ? 19.887 -0.632 -35.977 1.00 80.75 319 VAL A C 1
ATOM 2506 O O . VAL A 1 319 ? 19.722 -0.418 -37.172 1.00 80.75 319 VAL A O 1
ATOM 2509 N N . GLN A 1 320 ? 21.015 -0.288 -35.350 1.00 81.00 320 GLN A N 1
ATOM 2510 C CA . GLN A 1 320 ? 22.135 0.364 -36.042 1.00 81.00 320 GLN A CA 1
ATOM 2511 C C . GLN A 1 320 ? 22.719 -0.513 -37.160 1.00 81.00 320 GLN A C 1
ATOM 2513 O O . GLN A 1 320 ? 22.954 -0.031 -38.267 1.00 81.00 320 GLN A O 1
ATOM 2518 N N . ILE A 1 321 ? 22.885 -1.818 -36.915 1.00 78.44 321 ILE A N 1
ATOM 2519 C CA . ILE A 1 321 ? 23.326 -2.773 -37.944 1.00 78.44 321 ILE A CA 1
ATOM 2520 C C . ILE A 1 321 ? 22.309 -2.844 -39.087 1.00 78.44 321 ILE A C 1
ATOM 2522 O O . ILE A 1 321 ? 22.712 -2.890 -40.249 1.00 78.44 321 ILE A O 1
ATOM 2526 N N . LEU A 1 322 ? 21.006 -2.842 -38.789 1.00 78.06 322 LEU A N 1
ATOM 2527 C CA . LEU A 1 322 ? 19.975 -2.800 -39.828 1.00 78.06 322 LEU A CA 1
ATOM 2528 C C . LEU A 1 322 ? 20.094 -1.532 -40.675 1.00 78.06 322 LEU A C 1
ATOM 2530 O O . LEU A 1 322 ? 20.161 -1.642 -41.895 1.00 78.06 322 LEU A O 1
ATOM 2534 N N . ILE A 1 323 ? 20.190 -0.357 -40.048 1.00 79.25 323 ILE A N 1
ATOM 2535 C CA . ILE A 1 323 ? 20.300 0.929 -40.751 1.00 79.25 323 ILE A CA 1
ATOM 2536 C C . ILE A 1 323 ? 21.538 0.956 -41.657 1.00 79.25 323 ILE A C 1
ATOM 2538 O O . ILE A 1 323 ? 21.424 1.337 -42.816 1.00 79.25 323 ILE A O 1
ATOM 2542 N N . TRP A 1 324 ? 22.697 0.494 -41.180 1.00 77.81 324 TRP A N 1
ATOM 2543 C CA . TRP A 1 324 ? 23.926 0.454 -41.986 1.00 77.81 324 TRP A CA 1
ATOM 2544 C C . TRP A 1 324 ? 23.890 -0.521 -43.164 1.00 77.81 324 TRP A C 1
ATOM 2546 O O . TRP A 1 324 ? 24.635 -0.334 -44.123 1.00 77.81 324 TRP A O 1
ATOM 2556 N N . ASN A 1 325 ? 23.070 -1.572 -43.106 1.00 72.38 325 ASN A N 1
ATOM 2557 C CA . ASN A 1 325 ? 22.946 -2.524 -44.213 1.00 72.38 325 ASN A CA 1
ATOM 2558 C C . ASN A 1 325 ? 21.826 -2.162 -45.195 1.00 72.38 325 ASN A C 1
ATOM 2560 O O . ASN A 1 325 ? 21.779 -2.725 -46.290 1.00 72.38 325 ASN A O 1
ATOM 2564 N N . ILE A 1 326 ? 20.935 -1.237 -44.836 1.00 75.00 326 ILE A N 1
ATOM 2565 C CA . ILE A 1 326 ? 19.963 -0.687 -45.775 1.00 75.00 326 ILE A CA 1
ATOM 2566 C C . ILE A 1 326 ? 20.709 0.312 -46.658 1.00 75.00 326 ILE A C 1
ATOM 2568 O O . ILE A 1 326 ? 21.217 1.328 -46.189 1.00 75.00 326 ILE A O 1
ATOM 2572 N N . ASN A 1 327 ? 20.782 0.017 -47.956 1.00 64.25 327 ASN A N 1
ATOM 2573 C CA . ASN A 1 327 ? 21.342 0.948 -48.921 1.00 64.25 327 ASN A CA 1
ATOM 2574 C C . ASN A 1 327 ? 20.354 2.104 -49.125 1.00 64.25 327 ASN A C 1
ATOM 2576 O O . ASN A 1 327 ? 19.467 2.034 -49.973 1.00 64.25 327 ASN A O 1
ATOM 2580 N N . LEU A 1 328 ? 20.506 3.157 -48.323 1.00 66.62 328 LEU A N 1
ATOM 2581 C CA . LEU A 1 328 ? 19.777 4.420 -48.452 1.00 66.62 328 LEU A CA 1
ATOM 2582 C C . LEU A 1 328 ? 20.367 5.289 -49.574 1.00 66.62 328 LEU A C 1
ATOM 2584 O O . LEU A 1 328 ? 20.368 6.511 -49.458 1.00 66.62 328 LEU A O 1
ATOM 2588 N N . ALA A 1 329 ? 20.916 4.668 -50.628 1.00 60.94 329 ALA A N 1
ATOM 2589 C CA . ALA A 1 329 ? 21.395 5.384 -51.797 1.00 60.94 329 ALA A CA 1
ATOM 2590 C C . ALA A 1 329 ? 20.253 6.240 -52.329 1.00 60.94 329 ALA A C 1
ATOM 2592 O O . ALA A 1 329 ? 19.243 5.739 -52.834 1.00 60.94 329 ALA A O 1
ATOM 2593 N N . ASP A 1 330 ? 20.428 7.540 -52.156 1.00 56.44 330 ASP A N 1
ATOM 2594 C CA . ASP A 1 330 ? 19.459 8.510 -52.576 1.00 56.44 330 ASP A CA 1
ATOM 2595 C C . ASP A 1 330 ? 19.459 8.562 -54.108 1.00 56.44 330 ASP A C 1
ATOM 2597 O O . ASP A 1 330 ? 20.408 9.032 -54.738 1.00 56.44 330 ASP A O 1
ATOM 2601 N N . LYS A 1 331 ? 18.399 8.034 -54.727 1.00 57.66 331 LYS A N 1
ATOM 2602 C CA . LYS A 1 331 ? 18.238 8.063 -56.185 1.00 57.66 331 LYS A CA 1
ATOM 2603 C C . LYS A 1 331 ? 17.901 9.471 -56.710 1.00 57.66 331 LYS A C 1
ATOM 2605 O O . LYS A 1 331 ? 17.704 9.605 -57.916 1.00 57.66 331 LYS A O 1
ATOM 2610 N N . TYR A 1 332 ? 17.871 10.517 -55.872 1.00 54.91 332 TYR A N 1
ATOM 2611 C CA . TYR A 1 332 ? 17.686 11.900 -56.332 1.00 54.91 332 TYR A CA 1
ATOM 2612 C C . TYR A 1 332 ? 18.881 12.468 -57.120 1.00 54.91 332 TYR A C 1
ATOM 2614 O O . TYR A 1 332 ? 18.709 13.466 -57.819 1.00 54.91 332 TYR A O 1
ATOM 2622 N N . SER A 1 333 ? 20.068 11.844 -57.109 1.00 52.94 333 SER A N 1
ATOM 2623 C CA . SER A 1 333 ? 21.168 12.274 -57.985 1.00 52.94 333 SER A CA 1
ATOM 2624 C C . SER A 1 333 ? 21.029 11.678 -59.392 1.00 52.94 333 SER A C 1
ATOM 2626 O O . SER A 1 333 ? 21.799 10.810 -59.811 1.00 52.94 333 SER A O 1
ATOM 2628 N N . SER A 1 334 ? 20.047 12.141 -60.167 1.00 55.38 334 SER A N 1
ATOM 2629 C CA . SER A 1 334 ? 20.069 11.942 -61.617 1.00 55.38 334 SER A CA 1
ATOM 2630 C C . SER A 1 334 ? 21.137 12.852 -62.235 1.00 55.38 334 SER A C 1
ATOM 2632 O O . SER A 1 334 ? 20.840 13.875 -62.849 1.00 55.38 334 SER A O 1
ATOM 2634 N N . GLU A 1 335 ? 22.403 12.469 -62.081 1.00 52.84 335 GLU A N 1
ATOM 2635 C CA . GLU A 1 335 ? 23.573 13.079 -62.721 1.00 52.84 335 GLU A CA 1
ATOM 2636 C C . GLU A 1 335 ? 23.666 12.662 -64.201 1.00 52.84 335 GLU A C 1
ATOM 2638 O O . GLU A 1 335 ? 24.699 12.243 -64.700 1.00 52.84 335 GLU A O 1
ATOM 2643 N N . ASN A 1 336 ? 22.547 12.746 -64.922 1.00 54.16 336 ASN A N 1
ATOM 2644 C CA . ASN A 1 336 ? 22.493 12.535 -66.365 1.00 54.16 336 ASN A CA 1
ATOM 2645 C C . ASN A 1 336 ? 21.652 13.636 -67.017 1.00 54.16 336 ASN A C 1
ATOM 2647 O O . ASN A 1 336 ? 20.628 13.372 -67.638 1.00 54.16 336 ASN A O 1
ATOM 2651 N N . GLY A 1 337 ? 22.097 14.883 -66.839 1.00 56.78 337 GLY A N 1
ATOM 2652 C CA . GLY A 1 337 ? 22.073 15.950 -67.850 1.00 56.78 337 GLY A CA 1
ATOM 2653 C C . GLY A 1 337 ? 20.865 16.083 -68.787 1.00 56.78 337 GLY A C 1
ATOM 2654 O O . GLY A 1 337 ? 21.064 16.410 -69.957 1.00 56.78 337 GLY A O 1
ATOM 2655 N N . ARG A 1 338 ? 19.626 15.870 -68.331 1.00 53.72 338 ARG A N 1
ATOM 2656 C CA . ARG A 1 338 ? 18.428 16.145 -69.136 1.00 53.72 338 ARG A CA 1
ATOM 2657 C C . ARG A 1 338 ? 17.527 17.166 -68.463 1.00 53.72 338 ARG A C 1
ATOM 2659 O O . ARG A 1 338 ? 16.780 16.835 -67.558 1.00 53.72 338 ARG A O 1
ATOM 2666 N N . SER A 1 339 ? 17.657 18.375 -69.015 1.00 54.97 339 SER A N 1
ATOM 2667 C CA . SER A 1 339 ? 16.728 19.511 -69.088 1.00 54.97 339 SER A CA 1
ATOM 2668 C C . SER A 1 339 ? 16.074 20.007 -6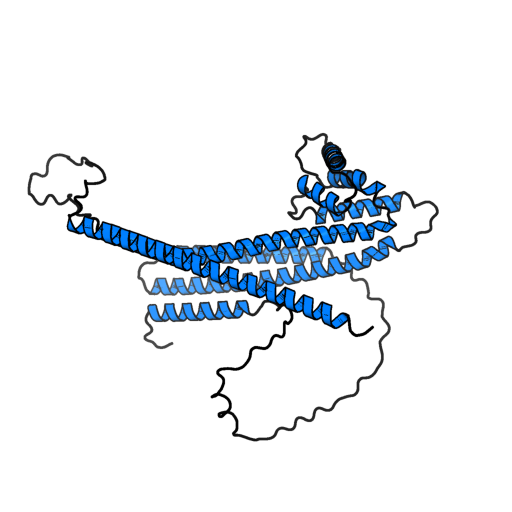7.785 1.00 54.97 339 SER A C 1
ATOM 2670 O O . SER A 1 339 ? 15.399 19.230 -67.123 1.00 54.97 339 SER A O 1
ATOM 2672 N N . PRO A 1 340 ? 16.160 21.318 -67.466 1.00 55.16 340 PRO A N 1
ATOM 2673 C CA . PRO A 1 340 ? 15.649 21.899 -66.216 1.00 55.16 340 PRO A CA 1
ATOM 2674 C C . PRO A 1 340 ? 14.123 21.970 -66.105 1.00 55.16 340 PRO A C 1
ATOM 2676 O O . PRO A 1 340 ? 13.616 22.484 -65.112 1.00 55.16 340 PRO A O 1
ATOM 2679 N N . ASP A 1 341 ? 13.384 21.501 -67.104 1.00 59.84 341 ASP A N 1
ATOM 2680 C CA . ASP A 1 341 ? 11.976 21.830 -67.218 1.00 59.84 341 ASP A CA 1
ATOM 2681 C C . ASP A 1 341 ? 11.087 20.611 -67.002 1.00 59.84 341 ASP A C 1
ATOM 2683 O O . ASP A 1 341 ? 11.187 19.594 -67.685 1.00 59.84 341 ASP A O 1
ATOM 2687 N N . VAL A 1 342 ? 10.139 20.831 -66.092 1.00 54.41 342 VAL A N 1
ATOM 2688 C CA . VAL A 1 342 ? 8.933 20.051 -65.804 1.00 54.41 342 VAL A CA 1
ATOM 2689 C C . VAL A 1 342 ? 9.079 18.997 -64.699 1.00 54.41 342 VAL A C 1
ATOM 2691 O O . VAL A 1 342 ? 9.224 17.806 -64.936 1.00 54.41 342 VAL A O 1
ATOM 2694 N N . PHE A 1 343 ? 8.948 19.481 -63.459 1.00 53.66 343 PHE A N 1
ATOM 2695 C CA . PHE A 1 343 ? 7.936 19.024 -62.493 1.00 53.66 343 PHE A CA 1
ATOM 2696 C C . PHE A 1 343 ? 7.545 17.534 -62.514 1.00 53.66 343 PHE A C 1
ATOM 2698 O O . PHE A 1 343 ? 6.363 17.212 -62.593 1.00 53.66 343 PHE A O 1
ATOM 2705 N N . ASP A 1 344 ? 8.500 16.631 -62.313 1.00 50.69 344 ASP A N 1
ATOM 2706 C CA . ASP A 1 344 ? 8.188 15.277 -61.839 1.00 50.69 344 ASP A CA 1
ATOM 2707 C C . ASP A 1 344 ? 8.776 15.058 -60.439 1.00 50.69 344 ASP A C 1
ATOM 2709 O O . ASP A 1 344 ? 9.456 14.087 -60.127 1.00 50.69 344 ASP A O 1
ATOM 2713 N N . LEU A 1 345 ? 8.432 16.000 -59.552 1.00 50.34 345 LEU A N 1
ATOM 2714 C CA . LEU A 1 345 ? 8.369 15.830 -58.094 1.00 50.34 345 LEU A CA 1
ATOM 2715 C C . LEU A 1 345 ? 7.189 14.915 -57.711 1.00 50.34 345 LEU A C 1
ATOM 2717 O O . LEU A 1 345 ? 6.505 15.140 -56.710 1.00 50.34 345 LEU A O 1
ATOM 2721 N N . GLN A 1 346 ? 6.913 13.870 -58.495 1.00 47.47 346 GLN A N 1
ATOM 2722 C CA . GLN A 1 346 ? 6.163 12.760 -57.945 1.00 47.47 346 GLN A CA 1
ATOM 2723 C C . GLN A 1 346 ? 7.080 12.126 -56.911 1.00 47.47 346 GLN A C 1
ATOM 2725 O O . GLN A 1 346 ? 8.069 11.479 -57.249 1.00 47.47 346 GLN A O 1
ATOM 2730 N N . MET A 1 347 ? 6.729 12.325 -55.641 1.00 46.91 347 MET A N 1
ATOM 2731 C CA . MET A 1 347 ? 7.068 11.426 -54.546 1.00 46.91 347 MET A CA 1
ATOM 2732 C C . MET A 1 347 ? 6.563 10.017 -54.912 1.00 46.91 347 MET A C 1
ATOM 2734 O O . MET A 1 347 ? 5.551 9.545 -54.396 1.00 46.91 347 MET A O 1
ATOM 2738 N N . ARG A 1 348 ? 7.202 9.371 -55.891 1.00 45.12 348 ARG A N 1
ATOM 2739 C CA . ARG A 1 348 ? 6.931 8.002 -56.307 1.00 45.12 348 ARG A CA 1
ATOM 2740 C C . ARG A 1 348 ? 7.371 7.124 -55.153 1.00 45.12 348 ARG A C 1
ATOM 2742 O O . ARG A 1 348 ? 8.561 6.966 -54.925 1.00 45.12 348 ARG A O 1
ATOM 2749 N N . GLU A 1 349 ? 6.365 6.629 -54.438 1.00 49.88 349 GLU A N 1
ATOM 2750 C CA . GLU A 1 349 ? 6.431 5.571 -53.433 1.00 49.88 349 GLU A CA 1
ATOM 2751 C C . GLU A 1 349 ? 7.481 5.843 -52.347 1.00 49.88 349 GLU A C 1
ATOM 2753 O O . GLU A 1 349 ? 8.649 5.502 -52.467 1.00 49.88 349 GLU A O 1
ATOM 2758 N N . TRP A 1 350 ? 7.025 6.450 -51.246 1.00 45.66 350 TRP A N 1
ATOM 2759 C CA . TRP A 1 350 ? 7.771 6.864 -50.040 1.00 45.66 350 TRP A CA 1
ATOM 2760 C C . TRP A 1 350 ? 8.681 5.816 -49.371 1.00 45.66 350 TRP A C 1
ATOM 2762 O O . TRP A 1 350 ? 9.320 6.101 -48.360 1.00 45.66 350 TRP A O 1
ATOM 2772 N N . ILE A 1 351 ? 8.761 4.613 -49.921 1.00 48.25 351 ILE A N 1
ATOM 2773 C CA . ILE A 1 351 ? 9.790 3.635 -49.620 1.00 48.25 351 ILE A CA 1
ATOM 2774 C C . ILE A 1 351 ? 10.284 3.183 -50.995 1.00 48.25 351 ILE A C 1
ATOM 2776 O O . ILE A 1 351 ? 9.586 2.382 -51.623 1.00 48.25 351 ILE A O 1
ATOM 2780 N N . PRO A 1 352 ? 11.425 3.689 -51.509 1.00 46.00 352 PRO A N 1
ATOM 2781 C CA . PRO A 1 352 ? 11.992 3.123 -52.724 1.00 46.00 352 PRO A CA 1
ATOM 2782 C C . PRO A 1 352 ? 12.074 1.616 -52.510 1.00 46.00 352 PRO A C 1
ATOM 2784 O O . PRO A 1 352 ? 12.469 1.187 -51.421 1.00 46.00 352 PRO A O 1
ATOM 2787 N N . ALA A 1 353 ? 11.660 0.819 -53.501 1.00 49.41 353 ALA A N 1
ATOM 2788 C CA . ALA A 1 353 ? 11.901 -0.617 -53.489 1.00 49.41 353 ALA A CA 1
ATOM 2789 C C . ALA A 1 353 ? 13.399 -0.794 -53.239 1.00 49.41 353 ALA A C 1
ATOM 2791 O O . ALA A 1 353 ? 14.224 -0.544 -54.121 1.00 49.41 353 ALA A O 1
ATOM 2792 N N . SER A 1 354 ? 13.746 -1.064 -51.981 1.00 52.94 354 SER A N 1
ATOM 2793 C CA . SER A 1 354 ? 15.128 -1.169 -51.567 1.00 52.94 354 SER A CA 1
ATOM 2794 C C . SER A 1 354 ? 15.618 -2.423 -52.254 1.00 52.94 354 SER A C 1
ATOM 2796 O O . SER A 1 354 ? 15.245 -3.540 -51.901 1.00 52.94 354 SER A O 1
ATOM 2798 N N . GLU A 1 355 ? 16.378 -2.238 -53.328 1.00 57.22 355 GLU A N 1
ATOM 2799 C CA . GLU A 1 355 ? 17.150 -3.316 -53.910 1.00 57.22 355 GLU A CA 1
ATOM 2800 C C . GLU A 1 355 ? 18.211 -3.643 -52.870 1.00 57.22 355 GLU A C 1
ATOM 2802 O O . GLU A 1 355 ? 19.296 -3.063 -52.820 1.00 57.22 355 GLU A O 1
ATOM 2807 N N . VAL A 1 356 ? 17.832 -4.520 -51.943 1.00 56.34 356 VAL A N 1
ATOM 2808 C CA . VAL A 1 356 ? 18.762 -5.100 -50.997 1.00 56.34 356 VAL A CA 1
ATOM 2809 C C . VAL A 1 356 ? 19.748 -5.863 -51.864 1.00 56.34 356 VAL A C 1
ATOM 2811 O O . VAL A 1 356 ? 19.373 -6.838 -52.519 1.00 56.34 356 VAL A O 1
ATOM 2814 N N . SER A 1 357 ? 20.996 -5.395 -51.926 1.00 66.06 357 SER A N 1
ATOM 2815 C CA . SER A 1 357 ? 22.031 -6.150 -52.623 1.00 66.06 357 SER A CA 1
ATOM 2816 C C . SER A 1 357 ? 22.035 -7.572 -52.057 1.00 66.06 357 SER A C 1
ATOM 2818 O O . SER A 1 357 ? 21.779 -7.776 -50.866 1.00 66.06 357 SER A O 1
ATOM 2820 N N . THR A 1 358 ? 22.295 -8.580 -52.886 1.00 74.19 358 THR A N 1
ATOM 2821 C CA . THR A 1 358 ? 22.366 -9.978 -52.425 1.00 74.19 358 THR A CA 1
ATOM 2822 C C . THR A 1 358 ? 23.308 -10.127 -51.228 1.00 74.19 358 THR A C 1
ATOM 2824 O O . THR A 1 358 ? 23.027 -10.888 -50.305 1.00 74.19 358 THR A O 1
ATOM 2827 N N . GLU A 1 359 ? 24.373 -9.326 -51.186 1.00 71.56 359 GLU A N 1
ATOM 2828 C CA . GLU A 1 359 ? 25.274 -9.226 -50.042 1.00 71.56 359 GLU A CA 1
ATOM 2829 C C . GLU A 1 359 ? 24.611 -8.599 -48.798 1.00 71.56 359 GLU A C 1
ATOM 2831 O O . GLU A 1 359 ? 24.733 -9.139 -47.697 1.00 71.56 359 GLU A O 1
ATOM 2836 N N . GLY A 1 360 ? 23.857 -7.507 -48.953 1.00 68.69 360 GLY A N 1
ATOM 2837 C CA . GLY A 1 360 ? 23.090 -6.876 -47.875 1.00 68.69 360 GLY A CA 1
ATOM 2838 C C . GLY A 1 360 ? 22.018 -7.799 -47.289 1.00 68.69 360 GLY A C 1
ATOM 2839 O O . GLY A 1 360 ? 21.857 -7.863 -46.071 1.00 68.69 360 GLY A O 1
ATOM 2840 N N . ALA A 1 361 ? 21.347 -8.594 -48.127 1.00 73.69 361 ALA A N 1
ATOM 2841 C CA . ALA A 1 361 ? 20.327 -9.544 -47.686 1.00 73.69 361 ALA A CA 1
ATOM 2842 C C . ALA A 1 361 ? 20.934 -10.646 -46.802 1.00 73.69 361 ALA A C 1
ATOM 2844 O O . ALA A 1 361 ? 20.384 -10.978 -45.749 1.00 73.69 361 ALA A O 1
ATOM 2845 N N . ILE A 1 362 ? 22.112 -11.158 -47.182 1.00 74.75 362 ILE A N 1
ATOM 2846 C CA . ILE A 1 362 ? 22.865 -12.136 -46.384 1.00 74.75 362 ILE A CA 1
ATOM 2847 C C . ILE A 1 362 ? 23.301 -11.518 -45.046 1.00 74.75 362 ILE A C 1
ATOM 2849 O O . ILE A 1 362 ? 23.147 -12.152 -44.000 1.00 74.75 362 ILE A O 1
ATOM 2853 N N . ARG A 1 363 ? 23.792 -10.270 -45.048 1.00 73.25 363 ARG A N 1
ATOM 2854 C CA . ARG A 1 363 ? 24.228 -9.568 -43.827 1.00 73.25 363 ARG A CA 1
ATOM 2855 C C . ARG A 1 363 ? 23.076 -9.298 -42.857 1.00 73.25 363 ARG A C 1
ATOM 2857 O O . ARG A 1 363 ? 23.231 -9.545 -41.663 1.00 73.25 363 ARG A O 1
ATOM 2864 N N . ILE A 1 364 ? 21.914 -8.860 -43.348 1.00 74.38 364 ILE A N 1
ATOM 2865 C CA . ILE A 1 364 ? 20.711 -8.634 -42.526 1.00 74.38 364 ILE A CA 1
ATOM 2866 C C . ILE A 1 364 ? 20.205 -9.952 -41.928 1.00 74.38 364 ILE A C 1
ATOM 2868 O O . ILE A 1 364 ? 19.884 -10.010 -40.736 1.00 74.38 364 ILE A O 1
ATOM 2872 N N . GLY A 1 365 ? 20.176 -11.024 -42.727 1.00 76.56 365 GLY A N 1
ATOM 2873 C CA . GLY A 1 365 ? 19.816 -12.361 -42.255 1.00 76.56 365 GLY A CA 1
ATOM 2874 C C . GLY A 1 365 ? 20.763 -12.859 -41.160 1.00 76.56 365 GLY A C 1
ATOM 2875 O O . GLY A 1 365 ? 20.307 -13.324 -40.114 1.00 76.56 365 GLY A O 1
ATOM 2876 N N . PHE A 1 366 ? 22.075 -12.685 -41.348 1.00 79.62 366 PHE A N 1
ATOM 2877 C CA . PHE A 1 366 ? 23.081 -13.049 -40.351 1.00 79.62 366 PHE A CA 1
ATOM 2878 C C . PHE A 1 366 ? 22.962 -12.213 -39.070 1.00 79.62 366 PHE A C 1
ATOM 2880 O O . PHE A 1 366 ? 22.959 -12.775 -37.978 1.00 79.62 366 PHE A O 1
ATOM 2887 N N . ALA A 1 367 ? 22.795 -10.892 -39.176 1.00 75.81 367 ALA A N 1
ATOM 2888 C CA . ALA A 1 367 ? 22.611 -10.013 -38.021 1.00 75.81 367 ALA A CA 1
ATOM 2889 C C . ALA A 1 367 ? 21.356 -10.381 -37.212 1.00 75.81 367 ALA A C 1
ATOM 2891 O O . ALA A 1 367 ? 21.408 -10.458 -35.984 1.00 75.81 367 ALA A O 1
ATOM 2892 N N . SER A 1 368 ? 20.248 -10.676 -37.897 1.00 77.31 368 SER A N 1
ATOM 2893 C CA . SER A 1 368 ? 19.000 -11.129 -37.269 1.00 77.31 368 SER A CA 1
ATOM 2894 C C . SER A 1 368 ? 19.177 -12.480 -36.585 1.00 77.31 368 SER A C 1
ATOM 2896 O O . SER A 1 368 ? 18.747 -12.656 -35.447 1.00 77.31 368 SER A O 1
ATOM 2898 N N . PHE A 1 369 ? 19.880 -13.417 -37.226 1.00 80.81 369 PHE A N 1
ATOM 2899 C CA . PHE A 1 369 ? 20.207 -14.709 -36.631 1.00 80.81 369 PHE A CA 1
ATOM 2900 C C . PHE A 1 369 ? 21.075 -14.563 -35.374 1.00 80.81 369 PHE A C 1
ATOM 2902 O O . PHE A 1 369 ? 20.762 -15.155 -34.342 1.00 80.81 369 PHE A O 1
ATOM 2909 N N . VAL A 1 370 ? 22.129 -13.743 -35.428 1.00 80.56 370 VAL A N 1
ATOM 2910 C CA . VAL A 1 370 ? 23.005 -13.463 -34.281 1.00 80.56 370 VAL A CA 1
ATOM 2911 C C . VAL A 1 370 ? 22.213 -12.816 -33.145 1.00 80.56 370 VAL A C 1
ATOM 2913 O O . VAL A 1 370 ? 22.341 -13.239 -31.997 1.00 80.56 370 VAL A O 1
ATOM 2916 N N . PHE A 1 371 ? 21.338 -11.855 -33.447 1.00 80.19 371 PHE A N 1
ATOM 2917 C CA . PHE A 1 371 ? 20.462 -11.239 -32.452 1.00 80.19 371 PHE A CA 1
ATOM 2918 C C . PHE A 1 371 ? 19.516 -12.258 -31.806 1.00 80.19 371 PHE A C 1
ATOM 2920 O O . PHE A 1 371 ? 19.440 -12.336 -30.578 1.00 80.19 371 PHE A O 1
ATOM 2927 N N . CYS A 1 372 ? 18.850 -13.096 -32.606 1.00 81.38 372 CYS A N 1
ATOM 2928 C CA . CYS A 1 372 ? 18.014 -14.182 -32.099 1.00 81.38 372 CYS A CA 1
ATOM 2929 C C . CYS A 1 372 ? 18.820 -15.154 -31.227 1.00 81.38 372 CYS A C 1
ATOM 2931 O O . CYS A 1 372 ? 18.347 -15.551 -30.164 1.00 81.38 372 CYS A O 1
ATOM 2933 N N . LEU A 1 373 ? 20.047 -15.500 -31.623 1.00 83.31 373 LEU A N 1
ATOM 2934 C CA . LEU A 1 373 ? 20.930 -16.376 -30.857 1.00 83.31 373 LEU A CA 1
ATOM 2935 C C . LEU A 1 373 ? 21.308 -15.758 -29.503 1.00 83.31 373 LEU A C 1
ATOM 2937 O O . LEU A 1 373 ? 21.178 -16.428 -28.478 1.00 83.31 373 LEU A O 1
ATOM 2941 N N . PHE A 1 374 ? 21.689 -14.477 -29.463 1.00 81.19 374 PHE A N 1
ATOM 2942 C CA . PHE A 1 374 ? 21.929 -13.761 -28.205 1.00 81.19 374 PHE A CA 1
ATOM 2943 C C . PHE A 1 374 ? 20.674 -13.689 -27.337 1.00 81.19 374 PHE A C 1
ATOM 2945 O O . PHE A 1 374 ? 20.760 -13.895 -26.126 1.00 81.19 374 PHE A O 1
ATOM 2952 N N . PHE A 1 375 ? 19.505 -13.468 -27.937 1.00 81.25 375 PHE A N 1
ATOM 2953 C CA . PHE A 1 375 ? 18.236 -13.457 -27.217 1.00 81.25 375 PHE A CA 1
ATOM 2954 C C . PHE A 1 375 ? 17.916 -14.827 -26.598 1.00 81.25 375 PHE A C 1
ATOM 2956 O O . PHE A 1 375 ? 17.526 -14.901 -25.431 1.00 81.25 375 PHE A O 1
ATOM 2963 N N . VAL A 1 376 ? 18.144 -15.925 -27.329 1.00 83.12 376 VAL A N 1
ATOM 2964 C CA . VAL A 1 376 ? 17.972 -17.293 -26.810 1.00 83.12 376 VAL A CA 1
ATOM 2965 C C . VAL A 1 376 ? 18.975 -17.597 -25.697 1.00 83.12 376 VAL A C 1
ATOM 2967 O O . VAL A 1 376 ? 18.571 -18.077 -24.637 1.00 83.12 376 VAL A O 1
ATOM 2970 N N . LEU A 1 377 ? 20.263 -17.296 -25.891 1.00 82.12 377 LEU A N 1
ATOM 2971 C CA . LEU A 1 377 ? 21.296 -17.487 -24.865 1.00 82.12 377 LEU A CA 1
ATOM 2972 C C . LEU A 1 377 ? 20.983 -16.688 -23.602 1.00 82.12 377 LEU A C 1
ATOM 2974 O O . LEU A 1 377 ? 21.122 -17.194 -22.488 1.00 82.12 377 LEU A O 1
ATOM 2978 N N . PHE A 1 378 ? 20.490 -15.465 -23.766 1.00 81.19 378 PHE A N 1
ATOM 2979 C CA . PHE A 1 378 ? 20.054 -14.637 -22.659 1.00 81.19 378 PHE A CA 1
ATOM 2980 C C . PHE A 1 378 ? 18.838 -15.231 -21.937 1.00 81.19 378 PHE A C 1
ATOM 2982 O O . PHE A 1 378 ? 18.858 -15.368 -20.713 1.00 81.19 378 PHE A O 1
ATOM 2989 N N . ALA A 1 379 ? 17.808 -15.664 -22.669 1.00 81.31 379 ALA A N 1
ATOM 2990 C CA . ALA A 1 379 ? 16.647 -16.337 -22.089 1.00 81.31 379 ALA A CA 1
ATOM 2991 C C . ALA A 1 379 ? 17.042 -17.622 -21.331 1.00 81.31 379 ALA A C 1
ATOM 2993 O O . ALA A 1 379 ? 16.482 -17.922 -20.270 1.00 81.31 379 ALA A O 1
ATOM 2994 N N . LEU A 1 380 ? 18.038 -18.363 -21.828 1.00 85.88 380 LEU A N 1
ATOM 2995 C CA . LEU A 1 380 ? 18.616 -19.523 -21.147 1.00 85.88 380 LEU A CA 1
ATOM 2996 C C . LEU A 1 380 ? 19.366 -19.123 -19.872 1.00 85.88 380 LEU A C 1
ATOM 2998 O O . LEU A 1 380 ? 19.087 -19.690 -18.815 1.00 85.88 380 LEU A O 1
ATOM 3002 N N . ALA A 1 381 ? 20.254 -18.128 -19.933 1.00 81.31 381 ALA A N 1
ATOM 3003 C CA . ALA A 1 381 ? 20.992 -17.625 -18.771 1.00 81.31 381 ALA A CA 1
ATOM 3004 C C . ALA A 1 381 ? 20.040 -17.149 -17.662 1.00 81.31 381 ALA A C 1
ATOM 3006 O O . ALA A 1 381 ? 20.225 -17.447 -16.480 1.00 81.31 381 ALA A O 1
ATOM 3007 N N . VAL A 1 382 ? 18.953 -16.490 -18.055 1.00 79.69 382 VAL A N 1
ATOM 3008 C CA . VAL A 1 382 ? 17.871 -16.062 -17.170 1.00 79.69 382 VAL A CA 1
ATOM 3009 C C . VAL A 1 382 ? 17.170 -17.252 -16.521 1.00 79.69 382 VAL A C 1
ATOM 3011 O O . VAL A 1 382 ? 16.997 -17.265 -15.301 1.00 79.69 382 VAL A O 1
ATOM 3014 N N . ARG A 1 383 ? 16.792 -18.278 -17.296 1.00 83.88 383 ARG A N 1
ATOM 3015 C CA . ARG A 1 383 ? 16.185 -19.501 -16.744 1.00 83.88 383 ARG A CA 1
ATOM 3016 C C . ARG A 1 383 ? 17.125 -20.218 -15.777 1.00 83.88 383 ARG A C 1
ATOM 3018 O O . ARG A 1 383 ? 16.668 -20.695 -14.738 1.00 83.88 383 ARG A O 1
ATOM 3025 N N . VAL A 1 384 ? 18.422 -20.273 -16.078 1.00 86.00 384 VAL A N 1
ATOM 3026 C CA . VAL A 1 384 ? 19.436 -20.860 -15.190 1.00 86.00 384 VAL A CA 1
ATOM 3027 C C . VAL A 1 384 ? 19.546 -20.054 -13.895 1.00 86.00 384 VAL A C 1
ATOM 3029 O O . VAL A 1 384 ? 19.443 -20.632 -12.815 1.00 86.00 384 VAL A O 1
ATOM 3032 N N . SER A 1 385 ? 19.649 -18.725 -13.979 1.00 78.94 385 SER A N 1
ATOM 3033 C CA . SER A 1 385 ? 19.682 -17.839 -12.807 1.00 78.94 385 SER A CA 1
ATOM 3034 C C . SER A 1 385 ? 18.434 -17.997 -11.928 1.00 78.94 385 SER A C 1
ATOM 3036 O O . SER A 1 385 ? 18.538 -18.115 -10.706 1.00 78.94 385 SER A O 1
ATOM 3038 N N . GLN A 1 386 ? 17.248 -18.096 -12.539 1.00 81.19 386 GLN A N 1
ATOM 3039 C CA . GLN A 1 386 ? 16.000 -18.351 -11.818 1.00 81.19 386 GLN A CA 1
ATOM 3040 C C . GLN A 1 386 ? 16.011 -19.709 -11.104 1.00 81.19 386 GLN A C 1
ATOM 3042 O O . GLN A 1 386 ? 15.607 -19.784 -9.943 1.00 81.19 386 GLN A O 1
ATOM 3047 N N . ARG A 1 387 ? 16.504 -20.772 -11.754 1.00 86.12 387 ARG A N 1
ATOM 3048 C CA . ARG A 1 387 ? 16.635 -22.099 -11.129 1.00 86.12 387 ARG A CA 1
ATOM 3049 C C . ARG A 1 387 ? 17.602 -22.087 -9.947 1.00 86.12 387 ARG A C 1
ATOM 3051 O O . ARG A 1 387 ? 17.292 -22.678 -8.915 1.00 86.12 387 ARG A O 1
ATOM 3058 N N . ILE A 1 388 ? 18.732 -21.387 -10.064 1.00 85.69 388 ILE A N 1
ATOM 3059 C CA . ILE A 1 388 ? 19.698 -21.237 -8.966 1.00 85.69 388 ILE A CA 1
ATOM 3060 C C . ILE A 1 388 ? 19.038 -20.526 -7.777 1.00 85.69 388 ILE A C 1
ATOM 3062 O O . ILE A 1 388 ? 19.071 -21.047 -6.663 1.00 85.69 388 ILE A O 1
ATOM 3066 N N . ALA A 1 389 ? 18.334 -19.417 -8.019 1.00 77.50 389 ALA A N 1
ATOM 3067 C CA . ALA A 1 389 ? 17.649 -18.667 -6.965 1.00 77.50 389 ALA A CA 1
ATOM 3068 C C . ALA A 1 389 ? 16.546 -19.480 -6.255 1.00 77.50 389 ALA A C 1
ATOM 3070 O O . ALA A 1 389 ? 16.357 -19.356 -5.044 1.00 77.50 389 ALA A O 1
ATOM 3071 N N . VAL A 1 390 ? 15.806 -20.326 -6.983 1.00 87.75 390 VAL A N 1
ATOM 3072 C CA . VAL A 1 390 ? 14.809 -21.234 -6.383 1.00 87.75 390 VAL A CA 1
ATOM 3073 C C . VAL A 1 390 ? 15.490 -22.297 -5.521 1.00 87.75 390 VAL A C 1
ATOM 3075 O O . VAL A 1 390 ? 15.057 -22.539 -4.394 1.00 87.75 390 VAL A O 1
ATOM 3078 N N . ASN A 1 391 ? 16.586 -22.884 -6.003 1.00 88.06 391 ASN A N 1
ATOM 3079 C CA . ASN A 1 391 ? 17.341 -23.881 -5.248 1.00 88.06 391 ASN A CA 1
ATOM 3080 C C . ASN A 1 391 ? 17.931 -23.303 -3.954 1.00 88.06 391 ASN A C 1
ATOM 3082 O O . ASN A 1 391 ? 17.907 -23.974 -2.922 1.00 88.06 391 ASN A O 1
ATOM 3086 N N . GLU A 1 392 ? 18.412 -22.059 -3.970 1.00 83.31 392 GLU A N 1
ATOM 3087 C CA . GLU A 1 392 ? 18.881 -21.372 -2.762 1.00 83.31 392 GLU A CA 1
ATOM 3088 C C . GLU A 1 392 ? 17.754 -21.120 -1.757 1.00 83.31 392 GLU A C 1
ATOM 3090 O O . GLU A 1 392 ? 17.938 -21.361 -0.563 1.00 83.31 392 GLU A O 1
ATOM 3095 N N . ARG A 1 393 ? 16.557 -20.732 -2.219 1.00 78.81 393 ARG A N 1
ATOM 3096 C CA . ARG A 1 393 ? 15.387 -20.588 -1.335 1.00 78.81 393 ARG A CA 1
ATOM 3097 C C . ARG A 1 393 ? 15.015 -21.906 -0.667 1.00 78.81 393 ARG A C 1
ATOM 3099 O O . ARG A 1 393 ? 14.836 -21.929 0.545 1.00 78.81 393 ARG A O 1
ATOM 3106 N N . ILE A 1 394 ? 14.967 -23.003 -1.425 1.00 88.06 394 ILE A N 1
ATOM 3107 C CA . ILE A 1 394 ? 14.661 -24.337 -0.884 1.00 88.06 394 ILE A CA 1
ATOM 3108 C C . ILE A 1 394 ? 15.709 -24.756 0.157 1.00 88.06 394 ILE A C 1
ATOM 3110 O O . ILE A 1 394 ? 15.355 -25.294 1.209 1.00 88.06 394 ILE A O 1
ATOM 3114 N N . LYS A 1 395 ? 16.997 -24.482 -0.097 1.00 86.94 395 LYS A N 1
ATOM 3115 C CA . LYS A 1 395 ? 18.070 -24.727 0.879 1.00 86.94 395 LYS A CA 1
ATOM 3116 C C . LYS A 1 395 ? 17.873 -23.900 2.154 1.00 86.94 395 LYS A C 1
ATOM 3118 O O . LYS A 1 395 ? 17.987 -24.457 3.245 1.00 86.94 395 LYS A O 1
ATOM 3123 N N . GLY A 1 396 ? 17.508 -22.622 2.027 1.00 82.62 396 GLY A N 1
ATOM 3124 C CA . GLY A 1 396 ? 17.206 -21.745 3.161 1.00 82.62 396 GLY A CA 1
ATOM 3125 C C . GLY A 1 396 ? 16.036 -22.248 4.014 1.00 82.62 396 GLY A C 1
ATOM 3126 O O . GLY A 1 396 ? 16.163 -22.346 5.233 1.00 82.62 396 GLY A O 1
ATOM 3127 N N . THR A 1 397 ? 14.928 -22.659 3.388 1.00 84.12 397 THR A N 1
ATOM 3128 C CA . THR A 1 397 ? 13.753 -23.194 4.101 1.00 84.12 397 THR A CA 1
ATOM 3129 C C . THR A 1 397 ? 14.061 -24.519 4.807 1.00 84.12 397 THR A C 1
ATOM 3131 O O . THR A 1 397 ? 13.629 -24.746 5.936 1.00 84.12 397 THR A O 1
ATOM 3134 N N . ARG A 1 398 ? 14.865 -25.399 4.193 1.00 87.31 398 ARG A N 1
ATOM 3135 C CA . ARG A 1 398 ? 15.320 -26.633 4.857 1.00 87.31 398 ARG A CA 1
ATOM 3136 C C . ARG A 1 398 ? 16.174 -26.337 6.090 1.00 87.31 398 ARG A C 1
ATOM 3138 O O . ARG A 1 398 ? 15.991 -26.986 7.116 1.00 87.31 398 ARG A O 1
ATOM 3145 N N . GLN A 1 399 ? 17.065 -25.346 6.020 1.00 86.44 399 GLN A N 1
ATOM 3146 C CA . GLN A 1 399 ? 17.881 -24.946 7.170 1.00 86.44 399 GLN A CA 1
ATOM 3147 C C . GLN A 1 399 ? 17.044 -24.342 8.304 1.00 86.44 399 GLN A C 1
ATOM 3149 O O . GLN A 1 399 ? 17.314 -24.640 9.467 1.00 86.44 399 GLN A O 1
ATOM 3154 N N . SER A 1 400 ? 16.013 -23.544 8.000 1.00 81.38 400 SER A N 1
ATOM 3155 C CA . SER A 1 400 ? 15.124 -23.006 9.038 1.00 81.38 400 SER A CA 1
ATOM 3156 C C . SER A 1 400 ? 14.307 -24.106 9.718 1.00 81.38 400 SER A C 1
ATOM 3158 O O . SER A 1 400 ? 14.225 -24.117 10.944 1.00 81.38 400 SER A O 1
ATOM 3160 N N . HIS A 1 401 ? 13.783 -25.079 8.962 1.00 85.06 401 HIS A N 1
ATOM 3161 C CA . HIS A 1 401 ? 13.091 -26.235 9.547 1.00 85.06 401 HIS A CA 1
ATOM 3162 C C . HIS A 1 401 ? 14.013 -27.100 10.409 1.00 85.06 401 HIS A C 1
ATOM 3164 O O . HIS A 1 401 ? 13.616 -27.491 11.503 1.00 85.06 401 HIS A O 1
ATOM 3170 N N . LEU A 1 402 ? 15.249 -27.355 9.966 1.00 88.62 402 LEU A N 1
ATOM 3171 C CA . LEU A 1 402 ? 16.242 -28.078 10.767 1.00 88.62 402 LEU A CA 1
ATOM 3172 C C . LEU A 1 402 ? 16.546 -27.349 12.081 1.00 88.62 402 LEU A C 1
ATOM 3174 O O . LEU A 1 402 ? 16.582 -27.983 13.129 1.00 88.62 402 LEU A O 1
ATOM 3178 N N . ARG A 1 403 ? 16.697 -26.018 12.062 1.00 86.75 403 ARG A N 1
ATOM 3179 C CA . ARG A 1 403 ? 16.913 -25.227 13.287 1.00 86.75 403 ARG A CA 1
ATOM 3180 C C . ARG A 1 403 ? 15.721 -25.288 14.243 1.00 86.75 403 ARG A C 1
ATOM 3182 O O . ARG A 1 403 ? 15.932 -25.462 15.440 1.00 86.75 403 ARG A O 1
ATOM 3189 N N . MET A 1 404 ? 14.493 -25.197 13.728 1.00 84.25 404 MET A N 1
ATOM 3190 C CA . MET A 1 404 ? 13.281 -25.329 14.547 1.00 84.25 404 MET A CA 1
ATOM 3191 C C . MET A 1 404 ? 13.134 -26.740 15.133 1.00 84.25 404 MET A C 1
ATOM 3193 O O . MET A 1 404 ? 12.816 -26.879 16.310 1.00 84.25 404 MET A O 1
ATOM 3197 N N . ALA A 1 405 ? 13.431 -27.784 14.354 1.00 84.06 405 ALA A N 1
ATOM 3198 C CA . ALA A 1 405 ? 13.410 -29.166 14.831 1.00 84.06 405 ALA A CA 1
ATOM 3199 C C . ALA A 1 405 ? 14.465 -29.415 15.924 1.00 84.06 405 ALA A C 1
ATOM 3201 O O . ALA A 1 405 ? 14.164 -30.043 16.938 1.00 84.06 405 ALA A O 1
ATOM 3202 N N . THR A 1 406 ? 15.677 -28.872 15.766 1.00 89.19 406 THR A N 1
ATOM 3203 C CA . THR A 1 406 ? 16.729 -28.962 16.789 1.00 89.19 406 THR A CA 1
ATOM 3204 C C . THR A 1 406 ? 16.335 -28.227 18.072 1.00 89.19 406 THR A C 1
ATOM 3206 O O . THR A 1 406 ? 16.530 -28.766 19.159 1.00 89.19 406 THR A O 1
ATOM 3209 N N . GLN A 1 407 ? 15.726 -27.040 17.979 1.00 83.94 407 GLN A N 1
ATOM 3210 C CA . GLN A 1 407 ? 15.229 -26.317 19.158 1.00 83.94 407 GLN A CA 1
ATOM 3211 C C . GLN A 1 407 ? 14.093 -27.068 19.867 1.00 83.94 407 GLN A C 1
ATOM 3213 O O . GLN A 1 407 ? 14.110 -27.176 21.092 1.00 83.94 407 GLN A O 1
ATOM 3218 N N . ALA A 1 408 ? 13.155 -27.655 19.118 1.00 80.12 408 ALA A N 1
ATOM 3219 C CA . ALA A 1 408 ? 12.074 -28.459 19.686 1.00 80.12 408 ALA A CA 1
ATOM 3220 C C . ALA A 1 408 ? 12.577 -29.761 20.345 1.00 80.12 408 ALA A C 1
ATOM 3222 O O . ALA A 1 408 ? 12.018 -30.207 21.346 1.00 80.12 408 ALA A O 1
ATOM 3223 N N . GLY A 1 409 ? 13.649 -30.366 19.821 1.00 76.88 409 GLY A N 1
ATOM 3224 C CA . GLY A 1 409 ? 14.244 -31.588 20.371 1.00 76.88 409 GLY A CA 1
ATOM 3225 C C . GLY A 1 409 ? 15.036 -31.381 21.668 1.00 76.88 409 GLY A C 1
ATOM 3226 O O . GLY A 1 409 ? 15.037 -32.261 22.529 1.00 76.88 409 GLY A O 1
ATOM 3227 N N . ILE A 1 410 ? 15.680 -30.222 21.843 1.00 76.44 410 ILE A N 1
ATOM 3228 C CA . ILE A 1 410 ? 16.480 -29.911 23.042 1.00 76.44 410 ILE A CA 1
ATOM 3229 C C . ILE A 1 410 ? 15.588 -29.679 24.277 1.00 76.44 410 ILE A C 1
ATOM 3231 O O . ILE A 1 410 ? 15.991 -30.006 25.389 1.00 76.44 410 ILE A O 1
ATOM 3235 N N . GLY A 1 411 ? 14.345 -29.221 24.097 1.00 67.25 411 GLY A N 1
ATOM 3236 C CA . GLY A 1 411 ? 13.406 -28.980 25.201 1.00 67.25 411 GLY A CA 1
ATOM 3237 C C . GLY A 1 411 ? 12.817 -30.231 25.871 1.00 67.25 411 GLY A C 1
ATOM 3238 O O . GLY A 1 411 ? 12.126 -30.099 26.874 1.00 67.25 411 GLY A O 1
ATOM 3239 N N . ARG A 1 412 ? 13.062 -31.445 25.350 1.00 64.50 412 ARG A N 1
ATOM 3240 C CA . ARG A 1 412 ? 12.371 -32.673 25.804 1.00 64.50 412 ARG A CA 1
ATOM 3241 C C . ARG A 1 412 ? 13.204 -33.614 26.686 1.00 64.50 412 ARG A C 1
ATOM 3243 O O . ARG A 1 412 ? 12.703 -34.666 27.060 1.00 64.50 412 ARG A O 1
ATOM 3250 N N . LYS A 1 413 ? 14.458 -33.277 27.010 1.00 60.25 413 LYS A N 1
ATOM 3251 C CA . LYS A 1 413 ? 15.371 -34.133 27.807 1.00 60.25 413 LYS A CA 1
ATOM 3252 C C . LYS A 1 413 ? 15.671 -33.625 29.229 1.00 60.25 413 LYS A C 1
ATOM 3254 O O . LYS A 1 413 ? 16.632 -34.083 29.834 1.00 60.25 413 LYS A O 1
ATOM 3259 N N . GLY A 1 414 ? 14.870 -32.700 29.759 1.00 60.38 414 GLY A N 1
ATOM 3260 C CA . GLY A 1 414 ? 15.073 -32.115 31.094 1.00 60.38 414 GLY A CA 1
ATOM 3261 C C . GLY A 1 414 ? 13.900 -32.266 32.068 1.00 60.38 414 GLY A C 1
ATOM 3262 O O . GLY A 1 414 ? 13.805 -31.448 32.976 1.00 60.38 414 GLY A O 1
ATOM 3263 N N . GLY A 1 415 ? 13.002 -33.232 31.850 1.00 50.47 415 GLY A N 1
ATOM 3264 C CA . GLY A 1 415 ? 11.866 -33.528 32.733 1.00 50.47 415 GLY A CA 1
ATOM 3265 C C . GLY A 1 415 ? 12.040 -34.852 33.450 1.00 50.47 415 GLY A C 1
ATOM 3266 O O . GLY A 1 415 ? 12.454 -35.810 32.755 1.00 50.47 415 GLY A O 1
#

Sequence (415 aa):
MPKDCTVQELVEHLQCRLQVHRGELSLITPSPRLALGNVQAADSVKLVDLLEKQPEKRKVVVKFKSLPQACPQDKPEHEVPLDEDVAMENFQKAEAARLEAEEARNTLIEAKKGLDALDDDVDDVKSFITKLSEATQKLAKAEVKVAEQKVLLMKAKSEAERRAKRFWPEMFTSKTDTNSFNADAGTGARMLFYEILFHQADVDGNGYISYEDARQLLAFIAPDIDKESREDMLAKADQGLSGRTKDGKLSPGEFVEFCKMALNDIVDLSNLDQAYQTATNYAQALGVVANRTNQRMRAIANRVDRYCRLIVPASYLFVQILIWNINLADKYSSENGRSPDVFDLQMREWIPASEVSTEGAIRIGFASFVFCLFFVLFALAVRVSQRIAVNERIKGTRQSHLRMATQAGIGRKGG

Radius of gyration: 35.86 Å; chains: 1; bounding box: 88×64×115 Å